Protein 8ITG (pdb70)

Secondary structure (DSSP, 8-state):
--EEEEE---EEE--SS--S-S-HHHHHHHHHHHTSSEEEEEE-SEEESS-S-----TTTTS--EEETTHHHHHHHHT--EEE--STTTTTTHHHHHHHHHHHHHHTT--EESEESSHHHHHSPEEEEETTEEEEEEEEES---TT-B-B---SSS--B-EE-B--EEEEEEE-HHHHHHHHHHHHHTTTTGGGHHHHHHHSS-TTBSSSSEEEETTEEEEE-SS-EEEEEE-HHHHHHHHHHHHHHHHH-SEEEEEEE---B-SSTTSBPHHHHHHHHHHHHTT-SEEEEE-SSSB--EEEETTEEEES-B-EEEE-GGG-S---HHHHTTS--SSPPPHHHHHHHHTTTTTSTTTT-GGGGEEEEEEEEEETTEEEEEEEEEEE--TTS-TTTTT--EEPPHHHHHHHHHHHHHHHGGGT--EEE-TTS-EEE----/-------

Structure (mmCIF, N/CA/C/O backbone):
data_8ITG
#
_entry.id   8ITG
#
_cell.length_a   127.232
_cell.length_b   127.232
_cell.length_c   170.611
_cell.angle_alpha   90.000
_cell.angle_beta   90.000
_cell.angle_gamma   90.000
#
_symmetry.space_group_name_H-M   'I 4 2 2'
#
loop_
_entity.id
_entity.type
_entity.pdbx_description
1 polymer 'Poly-gamma-glutamate synthesis protein (Capsule biosynthesis protein)'
2 polymer 'Tricyclic peptide MS-271'
3 non-polymer 2-AMINO-2-HYDROXYMETHYL-PROPANE-1,3-DIOL
4 non-polymer 'CALCIUM ION'
5 water water
#
loop_
_atom_site.group_PDB
_atom_site.id
_atom_site.type_symbol
_atom_site.label_atom_id
_atom_site.label_alt_id
_atom_site.label_comp_id
_atom_site.label_asym_id
_atom_site.label_entity_id
_atom_site.label_seq_id
_atom_site.pdbx_PDB_ins_code
_atom_site.Cartn_x
_atom_site.Cartn_y
_atom_site.Cartn_z
_atom_site.occupancy
_atom_site.B_iso_or_equiv
_atom_site.auth_seq_id
_atom_site.auth_comp_id
_atom_site.auth_asym_id
_atom_site.auth_atom_id
_atom_site.pdbx_PDB_model_num
ATOM 1 N N . MET A 1 1 ? 34.27888 -1.24243 44.28894 1.000 108.16247 1 MET A N 1
ATOM 2 C CA . MET A 1 1 ? 33.18084 -2.19011 44.44537 1.000 108.13357 1 MET A CA 1
ATOM 3 C C . MET A 1 1 ? 32.02846 -1.58788 45.25374 1.000 103.72035 1 MET A C 1
ATOM 4 O O . MET A 1 1 ? 30.86911 -1.65656 44.84283 1.000 110.10462 1 MET A O 1
ATOM 9 N N . THR A 1 2 ? 32.35293 -0.99338 46.39901 1.000 91.57419 2 THR A N 1
ATOM 10 C CA . THR A 1 2 ? 31.36506 -0.39094 47.28505 1.000 79.70406 2 THR A CA 1
ATOM 11 C C . THR A 1 2 ? 31.28506 1.10360 47.00165 1.000 67.23034 2 THR A C 1
ATOM 12 O O . THR A 1 2 ? 32.28110 1.82045 47.14467 1.000 63.74707 2 THR A O 1
ATOM 16 N N . ARG A 1 3 ? 30.10118 1.56886 46.60916 1.000 60.30785 3 ARG A N 1
ATOM 17 C CA . ARG A 1 3 ? 29.88232 2.96385 46.24772 1.000 53.87166 3 ARG A CA 1
ATOM 18 C C . ARG A 1 3 ? 28.69827 3.49923 47.03884 1.000 47.12511 3 ARG A C 1
ATOM 19 O O . ARG A 1 3 ? 27.57261 3.01654 46.87748 1.000 45.83030 3 ARG A O 1
ATOM 27 N N . LEU A 1 4 ? 28.94904 4.50176 47.87945 1.000 42.62320 4 LEU A N 1
ATOM 28 C CA . LEU A 1 4 ? 27.94506 5.03973 48.78599 1.000 38.77464 4 LEU A CA 1
ATOM 29 C C . LEU A 1 4 ? 27.91585 6.55901 48.69411 1.000 37.76200 4 LEU A C 1
ATOM 30 O O . LEU A 1 4 ? 28.95170 7.20307 48.50872 1.000 37.63395 4 LEU A O 1
ATOM 35 N N . THR A 1 5 ? 26.71875 7.12759 48.83628 1.000 36.46874 5 THR A N 1
ATOM 36 C CA . THR A 1 5 ? 26.52306 8.57125 48.83714 1.000 37.26667 5 THR A CA 1
ATOM 37 C C . THR A 1 5 ? 25.93743 9.01485 50.17106 1.000 37.25475 5 THR A C 1
ATOM 38 O O . THR A 1 5 ? 25.05331 8.35125 50.72404 1.000 36.13979 5 THR A O 1
ATOM 42 N N . VAL A 1 6 ? 26.42811 10.14325 50.68148 1.000 38.73297 6 VAL A N 1
ATOM 43 C CA . VAL A 1 6 ? 26.00412 10.68134 51.97083 1.000 36.85163 6 VAL A CA 1
ATOM 44 C C . VAL A 1 6 ? 25.65608 12.15200 51.79407 1.000 35.84646 6 VAL A C 1
ATOM 45 O O . VAL A 1 6 ? 26.49739 12.94259 51.34956 1.000 37.38357 6 VAL A O 1
ATOM 49 N N . ALA A 1 7 ? 24.42656 12.51925 52.14551 1.000 34.83336 7 ALA A N 1
ATOM 50 C CA . ALA A 1 7 ? 24.03270 13.91843 52.21666 1.000 34.54528 7 ALA A CA 1
ATOM 51 C C . ALA A 1 7 ? 24.26324 14.44545 53.62593 1.000 36.29360 7 ALA A C 1
ATOM 52 O O . ALA A 1 7 ? 23.94072 13.77623 54.61184 1.000 36.02989 7 ALA A O 1
ATOM 54 N N . LEU A 1 8 ? 24.82944 15.64619 53.71514 1.000 37.41999 8 LEU A N 1
ATOM 55 C CA . LEU A 1 8 ? 25.09233 16.29909 54.98859 1.000 36.24745 8 LEU A CA 1
ATOM 56 C C . LEU A 1 8 ? 24.28568 17.58651 55.07936 1.000 35.99306 8 LEU A C 1
ATOM 57 O O . LEU A 1 8 ? 23.98473 18.21786 54.06343 1.000 39.96998 8 LEU A O 1
ATOM 62 N N . SER A 1 9 ? 23.93222 17.96782 56.30528 1.000 34.45675 9 SER A N 1
ATOM 63 C CA . SER A 1 9 ? 23.19329 19.20228 56.53895 1.000 34.64068 9 SER A CA 1
ATOM 64 C C . SER A 1 9 ? 23.44847 19.66503 57.96666 1.000 34.39540 9 SER A C 1
ATOM 65 O O . SER A 1 9 ? 23.96080 18.91735 58.80212 1.000 35.13508 9 SER A O 1
ATOM 68 N N . GLY A 1 10 ? 23.06932 20.91257 58.23767 1.000 34.89871 10 GLY A N 1
ATOM 69 C CA . GLY A 1 10 ? 23.31376 21.52103 59.53318 1.000 33.20821 10 GLY A CA 1
ATOM 70 C C . GLY A 1 10 ? 22.15954 21.39634 60.50807 1.000 34.36400 10 GLY A C 1
ATOM 71 O O . GLY A 1 10 ? 21.57179 20.32075 60.65023 1.000 36.41293 10 GLY A O 1
ATOM 72 N N . ASP A 1 11 ? 21.82159 22.49908 61.17581 1.000 31.48842 11 ASP A N 1
ATOM 73 C CA . ASP A 1 11 ? 20.80701 22.47807 62.22297 1.000 33.04196 11 ASP A CA 1
ATOM 74 C C . ASP A 1 11 ? 19.41246 22.31679 61.62816 1.000 35.10872 11 ASP A C 1
ATOM 75 O O . ASP A 1 11 ? 19.00162 23.09550 60.76245 1.000 37.69684 11 ASP A O 1
ATOM 80 N N . CYS A 1 12 ? 18.67790 21.31469 62.10307 1.000 33.15176 12 CYS A N 1
ATOM 81 C CA . CYS A 1 12 ? 17.28943 21.10560 61.69801 1.000 34.53637 12 CYS A CA 1
ATOM 82 C C . CYS A 1 12 ? 16.39250 21.54472 62.85520 1.000 37.39416 12 CYS A C 1
ATOM 83 O O . CYS A 1 12 ? 16.01740 20.74907 63.71943 1.000 36.75746 12 CYS A O 1
ATOM 86 N N . MET A 1 13 ? 16.06123 22.83623 62.87443 1.000 35.39162 13 MET A N 1
ATOM 87 C CA . MET A 1 13 ? 15.20154 23.42059 63.90495 1.000 37.69891 13 MET A CA 1
ATOM 88 C C . MET A 1 13 ? 13.77541 23.48161 63.36364 1.000 35.57911 13 MET A C 1
ATOM 89 O O . MET A 1 13 ? 13.26362 24.53510 62.99167 1.000 36.28462 13 MET A O 1
ATOM 94 N N . VAL A 1 14 ? 13.11991 22.32444 63.33728 1.000 35.45245 14 VAL A N 1
ATOM 95 C CA . VAL A 1 14 ? 11.78621 22.19285 62.76097 1.000 34.56959 14 VAL A CA 1
ATOM 96 C C . VAL A 1 14 ? 10.75266 22.23456 63.87939 1.000 35.74510 14 VAL A C 1
ATOM 97 O O . VAL A 1 14 ? 10.86333 21.50139 64.86973 1.000 35.41744 14 VAL A O 1
ATOM 101 N N . THR A 1 15 ? 9.75023 23.10627 63.72963 1.000 34.92131 15 THR A N 1
ATOM 102 C CA . THR A 1 15 ? 8.65895 23.20105 64.68924 1.000 37.50844 15 THR A CA 1
ATOM 103 C C . THR A 1 15 ? 7.27906 23.12390 64.04919 1.000 40.03205 15 THR A C 1
ATOM 104 O O . THR A 1 15 ? 6.27972 23.15526 64.77536 1.000 41.53951 15 THR A O 1
ATOM 108 N N . ARG A 1 16 ? 7.18977 23.02744 62.72355 1.000 39.86917 16 ARG A N 1
ATOM 109 C CA . ARG A 1 16 ? 5.90801 23.01321 62.03316 1.000 39.35058 16 ARG A CA 1
ATOM 110 C C . ARG A 1 16 ? 5.90826 21.92312 60.97244 1.000 39.39077 16 ARG A C 1
ATOM 111 O O . ARG A 1 16 ? 6.95368 21.38202 60.60591 1.000 39.15018 16 ARG A O 1
ATOM 119 N N . GLY A 1 17 ? 4.71337 21.60489 60.48365 1.000 40.12567 17 GLY A N 1
ATOM 120 C CA . GLY A 1 17 ? 4.56007 20.66512 59.39630 1.000 37.96406 17 GLY A CA 1
ATOM 121 C C . GLY A 1 17 ? 4.79412 21.32585 58.04992 1.000 38.26077 17 GLY A C 1
ATOM 122 O O . GLY A 1 17 ? 5.16513 22.49689 57.94625 1.000 36.81017 17 GLY A O 1
ATOM 123 N N . GLY A 1 18 ? 4.54803 20.55207 56.99659 1.000 40.29807 18 GLY A N 1
ATOM 124 C CA . GLY A 1 18 ? 4.75355 21.06263 55.64899 1.000 39.17708 18 GLY A CA 1
ATOM 125 C C . GLY A 1 18 ? 6.17958 21.49666 55.39537 1.000 35.58415 18 GLY A C 1
ATOM 126 O O . GLY A 1 18 ? 6.40884 22.50034 54.70943 1.000 37.53516 18 GLY A O 1
ATOM 127 N N . LEU A 1 19 ? 7.14696 20.76077 55.94924 1.000 34.56356 19 LEU A N 1
ATOM 128 C CA . LEU A 1 19 ? 8.55534 21.12490 55.82159 1.000 37.01409 19 LEU A CA 1
ATOM 129 C C . LEU A 1 19 ? 8.96160 21.29294 54.36162 1.000 38.96142 19 LEU A C 1
ATOM 130 O O . LEU A 1 19 ? 9.66803 22.24228 54.00518 1.000 38.11854 19 LEU A O 1
ATOM 135 N N . ILE A 1 20 ? 8.52528 20.37594 53.50559 1.000 37.92345 20 ILE A N 1
ATOM 136 C CA . ILE A 1 20 ? 8.77424 20.44323 52.07099 1.000 36.25656 20 ILE A CA 1
ATOM 137 C C . ILE A 1 20 ? 7.53122 21.03130 51.41868 1.000 35.60163 20 ILE A C 1
ATOM 138 O O . ILE A 1 20 ? 6.47714 20.38880 51.37378 1.000 38.30032 20 ILE A O 1
ATOM 143 N N . THR A 1 21 ? 7.64835 22.25345 50.91167 1.000 37.07541 21 THR A N 1
ATOM 144 C CA . THR A 1 21 ? 6.51666 22.92302 50.29505 1.000 38.84307 21 THR A CA 1
ATOM 145 C C . THR A 1 21 ? 6.29400 22.39223 48.88011 1.000 42.34756 21 THR A C 1
ATOM 146 O O . THR A 1 21 ? 7.06320 21.57830 48.35858 1.000 41.50338 21 THR A O 1
ATOM 150 N N . SER A 1 22 ? 5.22159 22.86433 48.24780 1.000 45.69438 22 SER A N 1
ATOM 151 C CA . SER A 1 22 ? 4.92289 22.50599 46.86782 1.000 48.14596 22 SER A CA 1
ATOM 152 C C . SER A 1 22 ? 5.81910 23.22011 45.86484 1.000 46.85619 22 SER A C 1
ATOM 153 O O . SER A 1 22 ? 5.65371 23.01283 44.65874 1.000 43.66190 22 SER A O 1
ATOM 156 N N . ASP A 1 23 ? 6.74382 24.05448 46.33111 1.000 46.79644 23 ASP A N 1
ATOM 157 C CA . ASP A 1 23 ? 7.72175 24.67283 45.44796 1.000 48.38386 23 ASP A CA 1
ATOM 158 C C . ASP A 1 23 ? 8.55503 23.58509 44.77426 1.000 46.36948 23 ASP A C 1
ATOM 159 O O . ASP A 1 23 ? 9.06403 22.68779 45.46226 1.000 46.17687 23 ASP A O 1
ATOM 164 N N . PRO A 1 24 ? 8.70326 23.61370 43.44406 1.000 42.70697 24 PRO A N 1
ATOM 165 C CA . PRO A 1 24 ? 9.54344 22.59775 42.78613 1.000 40.27993 24 PRO A CA 1
ATOM 166 C C . PRO A 1 24 ? 10.96671 22.56246 43.31378 1.000 38.90321 24 PRO A C 1
ATOM 167 O O . PRO A 1 24 ? 11.57086 21.48537 43.37818 1.000 39.71418 24 PRO A O 1
ATOM 171 N N . ALA A 1 25 ? 11.52335 23.71576 43.69292 1.000 40.15364 25 ALA A N 1
ATOM 172 C CA . ALA A 1 25 ? 12.87294 23.73612 44.24768 1.000 39.28189 25 ALA A CA 1
ATOM 173 C C . ALA A 1 25 ? 12.93444 23.04394 45.60484 1.000 37.81724 25 ALA A C 1
ATOM 174 O O . ALA A 1 25 ? 13.98171 22.50164 45.97599 1.000 39.15882 25 ALA A O 1
ATOM 176 N N . ALA A 1 26 ? 11.83352 23.05304 46.35836 1.000 35.49527 26 ALA A N 1
ATOM 177 C CA . ALA A 1 26 ? 11.79754 22.32280 47.62318 1.000 37.55759 26 ALA A CA 1
ATOM 178 C C . ALA A 1 26 ? 11.59210 20.83100 47.39376 1.000 37.56640 26 ALA A C 1
ATOM 179 O O . ALA A 1 26 ? 12.20739 20.00360 48.07503 1.000 38.22950 26 ALA A O 1
ATOM 181 N N . GLU A 1 27 ? 10.73694 20.46882 46.43497 1.000 38.47157 27 GLU A N 1
ATOM 182 C CA . GLU A 1 27 ? 10.56057 19.05841 46.10806 1.000 40.81772 27 GLU A CA 1
ATOM 183 C C . GLU A 1 27 ? 11.83871 18.45799 45.54109 1.000 41.24373 27 GLU A C 1
ATOM 184 O O . GLU A 1 27 ? 12.12282 17.27517 45.76618 1.000 40.10217 27 GLU A O 1
ATOM 190 N N A ARG A 1 28 ? 12.63518 19.25003 44.82183 0.540 41.31364 28 ARG A N 1
ATOM 191 N N B ARG A 1 28 ? 12.61506 19.25613 44.80307 0.460 41.38918 28 ARG A N 1
ATOM 192 C CA A ARG A 1 28 ? 13.88759 18.71995 44.29373 0.540 42.15874 28 ARG A CA 1
ATOM 193 C CA B ARG A 1 28 ? 13.89492 18.78453 44.28580 0.460 42.11764 28 ARG A CA 1
ATOM 194 C C A ARG A 1 28 ? 14.92234 18.51861 45.39661 0.540 38.30037 28 ARG A C 1
ATOM 195 C C B ARG A 1 28 ? 14.86659 18.48074 45.41971 0.460 38.35553 28 ARG A C 1
ATOM 196 O O A ARG A 1 28 ? 15.81015 17.66825 45.26375 0.540 37.84932 28 ARG A O 1
ATOM 197 O O B ARG A 1 28 ? 15.65312 17.52990 45.33484 0.460 37.52768 28 ARG A O 1
ATOM 212 N N . LEU A 1 29 ? 14.82314 19.27386 46.49175 1.000 36.65271 29 LEU A N 1
ATOM 213 C CA . LEU A 1 29 ? 15.68688 19.01078 47.63816 1.000 36.57935 29 LEU A CA 1
ATOM 214 C C . LEU A 1 29 ? 15.33915 17.67555 48.28337 1.000 35.08445 29 LEU A C 1
ATOM 215 O O . LEU A 1 29 ? 16.23186 16.89776 48.64310 1.000 36.99010 29 LEU A O 1
ATOM 220 N N . ARG A 1 30 ? 14.04408 17.38857 48.42822 1.000 32.25267 30 ARG A N 1
ATOM 221 C CA . ARG A 1 30 ? 13.63160 16.09137 48.95106 1.000 35.96442 30 ARG A CA 1
ATOM 222 C C . ARG A 1 30 ? 14.07150 14.96201 48.02913 1.000 39.15072 30 ARG A C 1
ATOM 223 O O . ARG A 1 30 ? 14.55533 13.92450 48.49741 1.000 37.57726 30 ARG A O 1
ATOM 231 N N . ASP A 1 31 ? 13.90832 15.14397 46.71351 1.000 41.35730 31 ASP A N 1
ATOM 232 C CA . ASP A 1 31 ? 14.39419 14.14811 45.76161 1.000 40.80209 31 ASP A CA 1
ATOM 233 C C . ASP A 1 31 ? 15.89034 13.92555 45.92120 1.000 39.14261 31 ASP A C 1
ATOM 234 O O . ASP A 1 31 ? 16.36749 12.78566 45.86218 1.000 37.99141 31 ASP A O 1
ATOM 239 N N . LEU A 1 32 ? 16.64654 15.00655 46.11940 1.000 38.77051 32 LEU A N 1
ATOM 240 C CA . LEU A 1 32 ? 18.08415 14.88028 46.32998 1.000 39.33972 32 LEU A CA 1
ATOM 241 C C . LEU A 1 32 ? 18.38238 14.06349 47.58072 1.000 39.20657 32 LEU A C 1
ATOM 242 O O . LEU A 1 32 ? 19.17172 13.11231 47.54318 1.000 43.88995 32 LEU A O 1
ATOM 247 N N . LEU A 1 33 ? 17.74847 14.41791 48.70159 1.000 38.52957 33 LEU A N 1
ATOM 248 C CA . LEU A 1 33 ? 18.00362 13.70952 49.95195 1.000 38.40286 33 LEU A CA 1
ATOM 249 C C . LEU A 1 33 ? 17.56717 12.25185 49.86437 1.000 41.94196 33 LEU A C 1
ATOM 250 O O . LEU A 1 33 ? 18.28504 11.35400 50.31883 1.000 41.88433 33 LEU A O 1
ATOM 255 N N A ARG A 1 34 ? 16.38686 12.00090 49.29153 0.460 42.58366 34 ARG A N 1
ATOM 256 N N B ARG A 1 34 ? 16.40030 11.99238 49.27347 0.540 42.45909 34 ARG A N 1
ATOM 257 C CA A ARG A 1 34 ? 15.89393 10.63350 49.16405 0.460 45.16523 34 ARG A CA 1
ATOM 258 C CA B ARG A 1 34 ? 15.89720 10.62721 49.18934 0.540 45.15726 34 ARG A CA 1
ATOM 259 C C A ARG A 1 34 ? 16.81090 9.78580 48.29463 0.460 46.79614 34 ARG A C 1
ATOM 260 C C B ARG A 1 34 ? 16.61481 9.78882 48.13892 0.540 46.93800 34 ARG A C 1
ATOM 261 O O A ARG A 1 34 ? 16.94069 8.57688 48.52087 0.460 47.14098 34 ARG A O 1
ATOM 262 O O B ARG A 1 34 ? 16.39989 8.57307 48.09228 0.540 48.04102 34 ARG A O 1
ATOM 277 N N . GLY A 1 35 ? 17.45774 10.39679 47.30703 1.000 45.62621 35 GLY A N 1
ATOM 278 C CA . GLY A 1 35 ? 18.27830 9.67229 46.36095 1.000 39.43732 35 GLY A CA 1
ATOM 279 C C . GLY A 1 35 ? 19.62538 9.22976 46.87799 1.000 41.86547 35 GLY A C 1
ATOM 280 O O . GLY A 1 35 ? 20.34624 8.52065 46.17148 1.000 46.33064 35 GLY A O 1
ATOM 281 N N . THR A 1 36 ? 19.99273 9.62244 48.09298 1.000 38.97447 36 THR A N 1
ATOM 282 C CA . THR A 1 36 ? 21.27228 9.24363 48.66970 1.000 37.85726 36 THR A CA 1
ATOM 283 C C . THR A 1 36 ? 21.11938 7.99827 49.53733 1.000 38.35552 36 THR A C 1
ATOM 284 O O . THR A 1 36 ? 20.01612 7.61618 49.93299 1.000 41.00543 36 THR A O 1
ATOM 288 N N . ASP A 1 37 ? 22.25459 7.36068 49.82798 1.000 35.91351 37 ASP A N 1
ATOM 289 C CA . ASP A 1 37 ? 22.23540 6.19237 50.70118 1.000 38.93518 37 ASP A CA 1
ATOM 290 C C . ASP A 1 37 ? 22.01532 6.59124 52.15523 1.000 40.65153 37 ASP A C 1
ATOM 291 O O . ASP A 1 37 ? 21.34008 5.87800 52.90290 1.000 40.91246 37 ASP A O 1
ATOM 296 N N . PHE A 1 38 ? 22.57697 7.72171 52.57490 1.000 38.48821 38 PHE A N 1
ATOM 297 C CA . PHE A 1 38 ? 22.38251 8.23536 53.92186 1.000 36.81707 38 PHE A CA 1
ATOM 298 C C . PHE A 1 38 ? 22.27986 9.75085 53.85401 1.000 40.29019 38 PHE A C 1
ATOM 299 O O . PHE A 1 38 ? 22.98794 10.39238 53.07278 1.000 39.36415 38 PHE A O 1
ATOM 307 N N . ALA A 1 39 ? 21.39078 10.31872 54.66516 1.000 34.33821 39 ALA A N 1
ATOM 308 C CA . ALA A 1 39 ? 21.20103 11.76490 54.73416 1.000 34.89829 39 ALA A CA 1
ATOM 309 C C . ALA A 1 39 ? 21.18406 12.16635 56.20373 1.000 38.01369 39 ALA A C 1
ATOM 310 O O . ALA A 1 39 ? 20.25715 11.80861 56.93884 1.000 36.63713 39 ALA A O 1
ATOM 312 N N . VAL A 1 40 ? 22.20808 12.90305 56.62742 1.000 37.28795 40 VAL A N 1
ATOM 313 C CA . VAL A 1 40 ? 22.43622 13.22436 58.03260 1.000 33.17755 40 VAL A CA 1
ATOM 314 C C . VAL A 1 40 ? 21.99399 14.65450 58.30460 1.000 35.24382 40 VAL A C 1
ATOM 315 O O . VAL A 1 40 ? 22.15989 15.54318 57.45792 1.000 36.64369 40 VAL A O 1
ATOM 319 N N . THR A 1 41 ? 21.41132 14.87480 59.48288 1.000 32.84158 41 THR A N 1
ATOM 320 C CA . THR A 1 41 ? 21.12249 16.21921 59.95926 1.000 32.16416 41 THR A CA 1
ATOM 321 C C . THR A 1 41 ? 21.25670 16.24690 61.47358 1.000 35.85005 41 THR A C 1
ATOM 322 O O . THR A 1 41 ? 21.29641 15.20506 62.13490 1.000 34.23154 41 THR A O 1
ATOM 326 N N . ASN A 1 42 ? 21.33156 17.45987 62.01545 1.000 35.83631 42 ASN A N 1
ATOM 327 C CA . ASN A 1 42 ? 21.42675 17.67934 63.45422 1.000 33.58808 42 ASN A CA 1
ATOM 328 C C . ASN A 1 42 ? 20.04766 18.06801 63.97240 1.000 33.47258 42 ASN A C 1
ATOM 329 O O . ASN A 1 42 ? 19.55547 19.16351 63.68124 1.000 35.45503 42 ASN A O 1
ATOM 334 N N . LEU A 1 43 ? 19.42496 17.16927 64.73675 1.000 28.80540 43 LEU A N 1
ATOM 335 C CA . LEU A 1 43 ? 18.10424 17.42998 65.29650 1.000 32.93475 43 LEU A CA 1
ATOM 336 C C . LEU A 1 43 ? 18.19528 18.49406 66.38202 1.000 35.91335 43 LEU A C 1
ATOM 337 O O . LEU A 1 43 ? 18.43299 18.18215 67.55203 1.000 39.50461 43 LEU A O 1
ATOM 342 N N . GLU A 1 44 ? 18.01296 19.75039 65.99377 1.000 35.80460 44 GLU A N 1
ATOM 343 C CA . GLU A 1 44 ? 18.15196 20.89586 66.89357 1.000 39.49971 44 GLU A CA 1
ATOM 344 C C . GLU A 1 44 ? 16.78665 21.31174 67.44524 1.000 42.03584 44 GLU A C 1
ATOM 345 O O . GLU A 1 44 ? 16.34929 22.45408 67.32763 1.000 49.04582 44 GLU A O 1
ATOM 351 N N . VAL A 1 45 ? 16.10662 20.34358 68.05644 1.000 39.27388 45 VAL A N 1
ATOM 352 C CA . VAL A 1 45 ? 14.78556 20.55386 68.63743 1.000 36.62975 45 VAL A CA 1
ATOM 353 C C . VAL A 1 45 ? 14.43157 19.31723 69.45162 1.000 33.23651 45 VAL A C 1
ATOM 354 O O . VAL A 1 45 ? 14.83873 18.20149 69.11005 1.000 34.79194 45 VAL A O 1
ATOM 358 N N . VAL A 1 46 ? 13.69256 19.50111 70.54126 1.000 29.10883 46 VAL A N 1
ATOM 359 C CA . VAL A 1 46 ? 13.20652 18.38606 71.35196 1.000 33.30393 46 VAL A CA 1
ATOM 360 C C . VAL A 1 46 ? 11.82983 18.00255 70.83301 1.000 34.63821 46 VAL A C 1
ATOM 361 O O . VAL A 1 46 ? 10.86629 18.76300 71.03455 1.000 35.92514 46 VAL A O 1
ATOM 365 N N . PRO A 1 47 ? 11.67894 16.86101 70.16136 1.000 35.73909 47 PRO A N 1
ATOM 366 C CA . PRO A 1 47 ? 10.33953 16.36778 69.84118 1.000 38.39701 47 PRO A CA 1
ATOM 367 C C . PRO A 1 47 ? 9.72130 15.76884 71.09235 1.000 39.47528 47 PRO A C 1
ATOM 368 O O . PRO A 1 47 ? 10.37451 15.03586 71.83955 1.000 39.69755 47 PRO A O 1
ATOM 372 N N . SER A 1 48 ? 8.45711 16.09716 71.33848 1.000 39.26201 48 SER A N 1
ATOM 373 C CA . SER A 1 48 ? 7.89502 15.78117 72.64217 1.000 38.63547 48 SER A CA 1
ATOM 374 C C . SER A 1 48 ? 6.42102 15.43088 72.54115 1.000 41.16485 48 SER A C 1
ATOM 375 O O . SER A 1 48 ? 5.66793 16.06259 71.79533 1.000 43.91670 48 SER A O 1
ATOM 378 N N . ASP A 1 49 ? 6.02364 14.42005 73.31044 1.000 43.72327 49 ASP A N 1
ATOM 379 C CA . ASP A 1 49 ? 4.62581 14.14466 73.60024 1.000 44.82814 49 ASP A CA 1
ATOM 380 C C . ASP A 1 49 ? 4.23881 14.57099 75.01117 1.000 49.97527 49 ASP A C 1
ATOM 381 O O . ASP A 1 49 ? 3.12646 14.27083 75.45550 1.000 53.15232 49 ASP A O 1
ATOM 386 N N . GLY A 1 50 ? 5.13483 15.24998 75.72829 1.000 47.22448 50 GLY A N 1
ATOM 387 C CA . GLY A 1 50 ? 4.79275 15.82920 77.01448 1.000 45.88122 50 GLY A CA 1
ATOM 388 C C . GLY A 1 50 ? 5.68571 15.43519 78.17491 1.000 49.19212 50 GLY A C 1
ATOM 389 O O . GLY A 1 50 ? 5.45024 15.86273 79.30932 1.000 52.61400 50 GLY A O 1
ATOM 390 N N . ARG A 1 51 ? 6.71965 14.63853 77.91788 1.000 43.22607 51 ARG A N 1
ATOM 391 C CA . ARG A 1 51 ? 7.56492 14.11478 78.98377 1.000 41.06291 51 ARG A CA 1
ATOM 392 C C . ARG A 1 51 ? 8.70818 15.08005 79.28920 1.000 42.26830 51 ARG A C 1
ATOM 393 O O . ARG A 1 51 ? 9.41387 15.52677 78.37898 1.000 40.47776 51 ARG A O 1
ATOM 401 N N . GLY A 1 52 ? 8.88840 15.39534 80.56715 1.000 41.94188 52 GLY A N 1
ATOM 402 C CA . GLY A 1 52 ? 9.99276 16.22049 81.01944 1.000 37.27933 52 GLY A CA 1
ATOM 403 C C . GLY A 1 52 ? 9.53701 17.60573 81.45078 1.000 38.24597 52 GLY A C 1
ATOM 404 O O . GLY A 1 52 ? 8.34702 17.92095 81.50287 1.000 38.88720 52 GLY A O 1
ATOM 405 N N . HIS A 1 53 ? 10.53062 18.44010 81.76770 1.000 38.85236 53 HIS A N 1
ATOM 406 C CA . HIS A 1 53 ? 10.29554 19.79733 82.24923 1.000 38.22312 53 HIS A CA 1
ATOM 407 C C . HIS A 1 53 ? 11.29977 20.75387 81.61865 1.000 35.31123 53 HIS A C 1
ATOM 408 O O . HIS A 1 53 ? 12.47591 20.39592 81.45377 1.000 37.11142 53 HIS A O 1
ATOM 415 N N . PRO A 1 54 ? 10.87865 21.97407 81.28256 1.000 34.31554 54 PRO A N 1
ATOM 416 C CA . PRO A 1 54 ? 11.79417 22.91347 80.62048 1.000 37.00458 54 PRO A CA 1
ATOM 417 C C . PRO A 1 54 ? 12.93497 23.33567 81.53302 1.000 38.61446 54 PRO A C 1
ATOM 418 O O . PRO A 1 54 ? 12.73613 23.62615 82.71524 1.000 35.77106 54 PRO A O 1
ATOM 422 N N . VAL A 1 55 ? 14.13873 23.37169 80.96657 1.000 37.78211 55 VAL A N 1
ATOM 423 C CA . VAL A 1 55 ? 15.30976 23.87243 81.66304 1.000 44.92864 55 VAL A CA 1
ATOM 424 C C . VAL A 1 55 ? 15.50893 25.33269 81.27996 1.000 51.87869 55 VAL A C 1
ATOM 425 O O . VAL A 1 55 ? 15.03919 25.80265 80.24055 1.000 50.51129 55 VAL A O 1
ATOM 429 N N . HIS A 1 56 ? 16.21488 26.06898 82.13472 1.000 55.08113 56 HIS A N 1
ATOM 430 C CA . HIS A 1 56 ? 16.53260 27.46773 81.85271 1.000 61.82181 56 HIS A CA 1
ATOM 431 C C . HIS A 1 56 ? 17.67603 27.50052 80.84736 1.000 62.28972 56 HIS A C 1
ATOM 432 O O . HIS A 1 56 ? 18.83288 27.25229 81.19447 1.000 59.02103 56 HIS A O 1
ATOM 439 N N . ASN A 1 57 ? 17.35125 27.81290 79.59285 1.000 65.47777 57 ASN A N 1
ATOM 440 C CA . ASN A 1 57 ? 18.34291 27.85137 78.52432 1.000 68.28279 57 ASN A CA 1
ATOM 441 C C . ASN A 1 57 ? 18.33486 29.21499 77.84099 1.000 72.79371 57 ASN A C 1
ATOM 442 O O . ASN A 1 57 ? 18.19510 29.31342 76.61698 1.000 71.27681 57 ASN A O 1
ATOM 447 N N . ALA A 1 58 ? 18.48341 30.27785 78.63341 1.000 79.80193 58 ALA A N 1
ATOM 448 C CA . ALA A 1 58 ? 18.52313 31.61977 78.06301 1.000 84.13910 58 ALA A CA 1
ATOM 449 C C . ALA A 1 58 ? 19.74828 31.80402 77.17815 1.000 82.53765 58 ALA A C 1
ATOM 450 O O . ALA A 1 58 ? 19.67706 32.47042 76.13779 1.000 81.39501 58 ALA A O 1
ATOM 452 N N . VAL A 1 59 ? 20.88105 31.22231 77.57967 1.000 82.98277 59 VAL A N 1
ATOM 453 C CA . VAL A 1 59 ? 22.10215 31.32269 76.78477 1.000 85.17410 59 VAL A CA 1
ATOM 454 C C . VAL A 1 59 ? 21.89233 30.71390 75.40301 1.000 84.97667 59 VAL A C 1
ATOM 455 O O . VAL A 1 59 ? 22.39124 31.23319 74.39653 1.000 88.02341 59 VAL A O 1
ATOM 459 N N . GLY A 1 60 ? 21.14207 29.61459 75.32936 1.000 81.38506 60 GLY A N 1
ATOM 460 C CA . GLY A 1 60 ? 20.82898 28.97069 74.07006 1.000 76.71645 60 GLY A CA 1
ATOM 461 C C . GLY A 1 60 ? 19.74030 29.62549 73.25244 1.000 73.70577 60 GLY A C 1
ATOM 462 O O . GLY A 1 60 ? 19.39319 29.12304 72.17946 1.000 72.29029 60 GLY A O 1
ATOM 463 N N . GLY A 1 61 ? 19.18766 30.73829 73.72508 1.000 70.46521 61 GLY A N 1
ATOM 464 C CA . GLY A 1 61 ? 18.13486 31.42320 73.00634 1.000 68.70147 61 GLY A CA 1
ATOM 465 C C . GLY A 1 61 ? 16.73154 30.96437 73.32249 1.000 66.98609 61 GLY A C 1
ATOM 466 O O . GLY A 1 61 ? 15.81419 31.25028 72.54427 1.000 66.58343 61 GLY A O 1
ATOM 467 N N . GLY A 1 62 ? 16.53099 30.26858 74.43630 1.000 58.65587 62 GLY A N 1
ATOM 468 C CA . GLY A 1 62 ? 15.22548 29.78254 74.82757 1.000 54.02324 62 GLY A CA 1
ATOM 469 C C . GLY A 1 62 ? 15.06279 28.29756 74.55561 1.000 49.24708 62 GLY A C 1
ATOM 470 O O . GLY A 1 62 ? 15.92402 27.63250 73.97577 1.000 49.59791 62 GLY A O 1
ATOM 471 N N . CYS A 1 63 ? 13.92497 27.77261 74.99793 1.000 42.57629 63 CYS A N 1
ATOM 472 C CA . CYS A 1 63 ? 13.61228 26.37028 74.77498 1.000 45.12351 63 CYS A CA 1
ATOM 473 C C . CYS A 1 63 ? 13.20352 26.13980 73.32548 1.000 49.48536 63 CYS A C 1
ATOM 474 O O . CYS A 1 63 ? 12.58640 26.99659 72.68616 1.000 55.86751 63 CYS A O 1
ATOM 477 N N . LEU A 1 64 ? 13.55859 24.96407 72.80888 1.000 44.41339 64 LEU A N 1
ATOM 478 C CA . LEU A 1 64 ? 13.27180 24.57373 71.42846 1.000 44.01172 64 LEU A CA 1
ATOM 479 C C . LEU A 1 64 ? 12.57458 23.21625 71.49004 1.000 38.38147 64 LEU A C 1
ATOM 480 O O . LEU A 1 64 ? 13.22221 22.16671 71.45185 1.000 37.33956 64 LEU A O 1
ATOM 485 N N . ILE A 1 65 ? 11.24825 23.24787 71.59992 1.000 38.93071 65 ILE A N 1
ATOM 486 C CA . ILE A 1 65 ? 10.42532 22.06518 71.82149 1.000 39.16107 65 ILE A CA 1
ATOM 487 C C . ILE A 1 65 ? 9.31256 22.06113 70.78502 1.000 37.65767 65 ILE A C 1
ATOM 488 O O . ILE A 1 65 ? 8.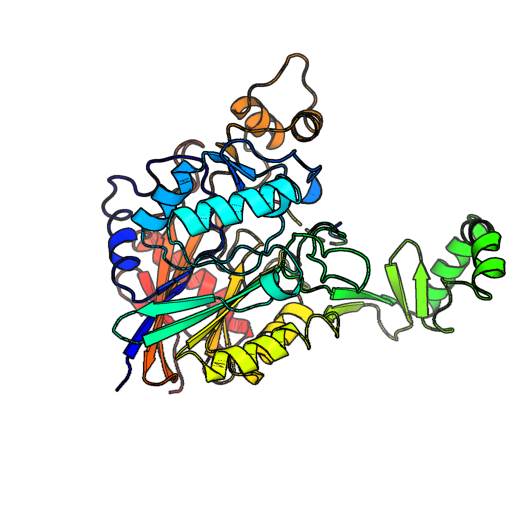73021 23.10923 70.49038 1.000 39.36544 65 ILE A O 1
ATOM 493 N N . ALA A 1 66 ? 9.00456 20.88515 70.24251 1.000 35.34490 66 ALA A N 1
ATOM 494 C CA . ALA A 1 66 ? 8.01136 20.78055 69.18543 1.000 36.94847 66 ALA A CA 1
ATOM 495 C C . ALA A 1 66 ? 7.22896 19.48363 69.32501 1.000 36.03406 66 ALA A C 1
ATOM 496 O O . ALA A 1 66 ? 7.67822 18.52251 69.95599 1.000 35.71666 66 ALA A O 1
ATOM 498 N N . ASP A 1 67 ? 6.03440 19.48360 68.73283 1.000 38.54943 67 ASP A N 1
ATOM 499 C CA . ASP A 1 67 ? 5.24530 18.26667 68.59414 1.000 43.68664 67 ASP A CA 1
ATOM 500 C C . ASP A 1 67 ? 6.08911 17.16984 67.95764 1.000 40.28417 67 ASP A C 1
ATOM 501 O O . ASP A 1 67 ? 6.86445 17.42293 67.03352 1.000 44.01886 67 ASP A O 1
ATOM 506 N N . SER A 1 68 ? 5.94216 15.94269 68.46452 1.000 38.78846 68 SER A N 1
ATOM 507 C CA . SER A 1 68 ? 6.72416 14.82382 67.94713 1.000 37.70034 68 SER A CA 1
ATOM 508 C C . SER A 1 68 ? 6.40770 14.50986 66.49126 1.000 37.47641 68 SER A C 1
ATOM 509 O O . SER A 1 68 ? 7.15936 13.75838 65.85962 1.000 37.52865 68 SER A O 1
ATOM 512 N N . ALA A 1 69 ? 5.31716 15.05835 65.94913 1.000 33.17167 69 ALA A N 1
ATOM 513 C CA . ALA A 1 69 ? 4.99198 14.85032 64.54411 1.000 37.73659 69 ALA A CA 1
ATOM 514 C C . ALA A 1 69 ? 6.04804 15.43082 63.61589 1.000 37.48701 69 ALA A C 1
ATOM 515 O O . ALA A 1 69 ? 6.12325 15.01860 62.45417 1.000 39.32087 69 ALA A O 1
ATOM 517 N N . VAL A 1 70 ? 6.87061 16.36877 64.09783 1.000 35.13211 70 VAL A N 1
ATOM 518 C CA . VAL A 1 70 ? 7.91456 16.93611 63.25251 1.000 39.24566 70 VAL A CA 1
ATOM 519 C C . VAL A 1 70 ? 8.94209 15.88941 62.85750 1.000 40.89327 70 VAL A C 1
ATOM 520 O O . VAL A 1 70 ? 9.66327 16.07698 61.87165 1.000 43.26239 70 VAL A O 1
ATOM 524 N N . LEU A 1 71 ? 9.03190 14.78401 63.60424 1.000 39.97740 71 LEU A N 1
ATOM 525 C CA . LEU A 1 71 ? 9.93394 13.70819 63.20685 1.000 37.43708 71 LEU A CA 1
ATOM 526 C C . LEU A 1 71 ? 9.50461 13.08909 61.88305 1.000 35.77081 71 LEU A C 1
ATOM 527 O O . LEU A 1 71 ? 10.35437 12.67194 61.08868 1.000 35.99379 71 LEU A O 1
ATOM 532 N N . ASP A 1 72 ? 8.19548 13.03305 61.62262 1.000 36.20619 72 ASP A N 1
ATOM 533 C CA . ASP A 1 72 ? 7.71824 12.54809 60.33271 1.000 39.78028 72 ASP A CA 1
ATOM 534 C C . ASP A 1 72 ? 8.01884 13.54113 59.21864 1.000 40.64745 72 ASP A C 1
ATOM 535 O O . ASP A 1 72 ? 8.17265 13.14117 58.06029 1.000 37.57732 72 ASP A O 1
ATOM 540 N N . GLU A 1 73 ? 8.09856 14.83318 59.54405 1.000 39.56477 73 GLU A N 1
ATOM 541 C CA . GLU A 1 73 ? 8.54439 15.81328 58.55930 1.000 36.50392 73 GLU A CA 1
ATOM 542 C C . GLU A 1 73 ? 10.01207 15.60596 58.21413 1.000 36.27327 73 GLU A C 1
ATOM 543 O O . GLU A 1 73 ? 10.40950 15.74387 57.05169 1.000 36.97382 73 GLU A O 1
ATOM 549 N N . VAL A 1 74 ? 10.82823 15.26816 59.21522 1.000 33.93336 74 VAL A N 1
ATOM 550 C CA . VAL A 1 74 ? 12.25965 15.08404 58.99669 1.000 33.02314 74 VAL A CA 1
ATOM 551 C C . VAL A 1 74 ? 12.51583 13.87499 58.10370 1.000 36.58289 74 VAL A C 1
ATOM 552 O O . VAL A 1 74 ? 13.30014 13.94168 57.15072 1.000 38.11699 74 VAL A O 1
ATOM 556 N N . THR A 1 75 ? 11.85526 12.75151 58.39548 1.000 37.83534 75 THR A N 1
ATOM 557 C CA . THR A 1 75 ? 12.10557 11.52915 57.63607 1.000 36.36642 75 THR A CA 1
ATOM 558 C C . THR A 1 75 ? 11.48796 11.59708 56.24407 1.000 38.33348 75 THR A C 1
ATOM 559 O O . THR A 1 75 ? 12.08463 11.11960 55.27186 1.000 38.97370 75 THR A O 1
ATOM 563 N N . ALA A 1 76 ? 10.28665 12.16894 56.12740 1.000 36.72507 76 ALA A N 1
ATOM 564 C CA . ALA A 1 76 ? 9.66109 12.28562 54.81374 1.000 36.81958 76 ALA A CA 1
ATOM 565 C C . ALA A 1 76 ? 10.44601 13.21896 53.90442 1.000 39.06969 76 ALA A C 1
ATOM 566 O O . ALA A 1 76 ? 10.38683 13.08267 52.67688 1.000 38.21587 76 ALA A O 1
ATOM 568 N N . ALA A 1 77 ? 11.18054 14.17003 54.48375 1.000 36.78512 77 ALA A N 1
ATOM 569 C CA . ALA A 1 77 ? 12.03231 15.04117 53.68740 1.000 33.96495 77 ALA A CA 1
ATOM 570 C C . ALA A 1 77 ? 13.24845 14.30809 53.13866 1.000 35.44881 77 ALA A C 1
ATOM 571 O O . ALA A 1 77 ? 13.85226 14.77683 52.16828 1.000 38.66672 77 ALA A O 1
ATOM 573 N N . GLY A 1 78 ? 13.62312 13.17886 53.73354 1.000 36.38098 78 GLY A N 1
ATOM 574 C CA . GLY A 1 78 ? 14.73470 12.37772 53.25235 1.000 35.60884 78 GLY A CA 1
ATOM 575 C C . GLY A 1 78 ? 15.84121 12.14122 54.25726 1.000 37.07331 78 GLY A C 1
ATOM 576 O O . GLY A 1 78 ? 16.71614 11.29998 54.00155 1.000 39.95564 78 GLY A O 1
ATOM 577 N N . PHE A 1 79 ? 15.85801 12.84079 55.38719 1.000 33.97153 79 PHE A N 1
ATOM 578 C CA . PHE A 1 79 ? 16.88004 12.58926 56.39220 1.000 33.86070 79 PHE A CA 1
ATOM 579 C C . PHE A 1 79 ? 16.65274 11.22804 57.03645 1.000 35.28734 79 PHE A C 1
ATOM 580 O O . PHE A 1 79 ? 15.52117 10.85502 57.35531 1.000 34.50897 79 PHE A O 1
ATOM 588 N N . SER A 1 80 ? 17.73986 10.47695 57.21800 1.000 38.96171 80 SER A N 1
ATOM 589 C CA . SER A 1 80 ? 17.64368 9.09214 57.65455 1.000 35.22149 80 SER A CA 1
ATOM 590 C C . SER A 1 80 ? 18.57161 8.72098 58.80367 1.000 33.81173 80 SER A C 1
ATOM 591 O O . SER A 1 80 ? 18.42444 7.62116 59.34668 1.000 38.30117 80 SER A O 1
ATOM 594 N N . VAL A 1 81 ? 19.53161 9.57168 59.17038 1.000 31.74725 81 VAL A N 1
ATOM 595 C CA . VAL A 1 81 ? 20.38997 9.36062 60.33596 1.000 34.85154 81 VAL A CA 1
ATOM 596 C C . VAL A 1 81 ? 20.51066 10.69746 61.05319 1.000 37.57400 81 VAL A C 1
ATOM 597 O O . VAL A 1 81 ? 20.91467 11.69513 60.44623 1.000 36.18050 81 VAL A O 1
ATOM 601 N N A LEU A 1 82 ? 20.18151 10.72317 62.34148 0.460 36.25753 82 LEU A N 1
ATOM 602 N N B LEU A 1 82 ? 20.15807 10.71970 62.33556 0.540 36.23944 82 LEU A N 1
ATOM 603 C CA A LEU A 1 82 ? 20.04767 11.96972 63.08654 0.460 35.96828 82 LEU A CA 1
ATOM 604 C CA B LEU A 1 82 ? 20.05960 11.95264 63.10341 0.540 35.98191 82 LEU A CA 1
ATOM 605 C C A LEU A 1 82 ? 21.15243 12.10079 64.12709 0.460 36.65232 82 LEU A C 1
ATOM 606 C C B LEU A 1 82 ? 21.21966 12.06270 64.08120 0.540 36.66806 82 LEU A C 1
ATOM 607 O O A LEU A 1 82 ? 21.35620 11.19608 64.94239 0.460 38.69919 82 LEU A O 1
ATOM 608 O O B LEU A 1 82 ? 21.53215 11.10613 64.79776 0.540 39.12451 82 LEU A O 1
ATOM 617 N N . GLY A 1 83 ? 21.85707 13.23089 64.10117 1.000 35.50626 83 GLY A N 1
ATOM 618 C CA . GLY A 1 83 ? 22.76261 13.58411 65.17473 1.000 34.38002 83 GLY A CA 1
ATOM 619 C C . GLY A 1 83 ? 21.96533 14.38252 66.18648 1.000 37.71294 83 GLY A C 1
ATOM 620 O O . GLY A 1 83 ? 21.18741 15.26568 65.81563 1.000 38.68926 83 GLY A O 1
ATOM 621 N N . CYS A 1 84 ? 22.14116 14.05400 67.46606 1.000 34.22716 84 CYS A N 1
ATOM 622 C CA . CYS A 1 84 ? 21.30894 14.63740 68.51061 1.000 34.50034 84 CYS A CA 1
ATOM 623 C C . CYS A 1 84 ? 22.07206 15.40838 69.57674 1.000 35.51250 84 CYS A C 1
ATOM 624 O O . CYS A 1 84 ? 21.43189 16.05118 70.41485 1.000 38.29354 84 CYS A O 1
ATOM 627 N N . ALA A 1 85 ? 23.40295 15.37821 69.57560 1.000 35.63773 85 ALA A N 1
ATOM 628 C CA . ALA A 1 85 ? 24.16707 16.10480 70.58303 1.000 33.81648 85 ALA A CA 1
ATOM 629 C C . ALA A 1 85 ? 24.27103 17.57241 70.18943 1.000 37.60984 85 ALA A C 1
ATOM 630 O O . ALA A 1 85 ? 24.88926 17.90568 69.17197 1.000 42.47205 85 ALA A O 1
ATOM 632 N N . ASN A 1 86 ? 23.66935 18.44338 70.99391 1.000 37.44166 86 ASN A N 1
ATOM 633 C CA . ASN A 1 86 ? 23.67122 19.88478 70.75823 1.000 36.38388 86 ASN A CA 1
ATOM 634 C C . ASN A 1 86 ? 23.17154 20.55667 72.03199 1.000 34.87088 86 ASN A C 1
ATOM 635 O O . ASN A 1 86 ? 22.77953 19.88786 72.99232 1.000 34.02507 86 ASN A O 1
ATOM 640 N N . ASN A 1 87 ? 23.17323 21.88934 72.03182 1.000 35.94099 87 ASN A N 1
ATOM 641 C CA . ASN A 1 87 ? 22.78990 22.64849 73.21809 1.000 37.30389 87 ASN A CA 1
ATOM 642 C C . ASN A 1 87 ? 21.28127 22.72255 73.42421 1.000 35.07020 87 ASN A C 1
ATOM 643 O O . ASN A 1 87 ? 20.83029 23.50506 74.26555 1.000 35.44939 87 ASN A O 1
ATOM 648 N N . HIS A 1 88 ? 20.48867 21.93834 72.69289 1.000 33.67443 88 HIS A N 1
ATOM 649 C CA . HIS A 1 88 ? 19.04463 21.94968 72.87721 1.000 31.45185 88 HIS A CA 1
ATOM 650 C C . HIS A 1 88 ? 18.43835 20.58538 73.15586 1.000 31.25067 88 HIS A C 1
ATOM 651 O O . HIS A 1 88 ? 17.27753 20.53149 73.57159 1.000 33.29400 88 HIS A O 1
ATOM 658 N N . ALA A 1 89 ? 19.17953 19.49115 72.96064 1.000 30.40399 89 ALA A N 1
ATOM 659 C CA . ALA A 1 89 ? 18.63376 18.16287 73.21799 1.000 31.24864 89 ALA A CA 1
ATOM 660 C C . ALA A 1 89 ? 18.13870 18.01754 74.65329 1.000 32.97506 89 ALA A C 1
ATOM 661 O O . ALA A 1 89 ? 17.22034 17.23256 74.91500 1.000 32.30080 89 ALA A O 1
ATOM 663 N N . MET A 1 90 ? 18.72065 18.76815 75.58922 1.000 33.25653 90 MET A N 1
ATOM 664 C CA . MET A 1 90 ? 18.37154 18.68119 77.00109 1.000 36.73644 90 MET A CA 1
ATOM 665 C C . MET A 1 90 ? 17.38831 19.76448 77.43659 1.000 34.78482 90 MET A C 1
ATOM 666 O O . MET A 1 90 ? 17.28973 20.05216 78.63282 1.000 36.06613 90 MET A O 1
ATOM 671 N N . ASP A 1 91 ? 16.65260 20.36396 76.49556 1.000 32.52106 91 ASP A N 1
ATOM 672 C CA . ASP A 1 91 ? 15.74631 21.45362 76.84495 1.000 33.12488 91 ASP A CA 1
ATOM 673 C C . ASP A 1 91 ? 14.59253 20.99758 77.72691 1.000 33.28231 91 ASP A C 1
ATOM 674 O O . ASP A 1 91 ? 13.97530 21.83291 78.39534 1.000 32.56722 91 ASP A O 1
ATOM 679 N N . LEU A 1 92 ? 14.28102 19.70201 77.74434 1.000 34.63097 92 LEU A N 1
ATOM 680 C CA . LEU A 1 92 ? 13.27709 19.16263 78.65156 1.000 35.49605 92 LEU A CA 1
ATOM 681 C C . LEU A 1 92 ? 13.89559 18.27727 79.72901 1.000 33.75895 92 LEU A C 1
ATOM 682 O O . LEU A 1 92 ? 13.19804 17.45102 80.32412 1.000 33.98356 92 LEU A O 1
ATOM 687 N N . GLY A 1 93 ? 15.19440 18.43199 79.98656 1.000 35.68583 93 GLY A N 1
ATOM 688 C CA . GLY A 1 93 ? 15.85376 17.69419 81.04377 1.000 32.55544 93 GLY A CA 1
ATOM 689 C C . GLY A 1 93 ? 16.13098 16.24564 80.68191 1.000 37.30837 93 GLY A C 1
ATOM 690 O O . GLY A 1 93 ? 16.01636 15.80824 79.53123 1.000 37.38267 93 GLY A O 1
ATOM 691 N N . THR A 1 94 ? 16.51057 15.48863 81.71561 1.000 35.88903 94 THR A N 1
ATOM 692 C CA . THR A 1 94 ? 16.83262 14.07692 81.53612 1.000 35.70566 94 THR A CA 1
ATOM 693 C C . THR A 1 94 ? 15.60628 13.28194 81.10608 1.000 38.19154 94 THR A C 1
ATOM 694 O O . THR A 1 94 ? 15.71099 12.35997 80.28858 1.000 39.91234 94 THR A O 1
ATOM 698 N N . GLU A 1 95 ? 14.43521 13.61905 81.64648 1.000 37.93943 95 GLU A N 1
ATOM 699 C CA . GLU A 1 95 ? 13.21409 12.94853 81.21405 1.000 38.29721 95 GLU A CA 1
ATOM 700 C C . GLU A 1 95 ? 12.89000 13.28031 79.76367 1.000 38.32562 95 GLU A C 1
ATOM 701 O O . GLU A 1 95 ? 12.38729 12.42690 79.02160 1.000 35.67428 95 GLU A O 1
ATOM 707 N N . GLY A 1 96 ? 13.17081 14.51401 79.34094 1.000 37.08964 96 GLY A N 1
ATOM 708 C CA . GLY A 1 96 ? 12.94066 14.87452 77.95264 1.000 37.00933 96 GLY A CA 1
ATOM 709 C C . GLY A 1 96 ? 13.81958 14.09487 76.99404 1.000 36.74005 96 GLY A C 1
ATOM 710 O O . GLY A 1 96 ? 13.35683 13.63902 75.94424 1.000 35.10375 96 GLY A O 1
ATOM 711 N N . VAL A 1 97 ? 15.09620 13.91871 77.34294 1.000 35.38454 97 VAL A N 1
ATOM 712 C CA . VAL A 1 97 ? 15.99988 13.22491 76.43254 1.000 35.33335 97 VAL A CA 1
ATOM 713 C C . VAL A 1 97 ? 15.66746 11.73701 76.37935 1.000 34.49620 97 VAL A C 1
ATOM 714 O O . VAL A 1 97 ? 15.81303 11.09981 75.32954 1.000 34.45060 97 VAL A O 1
ATOM 718 N N . LEU A 1 98 ? 15.19436 11.16233 77.48931 1.000 32.72645 98 LEU A N 1
ATOM 719 C CA . LEU A 1 98 ? 14.68177 9.79686 77.44524 1.000 36.49277 98 LEU A CA 1
ATOM 720 C C . LEU A 1 98 ? 13.41971 9.71749 76.59437 1.000 37.69517 98 LEU A C 1
ATOM 721 O O . LEU A 1 98 ? 13.18862 8.71799 75.90442 1.000 37.38147 98 LEU A O 1
ATOM 726 N N . GLY A 1 99 ? 12.58937 10.76013 76.63303 1.000 32.66332 99 GLY A N 1
ATOM 727 C CA . GLY A 1 99 ? 11.41857 10.78694 75.77414 1.000 34.35463 99 GLY A CA 1
ATOM 728 C C . GLY A 1 99 ? 11.77899 10.88358 74.30287 1.000 37.48263 99 GLY A C 1
ATOM 729 O O . GLY A 1 99 ? 11.10415 10.30173 73.44996 1.000 39.91936 99 GLY A O 1
ATOM 730 N N . THR A 1 100 ? 12.84288 11.62227 73.98406 1.000 38.17531 100 THR A N 1
ATOM 731 C CA . THR A 1 100 ? 13.29426 11.71122 72.59862 1.000 39.50142 100 THR A CA 1
ATOM 732 C C . THR A 1 100 ? 13.77690 10.35771 72.09314 1.000 39.61835 100 THR A C 1
ATOM 733 O O . THR A 1 100 ? 13.43371 9.93976 70.98077 1.000 39.16234 100 THR A O 1
ATOM 737 N N . MET A 1 101 ? 14.57779 9.65913 72.90274 1.000 37.79891 101 MET A N 1
ATOM 738 C CA . MET A 1 101 ? 15.05940 8.33910 72.51386 1.000 38.88361 101 MET A CA 1
ATOM 739 C C . MET A 1 101 ? 13.90076 7.37743 72.29190 1.000 38.74584 101 MET A C 1
ATOM 740 O O . MET A 1 101 ? 13.91989 6.58305 71.34483 1.000 38.65114 101 MET A O 1
ATOM 745 N N . ASP A 1 102 ? 12.88028 7.43568 73.15483 1.000 37.68470 102 ASP A N 1
ATOM 746 C CA . ASP A 1 102 ? 11.68821 6.61855 72.94875 1.000 38.71963 102 ASP A CA 1
ATOM 747 C C . ASP A 1 102 ? 11.01956 6.95438 71.62105 1.000 36.17340 102 ASP A C 1
ATOM 748 O O . ASP A 1 102 ? 10.63874 6.05890 70.85935 1.000 35.77749 102 ASP A O 1
ATOM 753 N N . LEU A 1 103 ? 10.87036 8.24800 71.32749 1.000 35.08862 103 LEU A N 1
ATOM 754 C CA . LEU A 1 103 ? 10.19206 8.65786 70.10182 1.000 34.09832 103 LEU A CA 1
ATOM 755 C C . LEU A 1 103 ? 10.97516 8.23855 68.86298 1.000 35.37749 103 LEU A C 1
ATOM 756 O O . LEU A 1 103 ? 10.38761 7.77453 67.87879 1.000 37.59192 103 LEU A O 1
ATOM 761 N N . LEU A 1 104 ? 12.30094 8.38661 68.89404 1.000 35.72378 104 LEU A N 1
ATOM 762 C CA . LEU A 1 104 ? 13.10881 8.02962 67.73217 1.000 34.89026 104 LEU A CA 1
ATOM 763 C C . LEU A 1 104 ? 13.11985 6.52354 67.50111 1.000 38.47122 104 LEU A C 1
ATOM 764 O O . LEU A 1 104 ? 13.00076 6.06753 66.35829 1.000 35.28196 104 LEU A O 1
ATOM 769 N N . ARG A 1 105 ? 13.25027 5.73444 68.57147 1.000 43.91843 105 ARG A N 1
ATOM 770 C CA . ARG A 1 105 ? 13.30342 4.28281 68.41428 1.000 44.00459 105 ARG A CA 1
ATOM 771 C C . ARG A 1 105 ? 11.96936 3.72289 67.93229 1.000 41.26894 105 ARG A C 1
ATOM 772 O O . ARG A 1 105 ? 11.94057 2.78174 67.13001 1.000 41.56169 105 ARG A O 1
ATOM 780 N N . ALA A 1 106 ? 10.85393 4.28801 68.40538 1.000 35.95602 106 ALA A N 1
ATOM 781 C CA . 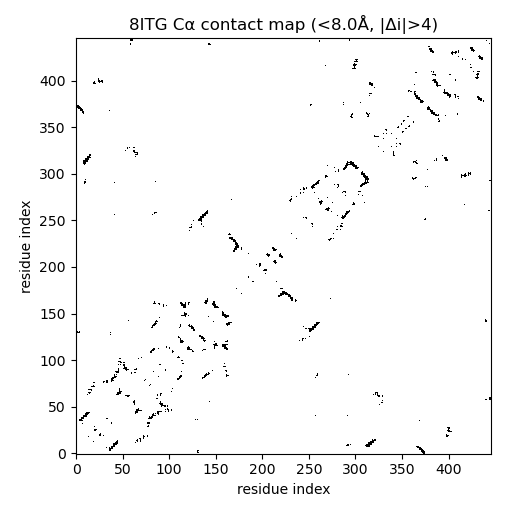ALA A 1 106 ? 9.54373 3.80646 67.97537 1.000 35.36207 106 ALA A CA 1
ATOM 782 C C . ALA A 1 106 ? 9.28791 4.10402 66.50275 1.000 40.26919 106 ALA A C 1
ATOM 783 O O . ALA A 1 106 ? 8.52837 3.37975 65.84907 1.000 43.87559 106 ALA A O 1
ATOM 785 N N . ARG A 1 107 ? 9.90000 5.15773 65.96799 1.000 40.29118 107 ARG A N 1
ATOM 786 C CA . ARG A 1 107 ? 9.80385 5.48711 64.55243 1.000 40.66937 107 ARG A CA 1
ATOM 787 C C . ARG A 1 107 ? 10.91992 4.86352 63.72432 1.000 42.52662 107 ARG A C 1
ATOM 788 O O . ARG A 1 107 ? 10.99295 5.11893 62.51779 1.000 45.33708 107 ARG A O 1
ATOM 796 N N . GLY A 1 108 ? 11.78678 4.06338 64.33989 1.000 41.47408 108 GLY A N 1
ATOM 797 C CA . GLY A 1 108 ? 12.85151 3.40039 63.61140 1.000 38.49203 108 GLY A CA 1
ATOM 798 C C . GLY A 1 108 ? 13.89746 4.32809 63.03579 1.000 38.62187 108 GLY A C 1
ATOM 799 O O . GLY A 1 108 ? 14.47011 4.02552 61.98538 1.000 39.65004 108 GLY A O 1
ATOM 800 N N . ILE A 1 109 ? 14.17066 5.44550 63.69681 1.000 35.08658 109 ILE A N 1
ATOM 801 C CA . ILE A 1 109 ? 15.09921 6.45565 63.19708 1.000 38.04122 109 ILE A CA 1
ATOM 802 C C . ILE A 1 109 ? 16.44839 6.23833 63.87300 1.000 38.59418 109 ILE A C 1
ATOM 803 O O . ILE A 1 109 ? 16.53398 6.35086 65.10620 1.000 38.56816 109 ILE A O 1
ATOM 808 N N . PRO A 1 110 ? 17.50971 5.92900 63.12816 1.000 37.52147 110 PRO A N 1
ATOM 809 C CA . PRO A 1 110 ? 18.83547 5.82013 63.74884 1.000 33.40412 110 PRO A CA 1
ATOM 810 C C . PRO A 1 110 ? 19.31028 7.17694 64.24695 1.000 33.05086 110 PRO A C 1
ATOM 811 O O . PRO A 1 110 ? 19.15855 8.19440 63.56814 1.000 34.04547 110 PRO A O 1
ATOM 815 N N . TYR A 1 111 ? 19.88992 7.18799 65.44554 1.000 31.00801 111 TYR A N 1
ATOM 816 C CA . TYR A 1 111 ? 20.33987 8.43819 66.03818 1.000 29.43728 111 TYR A CA 1
ATOM 817 C C . TYR A 1 111 ? 21.57688 8.18431 66.88628 1.000 30.73369 111 TYR A C 1
ATOM 818 O O . TYR A 1 111 ? 21.81739 7.06933 67.35139 1.000 28.88250 111 TYR A O 1
ATOM 827 N N . ALA A 1 112 ? 22.35231 9.24479 67.09945 1.000 29.29495 112 ALA A N 1
ATOM 828 C CA . ALA A 1 112 ? 23.50662 9.18260 67.98111 1.000 30.38902 112 ALA A CA 1
ATOM 829 C C . ALA A 1 112 ? 23.65898 10.51974 68.68779 1.000 32.14705 112 ALA A C 1
ATOM 830 O O . ALA A 1 112 ? 23.07265 11.52702 68.28356 1.000 32.68802 112 ALA A O 1
ATOM 832 N N . GLY A 1 113 ? 24.45734 10.51994 69.75604 1.000 32.13290 113 GLY A N 1
ATOM 833 C CA . GLY A 1 113 ? 24.81112 11.73061 70.46893 1.000 31.66716 113 GLY A CA 1
ATOM 834 C C . GLY A 1 113 ? 24.11061 11.91738 71.79734 1.000 33.99412 113 GLY A C 1
ATOM 835 O O . GLY A 1 113 ? 24.54428 12.75923 72.59595 1.000 29.36368 113 GLY A O 1
ATOM 836 N N . ILE A 1 114 ? 23.03367 11.17398 72.05148 1.000 33.73473 114 ILE A N 1
ATOM 837 C CA . ILE A 1 114 ? 22.35382 11.18494 73.33754 1.000 32.22788 114 ILE A CA 1
ATOM 838 C C . ILE A 1 114 ? 22.17412 9.74302 73.78336 1.000 32.29896 114 ILE A C 1
ATOM 839 O O . ILE A 1 114 ? 22.20144 8.81169 72.97734 1.000 34.50420 114 ILE A O 1
ATOM 844 N N . GLY A 1 115 ? 21.98889 9.56546 75.08619 1.000 32.36165 115 GLY A N 1
ATOM 845 C CA . GLY A 1 115 ? 21.81921 8.22675 75.62002 1.000 30.40731 115 GLY A CA 1
ATOM 846 C C . GLY A 1 115 ? 21.35688 8.27572 77.05747 1.000 35.17590 115 GLY A C 1
ATOM 847 O O . GLY A 1 115 ? 21.29373 9.33972 77.68093 1.000 34.36115 115 GLY A O 1
ATOM 848 N N . ALA A 1 116 ? 21.02350 7.09064 77.57512 1.000 35.87599 116 ALA A N 1
ATOM 849 C CA . ALA A 1 116 ? 20.66656 6.96384 78.98170 1.000 34.49922 116 ALA A CA 1
ATOM 850 C C . ALA A 1 116 ? 21.87846 7.10157 79.89157 1.000 35.94073 116 ALA A C 1
ATOM 851 O O . ALA A 1 116 ? 21.71350 7.30020 81.09927 1.000 39.00002 116 ALA A O 1
ATOM 853 N N . ASP A 1 117 ? 23.08555 6.99464 79.34243 1.000 37.51690 117 ASP A N 1
ATOM 854 C CA . ASP A 1 117 ? 24.30805 7.22871 80.09458 1.000 36.00854 117 ASP A CA 1
ATOM 855 C C . ASP A 1 117 ? 25.36969 7.73350 79.12483 1.000 38.13714 117 ASP A C 1
ATOM 856 O O . ASP A 1 117 ? 25.10352 7.94227 77.93736 1.000 41.06837 117 ASP A O 1
ATOM 861 N N . LEU A 1 118 ? 26.58493 7.93199 79.64142 1.000 33.72869 118 LEU A N 1
ATOM 862 C CA . LEU A 1 118 ? 27.63769 8.54242 78.83364 1.000 32.22348 118 LEU A CA 1
ATOM 863 C C . LEU A 1 118 ? 28.08127 7.62188 77.70382 1.000 35.58272 118 LEU A C 1
ATOM 864 O O . LEU A 1 118 ? 28.30509 8.07913 76.57744 1.000 37.00840 118 LEU A O 1
ATOM 869 N N . THR A 1 119 ? 28.22607 6.32659 77.98455 1.000 40.87895 119 THR A N 1
ATOM 870 C CA . THR A 1 119 ? 28.62551 5.39228 76.93930 1.000 40.65715 119 THR A CA 1
ATOM 871 C C . THR A 1 119 ? 27.60421 5.37365 75.80806 1.000 39.69056 119 THR A C 1
ATOM 872 O O . THR A 1 119 ? 27.96876 5.46123 74.63124 1.000 37.64177 119 THR A O 1
ATOM 876 N N . GLY A 1 120 ? 26.31306 5.30073 76.15055 1.000 32.74470 120 GLY A N 1
ATOM 877 C CA . GLY A 1 120 ? 25.27754 5.30885 75.13017 1.000 30.88960 120 GLY A CA 1
ATOM 878 C C . GLY A 1 120 ? 25.25741 6.57543 74.29464 1.000 36.83307 120 GLY A C 1
ATOM 879 O O . GLY A 1 120 ? 24.86761 6.54401 73.12510 1.000 34.68522 120 GLY A O 1
ATOM 880 N N . ALA A 1 121 ? 25.66850 7.70471 74.87518 1.000 36.54970 121 ALA A N 1
ATOM 881 C CA . ALA A 1 121 ? 25.74480 8.94101 74.10607 1.000 35.46788 121 ALA A CA 1
ATOM 882 C C . ALA A 1 121 ? 26.99166 8.98636 73.23502 1.000 36.00950 121 ALA A C 1
ATOM 883 O O . ALA A 1 121 ? 26.97845 9.61488 72.17111 1.000 35.84288 121 ALA A O 1
ATOM 885 N N . ARG A 1 122 ? 28.06683 8.32488 73.66357 1.000 36.49881 122 ARG A N 1
ATOM 886 C CA . ARG A 1 122 ? 29.30402 8.31511 72.89256 1.000 38.68280 122 ARG A CA 1
ATOM 887 C C . ARG A 1 122 ? 29.25963 7.31646 71.74221 1.000 35.79955 122 ARG A C 1
ATOM 888 O O . ARG A 1 122 ? 29.88086 7.56088 70.69988 1.000 37.69807 122 ARG A O 1
ATOM 896 N N . ARG A 1 123 ? 28.54026 6.19452 71.91150 1.000 35.72278 123 ARG A N 1
ATOM 897 C CA . ARG A 1 123 ? 28.47240 5.12395 70.91925 1.000 37.28435 123 ARG A CA 1
ATOM 898 C C . ARG A 1 123 ? 28.16955 5.66654 69.53302 1.000 33.73630 123 ARG A C 1
ATOM 899 O O . ARG A 1 123 ? 27.44356 6.66001 69.39812 1.000 34.05504 123 ARG A O 1
ATOM 907 N N . PRO A 1 124 ? 28.68686 5.03807 68.48535 1.000 32.75101 124 PRO A N 1
ATOM 908 C CA . PRO A 1 124 ? 28.14983 5.28570 67.14870 1.000 35.68073 124 PRO A CA 1
ATOM 909 C C . PRO A 1 124 ? 26.83751 4.54485 66.96886 1.000 38.55155 124 PRO A C 1
ATOM 910 O O . PRO A 1 124 ? 26.56891 3.53411 67.62331 1.000 39.23663 124 PRO A O 1
ATOM 914 N N . VAL A 1 125 ? 26.00635 5.07297 66.08376 1.000 35.39113 125 VAL A N 1
ATOM 915 C CA . VAL A 1 125 ? 24.85876 4.33625 65.57573 1.000 37.99874 125 VAL A CA 1
ATOM 916 C C . VAL A 1 125 ? 25.23214 3.80893 64.20123 1.000 38.42311 125 VAL A C 1
ATOM 917 O O . VAL A 1 125 ? 25.93260 4.48089 63.43170 1.000 35.19742 125 VAL A O 1
ATOM 921 N N . TYR A 1 126 ? 24.80184 2.59109 63.90260 1.000 40.21306 126 TYR A N 1
ATOM 922 C CA . TYR A 1 126 ? 25.09228 1.95774 62.62548 1.000 38.77447 126 TYR A CA 1
ATOM 923 C C . TYR A 1 126 ? 23.82325 1.93907 61.79070 1.000 38.03202 126 TYR A C 1
ATOM 924 O O . TYR A 1 126 ? 22.83201 1.31149 62.17563 1.000 42.85365 126 TYR A O 1
ATOM 933 N N . ALA A 1 127 ? 23.85197 2.64165 60.66478 1.000 36.41002 127 ALA A N 1
ATOM 934 C CA . ALA A 1 127 ? 22.76394 2.62247 59.70002 1.000 34.65310 127 ALA A CA 1
ATOM 935 C C . ALA A 1 127 ? 23.16243 1.70127 58.55384 1.000 37.14673 127 ALA A C 1
ATOM 936 O O . ALA A 1 127 ? 24.13645 1.97178 57.84184 1.000 35.26461 127 ALA A O 1
ATOM 938 N N . ASP A 1 128 ? 22.42321 0.60964 58.39315 1.000 37.11187 128 ASP A N 1
ATOM 939 C CA . ASP A 1 128 ? 22.70960 -0.39714 57.38436 1.000 41.03451 128 ASP A CA 1
ATOM 940 C C . ASP A 1 128 ? 21.72750 -0.26794 56.23065 1.000 41.46740 128 ASP A C 1
ATOM 941 O O . ASP A 1 128 ? 20.52037 -0.14114 56.44537 1.000 42.89040 128 ASP A O 1
ATOM 946 N N . ARG A 1 129 ? 22.24884 -0.30762 55.01750 1.000 42.68009 129 ARG A N 1
ATOM 947 C CA . ARG A 1 129 ? 21.47505 -0.29259 53.78432 1.000 46.48219 129 ARG A CA 1
ATOM 948 C C . ARG A 1 129 ? 22.05283 -1.33741 52.84683 1.000 40.65015 129 ARG A C 1
ATOM 949 O O . ARG A 1 129 ? 23.15429 -1.84697 53.07186 1.000 35.93628 129 ARG A O 1
ATOM 957 N N . PRO A 1 130 ? 21.32845 -1.69489 51.78190 1.000 43.60182 130 PRO A N 1
ATOM 958 C CA . PRO A 1 130 ? 21.82459 -2.74894 50.87730 1.000 41.86264 130 PRO A CA 1
ATOM 959 C C . PRO A 1 130 ? 23.22666 -2.50777 50.33275 1.000 43.04055 130 PRO A C 1
ATOM 960 O O . PRO A 1 130 ? 24.00619 -3.46068 50.18689 1.000 41.55408 130 PRO A O 1
ATOM 964 N N . GLY A 1 131 ? 23.57558 -1.25476 50.03695 1.000 44.37277 131 GLY A N 1
ATOM 965 C CA . GLY A 1 131 ? 24.88453 -0.94729 49.48998 1.000 41.24936 131 GLY A CA 1
ATOM 966 C C . GLY A 1 131 ? 26.00387 -0.83222 50.49991 1.000 43.27498 131 GLY A C 1
ATOM 967 O O . GLY A 1 131 ? 27.17255 -0.86021 50.10550 1.000 41.39850 131 GLY A O 1
ATOM 968 N N . GLY A 1 132 ? 25.68837 -0.70224 51.78046 1.000 42.13880 132 GLY A N 1
ATOM 969 C CA . GLY A 1 132 ? 26.71844 -0.57963 52.78950 1.000 37.58773 132 GLY A CA 1
ATOM 970 C C . GLY A 1 132 ? 26.18009 0.10613 54.02971 1.000 39.16885 132 GLY A C 1
ATOM 971 O O . GLY A 1 132 ? 24.98295 0.36103 54.15439 1.000 38.06094 132 GLY A O 1
ATOM 972 N N . SER A 1 133 ? 27.10414 0.40996 54.93912 1.000 38.82549 133 SER A N 1
ATOM 973 C CA . SER A 1 133 ? 26.76144 0.91091 56.26057 1.000 38.19634 133 SER A CA 1
ATOM 974 C C . SER A 1 133 ? 27.52018 2.19384 56.56001 1.000 38.43937 133 SER A C 1
ATOM 975 O O . SER A 1 133 ? 28.65958 2.38215 56.12152 1.000 39.21155 133 SER A O 1
ATOM 978 N N . LEU A 1 134 ? 26.87232 3.06971 57.32444 1.000 36.21025 134 LEU A N 1
ATOM 979 C CA . LEU A 1 134 ? 27.47467 4.29681 57.82031 1.000 39.02189 134 LEU A CA 1
ATOM 980 C C . LEU A 1 134 ? 27.38133 4.32806 59.33915 1.000 38.07464 134 LEU A C 1
ATOM 981 O O . LEU A 1 134 ? 26.34479 3.98320 59.91499 1.000 37.39843 134 LEU A O 1
ATOM 986 N N . ALA A 1 135 ? 28.46908 4.73870 59.98156 1.000 36.49502 135 ALA A N 1
ATOM 987 C CA . ALA A 1 135 ? 28.50212 4.94642 61.42205 1.000 34.83376 135 ALA A CA 1
ATOM 988 C C . ALA A 1 135 ? 28.47667 6.44492 61.69446 1.000 35.87121 135 ALA A C 1
ATOM 989 O O . ALA A 1 135 ? 29.32959 7.18608 61.19200 1.000 35.71578 135 ALA A O 1
ATOM 991 N N . LEU A 1 136 ? 27.49631 6.89134 62.47145 1.000 33.59994 136 LEU A N 1
ATOM 992 C CA . LEU A 1 136 ? 27.40192 8.28533 62.87565 1.000 33.63758 136 LEU A CA 1
ATOM 993 C C . LEU A 1 136 ? 27.74932 8.41223 64.35059 1.000 35.48791 136 LEU A C 1
ATOM 994 O O . LEU A 1 136 ? 27.15371 7.73450 65.19426 1.000 32.21654 136 LEU A O 1
ATOM 999 N N . LEU A 1 137 ? 28.71767 9.26769 64.65278 1.000 38.24562 137 LEU A N 1
ATOM 1000 C CA . LEU A 1 137 ? 28.96310 9.71609 66.01259 1.000 37.38323 137 LEU A CA 1
ATOM 1001 C C . LEU A 1 137 ? 28.62402 11.19596 66.10255 1.000 38.47490 137 LEU A C 1
ATOM 1002 O O . LEU A 1 137 ? 28.85088 11.95825 65.15815 1.000 38.19871 137 LEU A O 1
ATOM 1007 N N . SER A 1 138 ? 28.06806 11.59195 67.24397 1.000 35.74152 138 SER A N 1
ATOM 1008 C CA . SER A 1 138 ? 27.54996 12.93895 67.42767 1.000 34.58685 138 SER A CA 1
ATOM 1009 C C . SER A 1 138 ? 27.97191 13.45967 68.79204 1.000 35.00531 138 SER A C 1
ATOM 1010 O O . SER A 1 138 ? 27.73570 12.80133 69.80780 1.000 36.67164 138 SER A O 1
ATOM 1013 N N . CYS A 1 139 ? 28.59777 14.63390 68.81153 1.000 32.70718 139 CYS A N 1
ATOM 1014 C CA . CYS A 1 139 ? 29.02736 15.26906 70.04799 1.000 35.09522 139 CYS A CA 1
ATOM 1015 C C . CYS A 1 139 ? 28.76208 16.76217 69.93602 1.000 37.93417 139 CYS A C 1
ATOM 1016 O O . CYS A 1 139 ? 28.49116 17.28273 68.85156 1.000 38.04341 139 CYS A O 1
ATOM 1019 N N . THR A 1 140 ? 28.83432 17.45822 71.06960 1.000 34.52805 140 THR A N 1
ATOM 1020 C CA . THR A 1 140 ? 28.61816 18.89804 71.08053 1.000 33.92606 140 THR A CA 1
ATOM 1021 C C . THR A 1 140 ? 29.59677 19.57011 72.03168 1.000 39.28729 140 THR A C 1
ATOM 1022 O O . THR A 1 140 ? 29.82150 19.09591 73.15054 1.000 37.59300 140 THR A O 1
ATOM 1026 N N . ALA A 1 141 ? 30.18246 20.67246 71.56831 1.000 35.60296 141 ALA A N 1
ATOM 1027 C CA . ALA A 1 141 ? 31.03606 21.51741 72.38796 1.000 32.10919 141 ALA A CA 1
ATOM 1028 C C . ALA A 1 141 ? 30.26939 22.65315 73.04986 1.000 36.14369 141 ALA A C 1
ATOM 1029 O O . ALA A 1 141 ? 30.86094 23.41808 73.81995 1.000 39.97145 141 ALA A O 1
ATOM 1031 N N . THR A 1 142 ? 28.97693 22.78610 72.76521 1.000 36.65963 142 THR A N 1
ATOM 1032 C CA . THR A 1 142 ? 28.15114 23.85641 73.30948 1.000 38.34896 142 THR A CA 1
ATOM 1033 C C . THR A 1 142 ? 27.00277 23.21520 74.07446 1.000 37.74255 142 THR A C 1
ATOM 1034 O O . THR A 1 142 ? 26.16370 22.52737 73.48054 1.000 39.10537 142 THR A O 1
ATOM 1038 N N . PHE A 1 143 ? 26.97384 23.43263 75.38668 1.000 36.74586 143 PHE A N 1
ATOM 1039 C CA . PHE A 1 143 ? 25.90618 22.93211 76.24340 1.000 37.39269 143 PHE A CA 1
ATOM 1040 C C . PHE A 1 143 ? 26.08336 23.53527 77.62844 1.000 40.35732 143 PHE A C 1
ATOM 1041 O O . PHE A 1 143 ? 27.15791 24.03487 77.97351 1.000 40.17424 143 PHE A O 1
ATOM 1049 N N . LEU A 1 144 ? 25.01237 23.49085 78.40799 1.000 45.44489 144 LEU A N 1
ATOM 1050 C CA . LEU A 1 144 ? 25.07176 23.95505 79.78717 1.000 47.10062 144 LEU A CA 1
ATOM 1051 C C . LEU A 1 144 ? 25.79947 22.91888 80.63642 1.000 45.67149 144 LEU A C 1
ATOM 1052 O O . LEU A 1 144 ? 25.48093 21.72710 80.55083 1.000 47.70425 144 LEU A O 1
ATOM 1057 N N . PRO A 1 145 ? 26.78150 23.32129 81.44479 1.000 46.49754 145 PRO A N 1
ATOM 1058 C CA . PRO A 1 145 ? 27.48268 22.35586 82.30275 1.000 46.76071 145 PRO A CA 1
ATOM 1059 C C . PRO A 1 145 ? 26.50740 21.50357 83.10159 1.000 39.88050 145 PRO A C 1
ATOM 1060 O O . PRO A 1 145 ? 25.48569 21.98844 83.58998 1.000 38.82680 145 PRO A O 1
ATOM 1064 N N . GLY A 1 146 ? 26.82472 20.21463 83.21775 1.000 35.02192 146 GLY A N 1
ATOM 1065 C CA . GLY A 1 146 ? 25.94160 19.25728 83.84300 1.000 35.01565 146 GLY A CA 1
ATOM 1066 C C . GLY A 1 146 ? 25.02347 18.52152 82.88767 1.000 36.70638 146 GLY A C 1
ATOM 1067 O O . GLY A 1 146 ? 24.47265 17.47757 83.25944 1.000 34.15767 146 GLY A O 1
ATOM 1068 N N . GLN A 1 147 ? 24.84313 19.03221 81.66539 1.000 33.58467 147 GLN A N 1
ATOM 1069 C CA . GLN A 1 147 ? 23.97004 18.37461 80.70100 1.000 37.75587 147 GLN A CA 1
ATOM 1070 C C . GLN A 1 147 ? 24.62836 17.18157 80.02810 1.000 39.52511 147 GLN A C 1
ATOM 1071 O O . GLN A 1 147 ? 23.92904 16.38617 79.39138 1.000 41.37954 147 GLN A O 1
ATOM 1077 N N . GLU A 1 148 ? 25.94783 17.04756 80.13334 1.000 38.40913 148 GLU A N 1
ATOM 1078 C CA . GLU A 1 148 ? 26.60367 15.86822 79.59388 1.000 35.35303 148 GLU A CA 1
ATOM 1079 C C . GLU A 1 148 ? 26.08310 14.62640 80.30258 1.000 39.92296 148 GLU A C 1
ATOM 1080 O O . GLU A 1 148 ? 25.75931 14.65762 81.49303 1.000 38.33098 148 GLU A O 1
ATOM 1086 N N . ALA A 1 149 ? 25.96843 13.53756 79.55269 1.000 37.88798 149 ALA A N 1
ATOM 1087 C CA . ALA A 1 149 ? 25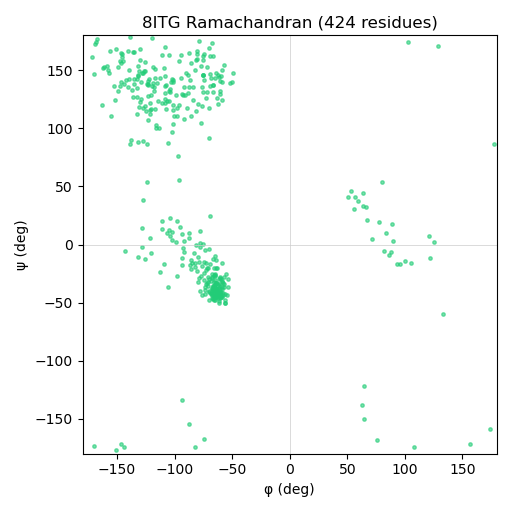.56840 12.27753 80.14688 1.000 33.61660 149 ALA A CA 1
ATOM 1088 C C . ALA A 1 149 ? 26.65416 11.78215 81.09773 1.000 35.42014 149 ALA A C 1
ATOM 1089 O O . ALA A 1 149 ? 27.80573 12.22388 81.05406 1.000 35.20632 149 ALA A O 1
ATOM 1091 N N . ALA A 1 150 ? 26.27294 10.85472 81.97061 1.000 32.98016 150 ALA A N 1
ATOM 1092 C CA . ALA A 1 150 ? 27.18863 10.28801 82.94818 1.000 39.05348 150 ALA A CA 1
ATOM 1093 C C . ALA A 1 150 ? 27.05434 8.77501 82.94406 1.000 37.09175 150 ALA A C 1
ATOM 1094 O O . ALA A 1 150 ? 25.95429 8.24193 82.77453 1.000 36.82572 150 ALA A O 1
ATOM 1096 N N . ASP A 1 151 ? 28.18014 8.09075 83.11265 1.000 36.83333 151 ASP A N 1
ATOM 1097 C CA . ASP A 1 151 ? 28.18938 6.64209 83.21626 1.000 37.69538 151 ASP A CA 1
ATOM 1098 C C . ASP A 1 151 ? 27.83308 6.20962 84.63663 1.000 39.86146 151 ASP A C 1
ATOM 1099 O O . ASP A 1 151 ? 27.94532 6.99698 85.58042 1.000 38.32283 151 ASP A O 1
ATOM 1104 N N . PRO A 1 152 ? 27.37879 4.97040 84.81954 1.000 39.41128 152 PRO A N 1
ATOM 1105 C CA . PRO A 1 152 ? 27.03164 4.51736 86.16965 1.000 40.31909 152 PRO A CA 1
ATOM 1106 C C . PRO A 1 152 ? 28.27177 4.22396 86.99552 1.000 41.54828 152 PRO A C 1
ATOM 1107 O O . PRO A 1 152 ? 29.36844 3.99977 86.47976 1.000 41.66767 152 PRO A O 1
ATOM 1111 N N . SER A 1 153 ? 28.07492 4.23608 88.30132 1.000 42.30387 153 SER A N 1
ATOM 1112 C CA . SER A 1 153 ? 29.04268 3.80069 89.28825 1.000 41.80112 153 SER A CA 1
ATOM 1113 C C . SER A 1 153 ? 28.56627 2.48729 89.89663 1.000 44.10165 153 SER A C 1
ATOM 1114 O O . SER A 1 153 ? 27.43998 2.04704 89.64250 1.000 43.91098 153 SER A O 1
ATOM 1117 N N . PRO A 1 154 ? 29.40575 1.81289 90.68682 1.000 46.93700 154 PRO A N 1
ATOM 1118 C CA . PRO A 1 154 ? 28.93785 0.57864 91.33870 1.000 50.88416 154 PRO A CA 1
ATOM 1119 C C . PRO A 1 154 ? 27.67147 0.75896 92.16390 1.000 54.11231 154 PRO A C 1
ATOM 1120 O O . PRO A 1 154 ? 26.91626 -0.20630 92.33304 1.000 56.13859 154 PRO A O 1
ATOM 1124 N N . GLU A 1 155 ? 27.39728 1.97107 92.65726 1.000 54.74961 155 GLU A N 1
ATOM 1125 C CA . GLU A 1 155 ? 26.26452 2.20896 93.54270 1.000 58.35872 155 GLU A CA 1
ATOM 1126 C C . GLU A 1 155 ? 25.16449 3.07748 92.95085 1.000 55.96537 155 GLU A C 1
ATOM 1127 O O . GLU A 1 155 ? 24.02249 2.99387 93.41479 1.000 54.16842 155 GLU A O 1
ATOM 1133 N N . LEU A 1 156 ? 25.46897 3.91505 91.96850 1.000 53.78328 156 LEU A N 1
ATOM 1134 C CA . LEU A 1 156 ? 24.46222 4.81470 91.43437 1.000 49.03461 156 LEU A CA 1
ATOM 1135 C C . LEU A 1 156 ? 24.35264 4.64683 89.92841 1.000 47.79360 156 LEU A C 1
ATOM 1136 O O . LEU A 1 156 ? 25.33778 4.31680 89.25973 1.000 43.10945 156 LEU A O 1
ATOM 1141 N N . PRO A 1 157 ? 23.16601 4.86150 89.36979 1.000 48.44948 157 PRO A N 1
ATOM 1142 C CA . PRO A 1 157 ? 23.01672 4.80739 87.91347 1.000 46.13439 157 PRO A CA 1
ATOM 1143 C C . PRO A 1 157 ? 23.75120 5.95817 87.24470 1.000 44.47494 157 PRO A C 1
ATOM 1144 O O . PRO A 1 157 ? 24.28119 6.86866 87.88627 1.000 43.47625 157 PRO A O 1
ATOM 1148 N N . GLY A 1 158 ? 23.77405 5.90639 85.91885 1.000 42.28268 158 GLY A N 1
ATOM 1149 C CA . GLY A 1 158 ? 24.27224 7.01108 85.13585 1.000 37.84356 158 GLY A CA 1
ATOM 1150 C C . GLY A 1 158 ? 23.27612 8.15328 85.11804 1.000 38.46696 158 GLY A C 1
ATOM 1151 O O . GLY A 1 158 ? 22.31111 8.19943 85.88263 1.000 42.16086 158 GLY A O 1
ATOM 1152 N N . ARG A 1 159 ? 23.52325 9.09618 84.21481 1.000 35.43670 159 ARG A N 1
ATOM 1153 C CA . ARG A 1 159 ? 22.61845 10.21222 84.00409 1.000 34.21254 159 ARG A CA 1
ATOM 1154 C C . ARG A 1 159 ? 22.38731 10.36689 82.50605 1.000 35.50423 159 ARG A C 1
ATOM 1155 O O . ARG A 1 159 ? 23.35929 10.44915 81.73295 1.000 35.77784 159 ARG A O 1
ATOM 1163 N N . PRO A 1 160 ? 21.13750 10.39111 82.05281 1.000 36.06813 160 PRO A N 1
ATOM 1164 C CA . PRO A 1 160 ? 20.88370 10.64415 80.63054 1.000 33.43539 160 PRO A CA 1
ATOM 1165 C C . PRO A 1 160 ? 21.39122 12.02007 80.23565 1.000 35.36308 160 PRO A C 1
ATOM 1166 O O . PRO A 1 160 ? 21.36276 12.96294 81.02997 1.000 35.51651 160 PRO A O 1
ATOM 1170 N N . GLY A 1 161 ? 21.87688 12.12738 79.00327 1.000 33.38749 161 GLY A N 1
ATOM 1171 C CA . GLY A 1 161 ? 22.39011 13.40099 78.53834 1.000 32.76222 161 GLY A CA 1
ATOM 1172 C C . GLY A 1 161 ? 23.03459 13.28014 77.17177 1.000 36.07140 161 GLY A C 1
ATOM 1173 O O . GLY A 1 161 ? 22.76899 12.34005 76.41840 1.000 35.75153 161 GLY A O 1
ATOM 1174 N N . LEU A 1 162 ? 23.88960 14.25274 76.87584 1.000 34.32006 162 LEU A N 1
ATOM 1175 C CA . LEU A 1 162 ? 24.51627 14.40627 75.57452 1.000 34.89390 162 LEU A CA 1
ATOM 1176 C C . LEU A 1 162 ? 25.97083 13.95578 75.61465 1.000 38.86997 162 LEU A C 1
ATOM 1177 O O . LEU A 1 162 ? 26.57708 13.82451 76.68133 1.000 37.21848 162 LEU A O 1
ATOM 1182 N N . ASN A 1 163 ? 26.52646 13.72989 74.41843 1.000 39.06026 163 ASN A N 1
ATOM 1183 C CA . ASN A 1 163 ? 27.92802 13.37050 74.23596 1.000 39.15830 163 ASN A CA 1
ATOM 1184 C C . ASN A 1 163 ? 28.76087 14.64181 74.18340 1.000 39.82406 163 ASN A C 1
ATOM 1185 O O . ASN A 1 163 ? 28.67440 15.40035 73.21154 1.000 38.10285 163 ASN A O 1
ATOM 1190 N N . PRO A 1 164 ? 29.57563 14.90437 75.20015 1.000 39.84181 164 PRO A N 1
ATOM 1191 C CA . PRO A 1 164 ? 30.26580 16.19236 75.30247 1.000 37.19916 164 PRO A CA 1
ATOM 1192 C C . PRO A 1 164 ? 31.62978 16.21447 74.62922 1.000 37.84281 164 PRO A C 1
ATOM 1193 O O . PRO A 1 164 ? 32.35418 15.21936 74.57236 1.000 39.27975 164 PRO A O 1
ATOM 1197 N N . LEU A 1 165 ? 31.97065 17.39344 74.11102 1.000 36.24360 165 LEU A N 1
ATOM 1198 C CA . LEU A 1 165 ? 33.33269 17.74882 73.72594 1.000 38.17671 165 LEU A CA 1
ATOM 1199 C C . LEU A 1 165 ? 33.64773 19.01902 74.50573 1.000 40.31049 165 LEU A C 1
ATOM 1200 O O . LEU A 1 165 ? 33.44263 20.13223 74.01453 1.000 41.00560 165 LEU A O 1
ATOM 1205 N N . ARG A 1 166 ? 34.12244 18.85174 75.73711 1.000 39.76409 166 ARG A N 1
ATOM 1206 C CA . ARG A 1 166 ? 34.46552 20.00496 76.55262 1.000 40.52817 166 ARG A CA 1
ATOM 1207 C C . ARG A 1 166 ? 35.78189 20.62248 76.08346 1.000 40.42869 166 ARG A C 1
ATOM 1208 O O . ARG A 1 166 ? 36.56993 20.00927 75.35698 1.000 38.69168 166 ARG A O 1
ATOM 1216 N N . HIS A 1 167 ? 36.00497 21.86504 76.50119 1.000 44.26578 167 HIS A N 1
ATOM 1217 C CA . HIS A 1 167 ? 37.20520 22.59861 76.12244 1.000 47.44354 167 HIS A CA 1
ATOM 1218 C C . HIS A 1 167 ? 37.43726 23.71568 77.12754 1.000 47.40513 167 HIS A C 1
ATOM 1219 O O . HIS A 1 167 ? 36.49950 24.21491 77.75253 1.000 46.81856 167 HIS A O 1
ATOM 1226 N N . THR A 1 168 ? 38.69899 24.11294 77.26083 1.000 51.49605 168 THR A N 1
ATOM 1227 C CA . THR A 1 168 ? 39.09445 25.18106 78.16518 1.000 57.23194 168 THR A CA 1
ATOM 1228 C C . THR A 1 168 ? 39.69007 26.33271 77.36973 1.000 59.58989 168 THR A C 1
ATOM 1229 O O . THR A 1 168 ? 40.37910 26.11993 76.36705 1.000 59.66283 168 THR A O 1
ATOM 1233 N N . ALA A 1 169 ? 39.41284 27.55124 77.81786 1.000 62.47473 169 ALA A N 1
ATOM 1234 C CA . ALA A 1 169 ? 40.00169 28.75466 77.25268 1.000 60.23585 169 ALA A CA 1
ATOM 1235 C C . ALA A 1 169 ? 41.02400 29.31601 78.22848 1.000 59.60385 169 ALA A C 1
ATOM 1236 O O . ALA A 1 169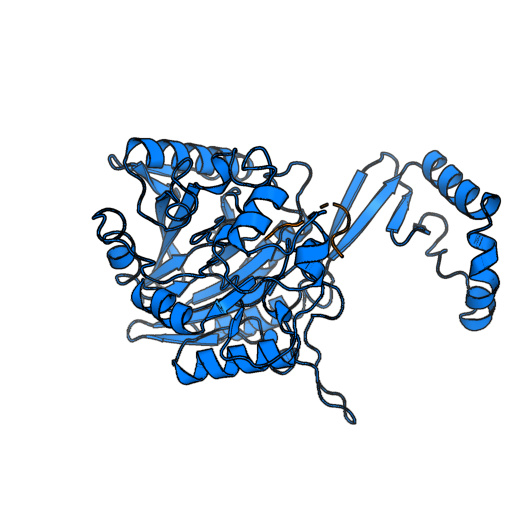 ? 40.78396 29.35156 79.44003 1.000 60.36075 169 ALA A O 1
ATOM 1238 N N . THR A 1 170 ? 42.16685 29.74254 77.69957 1.000 57.86870 170 THR A N 1
ATOM 1239 C CA . THR A 1 170 ? 43.21933 30.35299 78.49796 1.000 57.73155 170 THR A CA 1
ATOM 1240 C C . THR A 1 170 ? 43.52841 31.73553 77.94708 1.000 58.77198 170 THR A C 1
ATOM 1241 O O . THR A 1 170 ? 43.77143 31.89221 76.74573 1.000 59.83323 170 THR A O 1
ATOM 1245 N N . MET A 1 171 ? 43.51081 32.73034 78.82577 1.000 58.72756 171 MET A N 1
ATOM 1246 C CA . MET A 1 171 ? 43.89523 34.08873 78.47415 1.000 61.08439 171 MET A CA 1
ATOM 1247 C C . MET A 1 171 ? 45.39452 34.24561 78.69310 1.000 59.14454 171 MET A C 1
ATOM 1248 O O . MET A 1 171 ? 45.87908 34.10067 79.82078 1.000 56.68828 171 MET A O 1
ATOM 1253 N N . GLN A 1 172 ? 46.12954 34.51832 77.61973 1.000 60.10049 172 GLN A N 1
ATOM 1254 C CA . GLN A 1 172 ? 47.54105 34.86064 77.73031 1.000 59.71791 172 GLN A CA 1
ATOM 1255 C C . GLN A 1 172 ? 47.65241 36.35140 78.02147 1.000 55.58554 172 GLN A C 1
ATOM 1256 O O . GLN A 1 172 ? 47.10290 37.17527 77.28254 1.000 55.35315 172 GLN A O 1
ATOM 1262 N N . VAL A 1 173 ? 48.34076 36.69335 79.10746 1.000 53.82098 173 VAL A N 1
ATOM 1263 C CA . VAL A 1 173 ? 48.51715 38.07786 79.52089 1.000 53.02566 173 VAL A CA 1
ATOM 1264 C C . VAL A 1 173 ? 49.98678 38.31025 79.83130 1.000 55.41707 173 VAL A C 1
ATOM 1265 O O . VAL A 1 173 ? 50.72023 37.38444 80.19271 1.000 57.12923 173 VAL A O 1
ATOM 1269 N N . THR A 1 174 ? 50.41656 39.55947 79.68348 1.000 56.05879 174 THR A N 1
ATOM 1270 C CA . THR A 1 174 ? 51.78155 39.91551 80.03120 1.000 59.69770 174 THR A CA 1
ATOM 1271 C C . THR A 1 174 ? 51.97474 39.85170 81.54411 1.000 60.39837 174 THR A C 1
ATOM 1272 O O . THR A 1 174 ? 51.01582 39.85574 82.32249 1.000 61.64086 174 THR A O 1
ATOM 1276 N N . ALA A 1 175 ? 53.24314 39.78704 81.95746 1.000 61.91670 175 ALA A N 1
ATOM 1277 C CA . ALA A 1 175 ? 53.55260 39.68237 83.38053 1.000 65.01084 175 ALA A CA 1
ATOM 1278 C C . ALA A 1 175 ? 53.02439 40.87732 84.16258 1.000 68.03088 175 ALA A C 1
ATOM 1279 O O . ALA A 1 175 ? 52.58603 40.72322 85.30856 1.000 68.54600 175 ALA A O 1
ATOM 1281 N N . ASP A 1 176 ? 53.04958 42.07163 83.56584 1.000 70.16355 176 ASP A N 1
ATOM 1282 C CA . ASP A 1 176 ? 52.49935 43.23430 84.25286 1.000 75.48545 176 ASP A CA 1
ATOM 1283 C C . ASP A 1 176 ? 50.97841 43.19241 84.29716 1.000 71.08569 176 ASP A C 1
ATOM 1284 O O . ASP A 1 176 ? 50.37847 43.65084 85.27557 1.000 69.33346 176 ASP A O 1
ATOM 1289 N N . GLN A 1 177 ? 50.33815 42.65203 83.25749 1.000 66.61014 177 GLN A N 1
ATOM 1290 C CA . GLN A 1 177 ? 48.89319 42.45637 83.31222 1.000 63.04528 177 GLN A CA 1
ATOM 1291 C C . GLN A 1 177 ? 48.52052 41.41851 84.36394 1.000 62.12144 177 GLN A C 1
ATOM 1292 O O . GLN A 1 177 ? 47.52275 41.57892 85.07635 1.000 59.26930 177 GLN A O 1
ATOM 1298 N N . MET A 1 178 ? 49.31651 40.35197 84.48072 1.000 63.69449 178 MET A N 1
ATOM 1299 C CA . MET A 1 178 ? 49.05723 39.33720 85.49720 1.000 59.83815 178 MET A CA 1
ATOM 1300 C C . MET A 1 178 ? 49.18365 39.91613 86.90123 1.000 62.20504 178 MET A C 1
ATOM 1301 O O . MET A 1 178 ? 48.40937 39.56196 87.79868 1.000 60.46817 178 MET A O 1
ATOM 1306 N N . ASP A 1 179 ? 50.15505 40.81008 87.11020 1.000 65.63095 179 ASP A N 1
ATOM 1307 C CA . ASP A 1 179 ? 50.33442 41.41620 88.42639 1.000 68.16913 179 ASP A CA 1
ATOM 1308 C C . ASP A 1 179 ? 49.13021 42.26331 88.81550 1.000 64.17899 179 ASP A C 1
ATOM 1309 O O . ASP A 1 179 ? 48.73244 42.28859 89.98605 1.000 62.44212 179 ASP A O 1
ATOM 1314 N N . VAL A 1 180 ? 48.53733 42.96642 87.84874 1.000 62.07751 180 VAL A N 1
ATOM 1315 C CA . VAL A 1 180 ? 47.36254 43.78006 88.14395 1.000 61.81567 180 VAL A CA 1
ATOM 1316 C C . VAL A 1 180 ? 46.18012 42.89429 88.51867 1.000 62.85366 180 VAL A C 1
ATOM 1317 O O . VAL A 1 180 ? 45.40469 43.22320 89.42427 1.000 65.18687 180 VAL A O 1
ATOM 1321 N N . LEU A 1 181 ? 46.03180 41.75187 87.84222 1.000 59.67348 181 LEU A N 1
ATOM 1322 C CA . LEU A 1 181 ? 44.94289 40.83175 88.16004 1.000 58.25563 181 LEU A CA 1
ATOM 1323 C C . LEU A 1 181 ? 45.07671 40.28779 89.57819 1.000 61.11274 181 LEU A C 1
ATOM 1324 O O . LEU A 1 181 ? 44.09446 40.22680 90.32735 1.000 59.63302 181 LEU A O 1
ATOM 1329 N N . ARG A 1 182 ? 46.28977 39.88305 89.96500 1.000 63.85427 182 ARG A N 1
ATOM 1330 C CA . ARG A 1 182 ? 46.51230 39.44427 91.33906 1.000 66.91696 182 ARG A CA 1
ATOM 1331 C C . ARG A 1 182 ? 46.26788 40.58039 92.32255 1.000 67.85607 182 ARG A C 1
ATOM 1332 O O . ARG A 1 182 ? 45.72719 40.36342 93.41355 1.000 68.40791 182 ARG A O 1
ATOM 1340 N N . THR A 1 183 ? 46.66648 41.79975 91.95381 1.000 66.11107 183 THR A N 1
ATOM 1341 C CA . THR A 1 183 ? 46.44464 42.95295 92.82010 1.000 62.54876 183 THR A CA 1
ATOM 1342 C C . THR A 1 183 ? 44.95571 43.21178 93.01264 1.000 59.18711 183 THR A C 1
ATOM 1343 O O . THR A 1 183 ? 44.49636 43.46204 94.13298 1.000 58.21572 183 THR A O 1
ATOM 1347 N N . ILE A 1 184 ? 44.18471 43.15676 91.92318 1.000 57.46566 184 ILE A N 1
ATOM 1348 C CA . ILE A 1 184 ? 42.73454 43.29512 92.02699 1.000 57.07023 184 ILE A CA 1
ATOM 1349 C C . ILE A 1 184 ? 42.16240 42.19950 92.91497 1.000 58.17853 184 ILE A C 1
ATOM 1350 O O . ILE A 1 184 ? 41.26880 42.44459 93.73400 1.000 58.84029 184 ILE A O 1
ATOM 1355 N N . ASP A 1 185 ? 42.67866 40.97710 92.77608 1.000 60.25079 185 ASP A N 1
ATOM 1356 C CA . ASP A 1 185 ? 42.20493 39.86712 93.59622 1.000 61.41842 185 ASP A CA 1
ATOM 1357 C C . ASP A 1 185 ? 42.42492 40.14539 95.07950 1.000 59.73064 185 ASP A C 1
ATOM 1358 O O . ASP A 1 185 ? 41.53602 39.91274 95.90642 1.000 58.00587 185 ASP A O 1
ATOM 1363 N N . ALA A 1 186 ? 43.60140 40.66630 95.43281 1.000 60.62121 186 ALA A N 1
ATOM 1364 C CA . ALA A 1 186 ? 43.90612 40.91541 96.83758 1.000 60.57594 186 ALA A CA 1
ATOM 1365 C C . ALA A 1 186 ? 43.19579 42.16207 97.35260 1.000 62.42444 186 ALA A C 1
ATOM 1366 O O . ALA A 1 186 ? 42.63437 42.15153 98.45456 1.000 59.83836 186 ALA A O 1
ATOM 1368 N N . GLU A 1 187 ? 43.19092 43.24001 96.56582 1.000 63.41825 187 GLU A N 1
ATOM 1369 C CA . GLU A 1 187 ? 42.71167 44.52003 97.07727 1.000 60.04849 187 GLU A CA 1
ATOM 1370 C C . GLU A 1 187 ? 41.19069 44.59858 97.14676 1.000 54.13448 187 GLU A C 1
ATOM 1371 O O . GLU A 1 187 ? 40.65767 45.34724 97.97233 1.000 56.59856 187 GLU A O 1
ATOM 1377 N N . THR A 1 188 ? 40.47273 43.85487 96.30223 1.000 67.63179 188 THR A N 1
ATOM 1378 C CA . THR A 1 188 ? 39.01738 43.86098 96.39729 1.000 64.37843 188 THR A CA 1
ATOM 1379 C C . THR A 1 188 ? 38.51294 43.05739 97.58825 1.000 65.68522 188 THR A C 1
ATOM 1380 O O . THR A 1 188 ? 37.34691 43.20112 97.96941 1.000 65.55647 188 THR A O 1
ATOM 1384 N N . GLY A 1 189 ? 39.36072 42.22839 98.18930 1.000 65.62936 189 GLY A N 1
ATOM 1385 C CA . GLY A 1 189 ? 38.91714 41.27653 99.18294 1.000 54.62627 189 GLY A CA 1
ATOM 1386 C C . GLY A 1 189 ? 38.50669 39.93489 98.62016 1.000 61.83584 189 GLY A C 1
ATOM 1387 O O . GLY A 1 189 ? 38.05870 39.06998 99.38468 1.000 63.27477 189 GLY A O 1
ATOM 1388 N N . LEU A 1 190 ? 38.64350 39.73571 97.30613 1.000 63.03891 190 LEU A N 1
ATOM 1389 C CA . LEU A 1 190 ? 38.27998 38.45840 96.70227 1.000 61.35686 190 LEU A CA 1
ATOM 1390 C C . LEU A 1 190 ? 39.14358 37.32719 97.24364 1.000 61.48802 190 LEU A C 1
ATOM 1391 O O . LEU A 1 190 ? 38.64227 36.23171 97.51966 1.000 57.60729 190 LEU A O 1
ATOM 1396 N N . ARG A 1 191 ? 40.44602 37.57480 97.40377 1.000 65.51358 191 ARG A N 1
ATOM 1397 C CA . ARG A 1 191 ? 41.33288 36.55431 97.95179 1.000 69.88735 191 ARG A CA 1
ATOM 1398 C C . ARG A 1 191 ? 40.97439 36.22208 99.39444 1.000 69.26611 191 ARG A C 1
ATOM 1399 O O . ARG A 1 191 ? 41.11557 35.06933 99.82224 1.000 69.35381 191 ARG A O 1
ATOM 1407 N N . ALA A 1 192 ? 40.50204 37.21323 100.15517 1.000 66.58595 192 ALA A N 1
ATOM 1408 C CA . ALA A 1 192 ? 40.13247 36.96819 101.54474 1.000 67.84172 192 ALA A CA 1
ATOM 1409 C C . ALA A 1 192 ? 38.94956 36.01625 101.65274 1.000 67.47322 192 ALA A C 1
ATOM 1410 O O . ALA A 1 192 ? 38.84200 35.27066 102.63232 1.000 68.60085 192 ALA A O 1
ATOM 1412 N N . ARG A 1 193 ? 38.05733 36.02235 100.66407 1.000 65.71449 193 ARG A N 1
ATOM 1413 C CA . ARG A 1 193 ? 36.89211 35.14775 100.67906 1.000 66.17725 193 ARG A CA 1
ATOM 1414 C C . ARG A 1 193 ? 37.21704 33.71166 100.29040 1.000 66.35907 193 ARG A C 1
ATOM 1415 O O . ARG A 1 193 ? 36.31829 32.86367 100.31481 1.000 66.80726 193 ARG A O 1
ATOM 1423 N N . ARG A 1 194 ? 38.46701 33.41605 99.93943 1.000 65.70296 194 ARG A N 1
ATOM 1424 C CA . ARG A 1 194 ? 38.91287 32.04813 99.72017 1.000 63.56064 194 ARG A CA 1
ATOM 1425 C C . ARG A 1 194 ? 39.71728 31.50884 100.89496 1.000 62.99728 194 ARG A C 1
ATOM 1426 O O . ARG A 1 194 ? 40.33315 30.44514 100.77478 1.000 59.31773 194 ARG A O 1
ATOM 1434 N N . ALA A 1 195 ? 39.72371 32.22002 102.02618 1.000 63.70295 195 ALA A N 1
ATOM 1435 C CA . ALA A 1 195 ? 40.50569 31.78304 103.17930 1.000 67.82308 195 ALA A CA 1
ATOM 1436 C C . ALA A 1 195 ? 40.03330 30.42811 103.69052 1.000 71.14887 195 ALA A C 1
ATOM 1437 O O . ALA A 1 195 ? 40.84566 29.59826 104.11603 1.000 72.20642 195 ALA A O 1
ATOM 1439 N N . GLU A 1 196 ? 38.72204 30.18683 103.65794 1.000 73.05986 196 GLU A N 1
ATOM 1440 C CA . GLU A 1 196 ? 38.19304 28.89645 104.08624 1.000 77.07427 196 GLU A CA 1
ATOM 1441 C C . GLU A 1 196 ? 38.65922 27.78000 103.16032 1.000 77.77854 196 GLU A C 1
ATOM 1442 O O . GLU A 1 196 ? 39.13815 26.73578 103.61869 1.000 81.32423 196 GLU A O 1
ATOM 1448 N N . ALA A 1 197 ? 38.53233 27.98858 101.84616 1.000 73.76339 197 ALA A N 1
ATOM 1449 C CA . ALA A 1 197 ? 38.96116 26.97609 100.88554 1.000 73.39237 197 ALA A CA 1
ATOM 1450 C C . ALA A 1 197 ? 40.44884 26.67664 101.00720 1.000 75.08244 197 ALA A C 1
ATOM 1451 O O . ALA A 1 197 ? 40.88606 25.56517 100.68882 1.000 76.87315 197 ALA A O 1
ATOM 1453 N N . ARG A 1 198 ? 41.23851 27.64999 101.46465 1.000 74.59862 198 ARG A N 1
ATOM 1454 C CA . ARG A 1 198 ? 42.66637 27.42108 101.65141 1.000 77.68406 198 ARG A CA 1
ATOM 1455 C C . ARG A 1 198 ? 42.92101 26.40270 102.75529 1.000 81.43858 198 ARG A C 1
ATOM 1456 O O . ARG A 1 198 ? 43.75122 25.50110 102.59680 1.000 84.12650 198 ARG A O 1
ATOM 1464 N N . ALA A 1 199 ? 42.21282 26.52811 103.87981 1.000 81.05838 199 ALA A N 1
ATOM 1465 C CA . ALA A 1 199 ? 42.41606 25.60394 104.99052 1.000 83.17992 199 ALA A CA 1
ATOM 1466 C C . ALA A 1 199 ? 41.88623 24.21415 104.65975 1.000 86.42051 199 ALA A C 1
ATOM 1467 O O . ALA A 1 199 ? 42.52701 23.20579 104.98084 1.000 88.80127 199 ALA A O 1
ATOM 1469 N N . LEU A 1 200 ? 40.72144 24.13988 104.01322 1.000 87.79636 200 LEU A N 1
ATOM 1470 C CA . LEU A 1 200 ? 40.11808 22.84418 103.71628 1.000 90.84406 200 LEU A CA 1
ATOM 1471 C C . LEU A 1 200 ? 40.90316 22.09404 102.64567 1.000 97.53192 200 LEU A C 1
ATOM 1472 O O . LEU A 1 200 ? 41.19622 20.90265 102.80026 1.000 98.09675 200 LEU A O 1
ATOM 1477 N N . LEU A 1 201 ? 41.24488 22.77026 101.54527 1.000 100.78494 201 LEU A N 1
ATOM 1478 C CA . LEU A 1 201 ? 41.97858 22.11603 100.46774 1.000 100.83169 201 LEU A CA 1
ATOM 1479 C C . LEU A 1 201 ? 43.47882 22.05647 100.72167 1.000 103.98919 201 LEU A C 1
ATOM 1480 O O . LEU A 1 201 ? 44.16462 21.23667 100.10131 1.000 108.35553 201 LEU A O 1
ATOM 1485 N N . GLY A 1 202 ? 44.00286 22.89557 101.61245 1.000 104.83146 202 GLY A N 1
ATOM 1486 C CA . GLY A 1 202 ? 45.41267 22.92267 101.92327 1.000 107.75388 202 GLY A CA 1
ATOM 1487 C C . GLY A 1 202 ? 46.20896 23.96126 101.16039 1.000 108.62586 202 GLY A C 1
ATOM 1488 O O . GLY A 1 202 ? 47.33140 24.28172 101.56815 1.000 110.67980 202 GLY A O 1
ATOM 1489 N N . VAL A 1 203 ? 45.66006 24.49709 100.07094 1.000 107.04637 203 VAL A N 1
ATOM 1490 C CA . VAL A 1 203 ? 46.34236 25.47628 99.23294 1.000 111.26386 203 VAL A CA 1
ATOM 1491 C C . VAL A 1 203 ? 45.28536 26.36579 98.58752 1.000 107.25998 203 VAL A C 1
ATOM 1492 O O . VAL A 1 203 ? 44.08697 26.07976 98.63745 1.000 111.26940 203 VAL A O 1
ATOM 1496 N N . ASP A 1 204 ? 45.73332 27.46211 97.98485 1.000 100.22367 204 ASP A N 1
ATOM 1497 C CA . ASP A 1 204 ? 44.82734 28.35927 97.27989 1.000 91.35478 204 ASP A CA 1
ATOM 1498 C C . ASP A 1 204 ? 44.43884 27.74444 95.94083 1.000 90.12220 204 ASP A C 1
ATOM 1499 O O . ASP A 1 204 ? 45.31788 27.50132 95.10556 1.000 91.60888 204 ASP A O 1
ATOM 1504 N N . PRO A 1 205 ? 43.15167 27.47778 95.69357 1.000 86.62368 205 PRO A N 1
ATOM 1505 C CA . PRO A 1 205 ? 42.74685 26.95385 94.37886 1.000 85.45488 205 PRO A CA 1
ATOM 1506 C C . PRO A 1 205 ? 42.97189 27.93223 93.24194 1.000 83.38687 205 PRO A C 1
ATOM 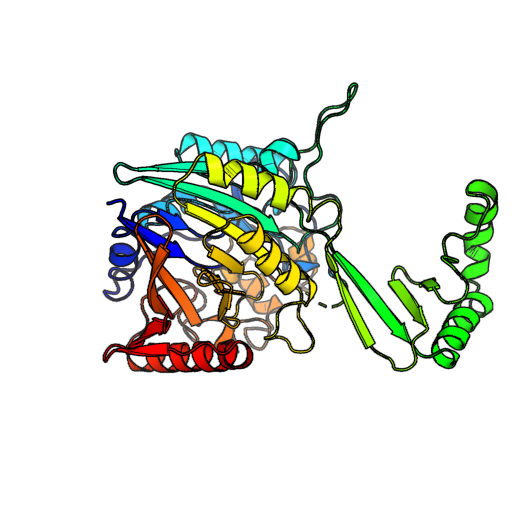1507 O O . PRO A 1 205 ? 42.82986 27.54177 92.07554 1.000 83.79211 205 PRO A O 1
ATOM 1511 N N . ALA A 1 206 ? 43.30929 29.18483 93.54129 1.000 81.77654 206 ALA A N 1
ATOM 1512 C CA . ALA A 1 206 ? 43.62223 30.17095 92.52004 1.000 78.92841 206 ALA A CA 1
ATOM 1513 C C . ALA A 1 206 ? 45.08143 30.13749 92.08470 1.000 83.94679 206 ALA A C 1
ATOM 1514 O O . ALA A 1 206 ? 45.41692 30.74604 91.06393 1.000 85.49984 206 ALA A O 1
ATOM 1516 N N . LEU A 1 207 ? 45.95226 29.44578 92.82024 1.000 88.97035 207 LEU A N 1
ATOM 1517 C CA . LEU A 1 207 ? 47.37749 29.37893 92.49928 1.000 94.69252 207 LEU A CA 1
ATOM 1518 C C . LEU A 1 207 ? 47.65296 28.04448 91.81798 1.000 100.10296 207 LEU A C 1
ATOM 1519 O O . LEU A 1 207 ? 47.70570 26.99820 92.46738 1.000 101.18308 207 LEU A O 1
ATOM 1524 N N . LEU A 1 208 ? 47.82594 28.09202 90.50059 1.000 107.03454 208 LEU A N 1
ATOM 1525 C CA . LEU A 1 208 ? 48.16577 26.93487 89.68726 1.000 115.88921 208 LEU A CA 1
ATOM 1526 C C . LEU A 1 208 ? 49.63518 26.94257 89.28017 1.000 127.73427 208 LEU A C 1
ATOM 1527 O O . LEU A 1 208 ? 50.00882 26.29732 88.29457 1.000 131.45668 208 LEU A O 1
ATOM 1532 N N . GLY A 1 209 ? 50.47040 27.65030 90.03122 1.000 134.52775 209 GLY A N 1
ATOM 1533 C CA . GLY A 1 209 ? 51.79830 28.00148 89.60063 1.000 140.10632 209 GLY A CA 1
ATOM 1534 C C . GLY A 1 209 ? 51.98851 29.49215 89.78537 1.000 138.18412 209 GLY A C 1
ATOM 1535 O O . GLY A 1 209 ? 51.03498 30.22218 90.08384 1.000 135.27625 209 GLY A O 1
ATOM 1536 N N . PRO A 1 210 ? 53.20976 29.97647 89.62309 1.000 141.19123 210 PRO A N 1
ATOM 1537 C CA . PRO A 1 210 ? 53.45062 31.41046 89.81646 1.000 140.72447 210 PRO A CA 1
ATOM 1538 C C . PRO A 1 210 ? 53.18907 32.20994 88.55248 1.000 141.46414 210 PRO A C 1
ATOM 1539 O O . PRO A 1 210 ? 53.03084 33.43374 88.60493 1.000 147.45896 210 PRO A O 1
ATOM 1543 N N . ASP A 1 211 ? 53.15249 31.53066 87.40867 1.000 139.17172 211 ASP A N 1
ATOM 1544 C CA . ASP A 1 211 ? 52.80186 32.16212 86.14332 1.000 137.21446 211 ASP A CA 1
ATOM 1545 C C . ASP A 1 211 ? 51.45889 31.68362 85.60582 1.000 140.05401 211 ASP A C 1
ATOM 1546 O O . ASP A 1 211 ? 51.14257 31.92600 84.43624 1.000 139.35092 211 ASP A O 1
ATOM 1551 N N . ARG A 1 212 ? 50.66902 31.00450 86.43171 1.000 104.16229 212 ARG A N 1
ATOM 1552 C CA . ARG A 1 212 ? 49.33159 30.57131 86.07096 1.000 101.60820 212 ARG A CA 1
ATOM 1553 C C . ARG A 1 212 ? 48.35339 31.05157 87.13148 1.000 95.64452 212 ARG A C 1
ATOM 1554 O O . ARG A 1 212 ? 48.70188 31.17035 88.30869 1.000 95.77909 212 ARG A O 1
ATOM 1562 N N . LEU A 1 213 ? 47.11733 31.31354 86.71027 1.000 88.62607 213 LEU A N 1
ATOM 1563 C CA . LEU A 1 213 ? 46.14341 31.92622 87.60540 1.000 81.32414 213 LEU A CA 1
ATOM 1564 C C . LEU A 1 213 ? 44.73125 31.52972 87.19831 1.000 75.34144 213 LEU A C 1
ATOM 1565 O O . LEU A 1 213 ? 44.39707 31.54653 86.01134 1.000 73.61395 213 LEU A O 1
ATOM 1570 N N . ALA A 1 214 ? 43.90759 31.19643 88.19292 1.000 71.62059 214 ALA A N 1
ATOM 1571 C CA . ALA A 1 214 ? 42.47349 30.97688 88.01928 1.000 67.80621 214 ALA A CA 1
ATOM 1572 C C . ALA A 1 214 ? 41.74413 32.03668 88.82800 1.000 68.50134 214 ALA A C 1
ATOM 1573 O O . ALA A 1 214 ? 41.66612 31.93764 90.05611 1.000 67.76289 214 ALA A O 1
ATOM 1575 N N . LEU A 1 215 ? 41.23230 33.05448 88.14439 1.000 69.03769 215 LEU A N 1
ATOM 1576 C CA . LEU A 1 215 ? 40.48363 34.13006 88.77356 1.000 71.74424 215 LEU A CA 1
ATOM 1577 C C . LEU A 1 215 ? 39.20291 34.36696 87.99325 1.000 72.85037 215 LEU A C 1
ATOM 1578 O O . LEU A 1 215 ? 39.17306 34.21523 86.76892 1.000 73.60895 215 LEU A O 1
ATOM 1583 N N . PHE A 1 216 ? 38.14494 34.74118 88.71685 1.000 73.88991 216 PHE A N 1
ATOM 1584 C CA . PHE A 1 216 ? 36.85427 35.08183 88.11369 1.000 71.76585 216 PHE A CA 1
ATOM 1585 C C . PHE A 1 216 ? 36.32143 33.94278 87.24937 1.000 72.62078 216 PHE A C 1
ATOM 1586 O O . PHE A 1 216 ? 35.62125 34.16745 86.25856 1.000 73.21318 216 PHE A O 1
ATOM 1594 N N . GLY A 1 217 ? 36.65306 32.70899 87.62085 1.000 74.47711 217 GLY A N 1
ATOM 1595 C CA . GLY A 1 217 ? 36.27719 31.56117 86.81150 1.000 74.74042 217 GLY A CA 1
ATOM 1596 C C . GLY A 1 217 ? 36.90568 31.54664 85.43677 1.000 74.36313 217 GLY A C 1
ATOM 1597 O O . GLY A 1 217 ? 36.28245 31.06984 84.48263 1.000 74.26806 217 GLY A O 1
ATOM 1598 N N . THR A 1 218 ? 38.12803 32.06176 85.30588 1.000 74.25782 218 THR A N 1
ATOM 1599 C CA . THR A 1 218 ? 38.81497 32.11771 84.02367 1.000 73.22017 218 THR A CA 1
ATOM 1600 C C . THR A 1 218 ? 40.28393 31.78026 84.23118 1.000 71.47005 218 THR A C 1
ATOM 1601 O O . THR A 1 218 ? 40.85126 32.04673 85.29295 1.000 72.95661 218 THR A O 1
ATOM 1605 N N . ARG A 1 219 ? 40.89423 31.19020 83.20687 1.000 70.51224 219 ARG A N 1
ATOM 1606 C CA . ARG A 1 219 ? 42.29543 30.79823 83.26004 1.000 70.70396 219 ARG A CA 1
ATOM 1607 C C . ARG A 1 219 ? 43.17194 31.90028 82.67883 1.000 65.55091 219 ARG A C 1
ATOM 1608 O O . ARG A 1 219 ? 42.91860 32.38905 81.57291 1.000 64.56108 219 ARG A O 1
ATOM 1616 N N . PHE A 1 220 ? 44.19987 32.28708 83.42867 1.000 61.61199 220 PHE A N 1
ATOM 1617 C CA . PHE A 1 220 ? 45.16649 33.28358 82.99416 1.000 62.47719 220 PHE A CA 1
ATOM 1618 C C . PHE A 1 220 ? 46.56524 32.68625 83.03837 1.000 63.91985 220 PHE A C 1
ATOM 1619 O O . PHE A 1 220 ? 46.91547 31.97252 83.98371 1.000 65.71170 220 PHE A O 1
ATOM 1627 N N . ARG A 1 221 ? 47.36163 32.97753 82.01186 1.000 61.69191 221 ARG A N 1
ATOM 1628 C CA . ARG A 1 221 ? 48.73829 32.51199 81.93953 1.000 68.12960 221 ARG A CA 1
ATOM 1629 C C . ARG A 1 221 ? 49.63827 33.65570 81.50051 1.000 68.00612 221 ARG A C 1
ATOM 1630 O O . ARG A 1 221 ? 49.28805 34.42229 80.59811 1.000 68.76112 221 ARG A O 1
ATOM 1638 N N . THR A 1 222 ? 50.79824 33.76477 82.14225 1.000 67.07387 222 THR A N 1
ATOM 1639 C CA . THR A 1 222 ? 51.76121 34.79254 81.77342 1.000 68.00980 222 THR A CA 1
ATOM 1640 C C . THR A 1 222 ? 52.40079 34.45302 80.43184 1.000 68.94116 222 THR A C 1
ATOM 1641 O O . THR A 1 222 ? 52.85470 33.32532 80.21566 1.000 68.40629 222 THR A O 1
ATOM 1645 N N . ALA A 1 223 ? 52.42904 35.42914 79.52666 1.000 69.53541 223 ALA A N 1
ATOM 1646 C CA . ALA A 1 223 ? 53.01698 35.23212 78.21060 1.000 71.97391 223 ALA A CA 1
ATOM 1647 C C . ALA A 1 223 ? 53.66248 36.53043 77.75355 1.000 76.70454 223 ALA A C 1
ATOM 1648 O O . ALA A 1 223 ? 53.35691 37.61179 78.26236 1.000 76.62602 223 ALA A O 1
ATOM 1650 N N . ASP A 1 224 ? 54.56247 36.40868 76.77425 1.000 79.57197 224 ASP A N 1
ATOM 1651 C CA . ASP A 1 224 ? 55.27343 37.58163 76.27761 1.000 83.11213 224 ASP A CA 1
ATOM 1652 C C . ASP A 1 224 ? 54.33369 38.55686 75.58182 1.000 78.76829 224 ASP A C 1
ATOM 1653 O O . ASP A 1 224 ? 54.55873 39.77180 75.62674 1.000 77.41752 224 ASP A O 1
ATOM 1658 N N . ALA A 1 225 ? 53.28412 38.05095 74.93930 1.000 75.01908 225 ALA A N 1
ATOM 1659 C CA . ALA A 1 225 ? 52.29716 38.88541 74.27997 1.000 69.76432 225 ALA A CA 1
ATOM 1660 C C . ALA A 1 225 ? 50.89989 38.38039 74.60980 1.000 69.94085 225 ALA A C 1
ATOM 1661 O O . ALA A 1 225 ? 50.68647 37.16616 74.71547 1.000 71.89954 225 ALA A O 1
ATOM 1663 N N . PRO A 1 226 ? 49.93581 39.28235 74.79237 1.000 66.91763 226 PRO A N 1
ATOM 1664 C CA . PRO A 1 226 ? 48.56540 38.84524 75.07647 1.000 66.96061 226 PRO A CA 1
ATOM 1665 C C . PRO A 1 226 ? 48.01543 37.96811 73.96294 1.000 67.32736 226 PRO A C 1
ATOM 1666 O O . PRO A 1 226 ? 48.38628 38.09716 72.79410 1.000 64.25214 226 PRO A O 1
ATOM 1670 N N . GLY A 1 227 ? 47.13113 37.05543 74.34305 1.000 64.54680 227 GLY A N 1
ATOM 1671 C CA . GLY A 1 227 ? 46.58410 36.12627 73.37584 1.000 61.43128 227 GLY A CA 1
ATOM 1672 C C . GLY A 1 227 ? 45.42820 35.34535 73.95632 1.000 59.92952 227 GLY A C 1
ATOM 1673 O O . GLY A 1 227 ? 44.97905 35.59861 75.07493 1.000 59.24275 227 GLY A O 1
ATOM 1674 N N . PHE A 1 228 ? 44.95774 34.37878 73.17469 1.000 60.75109 228 PHE A N 1
ATOM 1675 C CA . PHE A 1 228 ? 43.78857 33.58692 73.54155 1.000 61.43242 228 PHE A CA 1
ATOM 1676 C C . PHE A 1 228 ? 43.92110 32.21962 72.89407 1.000 61.52142 228 PHE A C 1
ATOM 1677 O O . PHE A 1 228 ? 44.08018 32.12809 71.67403 1.000 62.46490 228 PHE A O 1
ATOM 1685 N N . THR A 1 229 ? 43.86483 31.16545 73.70426 1.000 61.92256 229 THR A N 1
ATOM 1686 C CA . THR A 1 229 ? 43.98980 29.80229 73.21335 1.000 59.37856 229 THR A CA 1
ATOM 1687 C C . THR A 1 229 ? 42.86747 28.94423 73.77582 1.000 56.77369 229 THR A C 1
ATOM 1688 O O . THR A 1 229 ? 42.37870 29.17548 74.88533 1.000 54.84144 229 THR A O 1
ATOM 1692 N N . THR A 1 230 ? 42.46494 27.94811 72.99165 1.000 54.19946 230 THR A N 1
ATOM 1693 C CA . THR A 1 230 ? 41.47033 26.97136 73.40367 1.000 51.59562 230 THR A CA 1
ATOM 1694 C C . THR A 1 230 ? 42.01753 25.57364 73.16168 1.000 51.28369 230 THR A C 1
ATOM 1695 O O . THR A 1 230 ? 42.78605 25.34390 72.22365 1.000 51.45088 230 THR A O 1
ATOM 1699 N N . GLU A 1 231 ? 41.61810 24.64067 74.02085 1.000 49.10243 231 GLU A N 1
ATOM 1700 C CA . GLU A 1 231 ? 42.12078 23.27824 73.95839 1.000 51.68739 231 GLU A CA 1
ATOM 1701 C C . GLU A 1 231 ? 41.00982 22.31220 74.32919 1.000 46.79681 231 GLU A C 1
ATOM 1702 O O . GLU A 1 231 ? 40.24709 22.56385 75.26524 1.000 46.10903 231 GLU A O 1
ATOM 1708 N N . CYS A 1 232 ? 40.92398 21.20989 73.59053 1.000 45.85770 232 CYS A N 1
ATOM 1709 C CA . CYS A 1 232 ? 39.94079 20.18222 73.89565 1.000 46.73702 232 CYS A CA 1
ATOM 1710 C C . CYS A 1 232 ? 40.21443 19.56329 75.25884 1.000 47.90049 232 CYS A C 1
ATOM 1711 O O . CYS A 1 232 ? 41.36197 19.46239 75.70416 1.000 46.52020 232 CYS A O 1
ATOM 1714 N N . ASP A 1 233 ? 39.14382 19.15915 75.92340 1.000 50.65255 233 ASP A N 1
ATOM 1715 C CA . ASP A 1 233 ? 39.27289 18.34547 77.11837 1.000 49.75744 233 ASP A CA 1
ATOM 1716 C C . ASP A 1 233 ? 39.93740 17.03158 76.72783 1.000 52.24224 233 ASP A C 1
ATOM 1717 O O . ASP A 1 233 ? 39.40754 16.31413 75.86514 1.000 48.37870 233 ASP A O 1
ATOM 1722 N N . PRO A 1 234 ? 41.09122 16.68873 77.30747 1.000 49.51117 234 PRO A N 1
ATOM 1723 C CA . PRO A 1 234 ? 41.80209 15.47759 76.86345 1.000 53.95154 234 PRO A CA 1
ATOM 1724 C C . PRO A 1 234 ? 40.98192 14.20964 76.99664 1.000 50.59284 234 PRO A C 1
ATOM 1725 O O . PRO A 1 234 ? 41.13679 13.29495 76.17827 1.000 52.76756 234 PRO A O 1
ATOM 1729 N N . ARG A 1 235 ? 40.10556 14.12876 77.99855 1.000 47.93590 235 ARG A N 1
ATOM 1730 C CA . ARG A 1 235 ? 39.32523 12.91224 78.19123 1.000 53.97862 235 ARG A CA 1
ATOM 1731 C C . ARG A 1 235 ? 38.23803 12.78190 77.13241 1.000 49.70943 235 ARG A C 1
ATOM 1732 O O . ARG A 1 235 ? 38.01921 11.69151 76.59433 1.000 48.97921 235 ARG A O 1
ATOM 1735 N N . ASP A 1 236 ? 37.54741 13.87984 76.81631 1.000 47.16511 236 ASP A N 1
ATOM 1736 C CA . ASP A 1 236 ? 36.54610 13.83052 75.75554 1.000 44.37668 236 ASP A CA 1
ATOM 1737 C C . ASP A 1 236 ? 37.18931 13.52223 74.41071 1.000 43.83159 236 ASP A C 1
ATOM 1738 O O . ASP A 1 236 ? 36.66868 12.70997 73.63708 1.000 43.95135 236 ASP A O 1
ATOM 1743 N N . LEU A 1 237 ? 38.33314 14.15011 74.12292 1.000 42.94157 237 LEU A N 1
ATOM 1744 C CA . LEU A 1 237 ? 38.98900 13.94597 72.83499 1.000 44.57007 237 LEU A CA 1
ATOM 1745 C C . LEU A 1 237 ? 39.46633 12.50793 72.67729 1.000 46.27097 237 LEU A C 1
ATOM 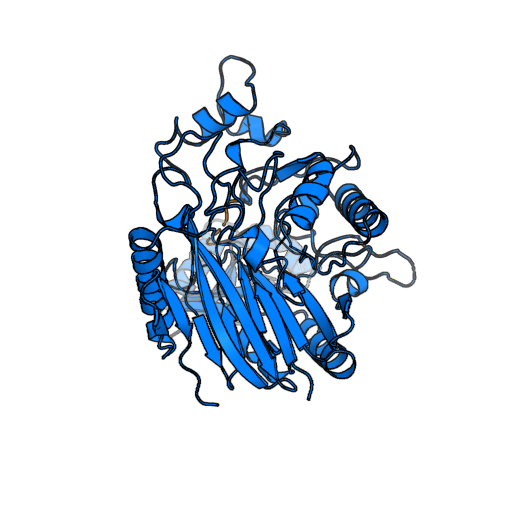1746 O O . LEU A 1 237 ? 39.27925 11.90043 71.61655 1.000 43.76250 237 LEU A O 1
ATOM 1751 N N A ASP A 1 238 ? 40.08642 11.94834 73.72058 0.540 45.18299 238 ASP A N 1
ATOM 1752 N N B ASP A 1 238 ? 40.08228 11.94280 73.71848 0.460 45.21904 238 ASP A N 1
ATOM 1753 C CA A ASP A 1 238 ? 40.56488 10.57117 73.64644 0.540 44.77025 238 ASP A CA 1
ATOM 1754 C CA B ASP A 1 238 ? 40.56286 10.56904 73.61642 0.460 44.78529 238 ASP A CA 1
ATOM 1755 C C A ASP A 1 238 ? 39.40801 9.58531 73.54415 0.540 44.22483 238 ASP A C 1
ATOM 1756 C C B ASP A 1 238 ? 39.41154 9.57425 73.55258 0.460 44.20864 238 ASP A C 1
ATOM 1757 O O A ASP A 1 238 ? 39.50367 8.58038 72.82942 0.540 45.15186 238 ASP A O 1
ATOM 1758 O O B ASP A 1 238 ? 39.51854 8.55046 72.86769 0.460 45.12438 238 ASP A O 1
ATOM 1767 N N . GLU A 1 239 ? 38.30667 9.85699 74.24789 1.000 41.50601 239 GLU A N 1
ATOM 1768 C CA . GLU A 1 239 ? 37.17895 8.92977 74.26759 1.000 43.52174 239 GLU A CA 1
ATOM 1769 C C . GLU A 1 239 ? 36.39224 8.95305 72.96062 1.000 44.28445 239 GLU A C 1
ATOM 1770 O O . GLU A 1 239 ? 35.98739 7.89695 72.46265 1.000 48.16974 239 GLU A O 1
ATOM 1776 N N . ILE A 1 240 ? 36.15107 10.13752 72.39599 1.000 38.45069 240 ILE A N 1
ATOM 1777 C CA . ILE A 1 240 ? 35.47056 10.21241 71.10444 1.000 37.51664 240 ILE A CA 1
ATOM 1778 C C . ILE A 1 240 ? 36.32818 9.56922 70.02346 1.000 38.51965 240 ILE A C 1
ATOM 1779 O O . ILE A 1 240 ? 35.83790 8.78986 69.19723 1.000 45.14532 240 ILE A O 1
ATOM 1784 N N . ALA A 1 241 ? 37.62631 9.88979 70.01584 1.000 38.84657 241 ALA A N 1
ATOM 1785 C CA . ALA A 1 241 ? 38.55029 9.24785 69.08615 1.000 41.29389 241 ALA A CA 1
ATOM 1786 C C . ALA A 1 241 ? 38.55712 7.73774 69.27528 1.000 44.21784 241 ALA A C 1
ATOM 1787 O O . ALA A 1 241 ? 38.64231 6.98105 68.30087 1.000 44.10508 241 ALA A O 1
ATOM 1789 N N . ARG A 1 242 ? 38.47494 7.28460 70.52730 1.000 44.68429 242 ARG A N 1
ATOM 1790 C CA . ARG A 1 242 ? 38.39711 5.85568 70.80880 1.000 46.03700 242 ARG A CA 1
ATOM 1791 C C . ARG A 1 242 ? 37.19650 5.22618 70.11192 1.000 44.91772 242 ARG A C 1
ATOM 1792 O O . ARG A 1 242 ? 37.30442 4.15171 69.50908 1.000 41.56397 242 ARG A O 1
ATOM 1800 N N . TRP A 1 243 ? 36.04310 5.89374 70.16472 1.000 42.82974 243 TRP A N 1
ATOM 1801 C CA . TRP A 1 243 ? 34.85232 5.32743 69.54463 1.000 40.49858 243 TRP A CA 1
ATOM 1802 C C . TRP A 1 243 ? 34.89614 5.42894 68.02447 1.000 39.18074 243 TRP A C 1
ATOM 1803 O O . TRP A 1 243 ? 34.24793 4.63136 67.33655 1.000 37.28842 243 TRP A O 1
ATOM 1814 N N . VAL A 1 244 ? 35.64774 6.39040 67.48251 1.000 41.97047 244 VAL A N 1
ATOM 1815 C CA . VAL A 1 244 ? 35.81397 6.47234 66.03429 1.000 39.87464 244 VAL A CA 1
ATOM 1816 C C . VAL A 1 244 ? 36.62202 5.28397 65.52590 1.000 42.12631 244 VAL A C 1
ATOM 1817 O O . VAL A 1 244 ? 36.27851 4.67101 64.50751 1.000 42.35898 244 VAL A O 1
ATOM 1821 N N . GLY A 1 245 ? 37.70475 4.93490 66.22498 1.000 41.98202 245 GLY A N 1
ATOM 1822 C CA . GLY A 1 245 ? 38.45532 3.74522 65.85940 1.000 44.25821 245 GLY A CA 1
ATOM 1823 C C . GLY A 1 245 ? 37.62812 2.47876 65.95147 1.000 48.76540 245 GLY A C 1
ATOM 1824 O O . GLY A 1 245 ? 37.81551 1.54922 65.16117 1.000 48.83829 245 GLY A O 1
ATOM 1825 N N . GLU A 1 246 ? 36.70282 2.42432 66.91190 1.000 46.13660 246 GLU A N 1
ATOM 1826 C CA . GLU A 1 246 ? 35.77071 1.30377 66.99391 1.000 42.74509 246 GLU A CA 1
ATOM 1827 C C . GLU A 1 246 ? 34.82691 1.28139 65.79498 1.000 41.01951 246 GLU A C 1
ATOM 1828 O O . GLU A 1 246 ? 34.62136 0.23430 65.17084 1.000 39.75602 246 GLU A O 1
ATOM 1834 N N . ALA A 1 247 ? 34.23667 2.43263 65.46396 1.000 39.52634 247 ALA A N 1
ATOM 1835 C CA . ALA A 1 247 ? 33.26992 2.49271 64.37167 1.000 37.11200 247 ALA A CA 1
ATOM 1836 C C . ALA A 1 247 ? 33.90663 2.15983 63.02795 1.000 41.27578 247 ALA A C 1
ATOM 1837 O O . ALA A 1 247 ? 33.24634 1.58598 62.15380 1.000 40.74539 247 ALA A O 1
ATOM 1839 N N . ARG A 1 248 ? 35.18090 2.51582 62.84025 1.000 42.72409 248 ARG A N 1
ATOM 1840 C CA . ARG A 1 248 ? 35.84210 2.26579 61.56308 1.000 43.78611 248 ARG A CA 1
ATOM 1841 C C . ARG A 1 248 ? 35.96881 0.77536 61.28138 1.000 44.09360 248 ARG A C 1
ATOM 1842 O O . ARG A 1 248 ? 36.04250 0.36571 60.11751 1.000 44.16002 248 ARG A O 1
ATOM 1850 N N . LEU A 1 249 ? 35.99644 -0.04905 62.32869 1.000 44.82260 249 LEU A N 1
ATOM 1851 C CA . LEU A 1 249 ? 36.06466 -1.49376 62.15490 1.000 47.10888 249 LEU A CA 1
ATOM 1852 C C . LEU A 1 249 ? 34.73348 -2.10828 61.74748 1.000 46.21058 249 LEU A C 1
ATOM 1853 O O . LEU A 1 249 ? 34.71721 -3.23519 61.24262 1.000 48.10600 249 LEU A O 1
ATOM 1858 N N . ARG A 1 250 ? 33.62263 -1.40127 61.94988 1.000 42.61337 250 ARG A N 1
ATOM 1859 C CA . ARG A 1 250 ? 32.29939 -1.99761 61.83282 1.000 38.24809 250 ARG A CA 1
ATOM 1860 C C . ARG A 1 250 ? 31.40291 -1.32378 60.80541 1.000 36.46919 250 ARG A C 1
ATOM 1861 O O . ARG A 1 250 ? 30.22845 -1.69503 60.69697 1.000 38.31301 250 ARG A O 1
ATOM 1869 N N . ALA A 1 251 ? 31.91360 -0.35900 60.04520 1.000 34.07642 251 ALA A N 1
ATOM 1870 C CA . ALA A 1 251 ? 31.10413 0.31252 59.04194 1.000 35.86963 251 ALA A CA 1
ATOM 1871 C C . ALA A 1 251 ? 31.98447 0.69460 57.86239 1.000 36.86705 251 ALA A C 1
ATOM 1872 O O . ALA A 1 251 ? 33.20450 0.83189 57.98954 1.000 41.87617 251 ALA A O 1
ATOM 1874 N N . ASP A 1 252 ? 31.34699 0.86088 56.70194 1.000 37.28953 252 ASP A N 1
ATOM 1875 C CA . ASP A 1 252 ? 32.06926 1.34082 55.52771 1.000 38.86560 252 ASP A CA 1
ATOM 1876 C C . ASP A 1 252 ? 32.50926 2.78529 55.71816 1.000 38.24315 252 ASP A C 1
ATOM 1877 O O . ASP A 1 252 ? 33.66040 3.13744 55.43699 1.000 41.04114 252 ASP A O 1
ATOM 1882 N N . LEU A 1 253 ? 31.60381 3.63548 56.19876 1.000 34.24580 253 LEU A N 1
ATOM 1883 C CA . LEU A 1 253 ? 31.86234 5.05719 56.37369 1.000 37.13257 253 LEU A CA 1
ATOM 1884 C C . LEU A 1 253 ? 31.62660 5.45942 57.82164 1.000 37.92916 253 LEU A C 1
ATOM 1885 O O . LEU A 1 253 ? 30.67947 4.99135 58.46207 1.000 37.03967 253 LEU A O 1
ATOM 1890 N N . VAL A 1 254 ? 32.48541 6.33923 58.32634 1.000 37.16082 254 VAL A N 1
ATOM 1891 C CA . VAL A 1 254 ? 32.35220 6.90685 59.66261 1.000 36.95605 254 VAL A CA 1
ATOM 1892 C C . VAL A 1 254 ? 32.25191 8.41774 59.51271 1.000 38.18131 254 VAL A C 1
ATOM 1893 O O . VAL A 1 254 ? 33.15727 9.05210 58.95555 1.000 42.07405 254 VAL A O 1
ATOM 1897 N N . VAL A 1 255 ? 31.15532 8.99107 60.00186 1.000 35.24001 255 VAL A N 1
ATOM 1898 C CA . VAL A 1 255 ? 30.93998 10.43303 59.98943 1.000 36.57653 255 VAL A CA 1
ATOM 1899 C C . VAL A 1 255 ? 30.82792 10.91953 61.42924 1.000 36.42340 255 VAL A C 1
ATOM 1900 O O . VAL A 1 255 ? 30.09689 10.33189 62.23541 1.000 35.69840 255 VAL A O 1
ATOM 1904 N N . VAL A 1 256 ? 31.55606 11.98421 61.75157 1.000 38.08503 256 VAL A N 1
ATOM 1905 C CA . VAL A 1 256 ? 31.49515 12.61554 63.06447 1.000 38.01995 256 VAL A CA 1
ATOM 1906 C C . VAL A 1 256 ? 30.76922 13.94541 62.91086 1.000 37.27464 256 VAL A C 1
ATOM 1907 O O . VAL A 1 256 ? 31.18693 14.80437 62.12370 1.000 36.79025 256 VAL A O 1
ATOM 1911 N N . SER A 1 257 ? 29.67776 14.10811 63.65224 1.000 34.09665 257 SER A N 1
ATOM 1912 C CA . SER A 1 257 ? 28.88860 15.33331 63.66040 1.000 32.75663 257 SER A CA 1
ATOM 1913 C C . SER A 1 257 ? 29.14312 16.05284 64.97852 1.000 36.29599 257 SER A C 1
ATOM 1914 O O . SER A 1 257 ? 28.94202 15.47495 66.05120 1.000 41.22542 257 SER A O 1
ATOM 1917 N N . VAL A 1 258 ? 29.59499 17.30158 64.90318 1.000 33.40690 258 VAL A N 1
ATOM 1918 C CA . VAL A 1 258 ? 29.99429 18.04826 66.08947 1.000 34.31280 258 VAL A CA 1
ATOM 1919 C C . VAL A 1 258 ? 29.29401 19.39995 66.08823 1.000 36.87623 258 VAL A C 1
ATOM 1920 O O . VAL A 1 258 ? 29.38808 20.15790 65.11649 1.000 36.82557 258 VAL A O 1
ATOM 1924 N N . HIS A 1 259 ? 28.58828 19.69168 67.17599 1.000 40.06445 259 HIS A N 1
ATOM 1925 C CA . HIS A 1 259 ? 27.91983 20.96949 67.36861 1.000 36.23542 259 HIS A CA 1
ATOM 1926 C C . HIS A 1 259 ? 28.86816 21.91841 68.09009 1.000 38.44002 259 HIS A C 1
ATOM 1927 O O . HIS A 1 259 ? 29.43373 21.56393 69.13005 1.000 40.41018 259 HIS A O 1
ATOM 1934 N N . SER A 1 260 ? 29.04650 23.11932 67.54033 1.000 37.84658 260 SER A N 1
ATOM 1935 C CA . SER A 1 260 ? 30.00594 24.05985 68.11754 1.000 38.44249 260 SER A CA 1
ATOM 1936 C C . SER A 1 260 ? 29.60722 25.48266 67.74675 1.000 43.44345 260 SER A C 1
ATOM 1937 O O . SER A 1 260 ? 29.71583 25.87086 66.57943 1.000 42.51981 260 SER A O 1
ATOM 1940 N N . HIS A 1 261 ? 29.16164 26.25582 68.74017 1.000 47.13714 261 HIS A N 1
ATOM 1941 C CA . HIS A 1 261 ? 28.91925 27.68082 68.55010 1.000 49.33909 261 HIS A CA 1
ATOM 1942 C C . HIS A 1 261 ? 30.17695 28.51776 68.72286 1.000 52.41802 261 HIS A C 1
ATOM 1943 O O . HIS A 1 261 ? 30.18443 29.68512 68.31932 1.000 59.78043 261 HIS A O 1
ATOM 1950 N N . GLU A 1 262 ? 31.22218 27.95439 69.31586 1.000 50.68801 262 GLU A N 1
ATOM 1951 C CA . GLU A 1 262 ? 32.35738 28.74832 69.76614 1.000 51.21931 262 GLU A CA 1
ATOM 1952 C C . GLU A 1 262 ? 33.05364 29.41287 68.58223 1.000 51.10502 262 GLU A C 1
ATOM 1953 O O . GLU A 1 262 ? 33.43439 28.72352 67.62557 1.000 50.10797 262 GLU A O 1
ATOM 1959 N N . PRO A 1 263 ? 33.23761 30.72959 68.60444 1.000 51.67493 263 PRO A N 1
ATOM 1960 C CA . PRO A 1 263 ? 33.94294 31.40646 67.51603 1.000 52.86817 263 PRO A CA 1
ATOM 1961 C C . PRO A 1 263 ? 35.45220 31.39854 67.71642 1.000 53.62224 263 PRO A C 1
ATOM 1962 O O . PRO A 1 263 ? 35.96533 31.28433 68.83077 1.000 56.67298 263 PRO A O 1
ATOM 1966 N N . GLY A 1 264 ? 36.16082 31.52285 66.59767 1.000 51.66080 264 GLY A N 1
ATOM 1967 C CA . GLY A 1 264 ? 37.58728 31.73271 66.62056 1.000 52.98690 264 GLY A CA 1
ATOM 1968 C C . GLY A 1 264 ? 37.89904 33.21103 66.71578 1.000 53.53511 264 GLY A C 1
ATOM 1969 O O . GLY A 1 264 ? 37.09177 34.00141 67.21317 1.000 53.95885 264 GLY A O 1
ATOM 1970 N N . PRO A 1 265 ? 39.07749 33.61667 66.23656 1.000 55.53419 265 PRO A N 1
ATOM 1971 C CA . PRO A 1 265 ? 39.41554 35.05202 66.23494 1.000 58.80666 265 PRO A CA 1
ATOM 1972 C C . PRO A 1 265 ? 38.37503 35.91916 65.54649 1.000 62.45051 265 PRO A C 1
ATOM 1973 O O . PRO A 1 265 ? 38.20686 37.09030 65.91254 1.000 64.07841 265 PRO A O 1
ATOM 1977 N N . THR A 1 266 ? 37.67426 35.37594 64.56178 1.000 57.84698 266 THR A N 1
ATOM 1978 C CA . THR A 1 266 ? 36.59247 36.03162 63.84722 1.000 56.43538 266 THR A CA 1
ATOM 1979 C C . THR A 1 266 ? 35.36478 35.13827 63.91258 1.000 55.84740 266 THR A C 1
ATOM 1980 O O . THR A 1 266 ? 35.48349 33.92685 64.12777 1.000 53.93388 266 THR A O 1
ATOM 1984 N N . PRO A 1 267 ? 34.16502 35.70472 63.74532 1.000 57.12116 267 PRO A N 1
ATOM 1985 C CA . PRO A 1 267 ? 32.95190 34.87342 63.84100 1.000 58.05620 267 PRO A CA 1
ATOM 1986 C C . PRO A 1 267 ? 32.90529 33.73066 62.83866 1.000 59.46381 267 PRO A C 1
ATOM 1987 O O . PRO A 1 267 ? 32.32724 32.67921 63.14285 1.000 61.50269 267 PRO A O 1
ATOM 1991 N N . GLU A 1 268 ? 33.49950 33.89442 61.65581 1.000 57.67311 268 GLU A N 1
ATOM 1992 C CA . GLU A 1 268 ? 33.43635 32.85232 60.63906 1.000 58.37943 268 GLU A CA 1
ATOM 1993 C C . GLU A 1 268 ? 34.49986 31.77673 60.81625 1.000 52.72534 268 GLU A C 1
ATOM 1994 O O . GLU A 1 268 ? 34.43409 30.74919 60.13434 1.000 54.09900 268 GLU A O 1
ATOM 2000 N N A THR A 1 269 ? 35.46127 31.97107 61.71918 0.410 51.10024 269 THR A N 1
ATOM 2001 N N B THR A 1 269 ? 35.48201 31.99594 61.68764 0.590 51.16074 269 THR A N 1
ATOM 2002 C CA A THR A 1 269 ? 36.53828 31.00914 61.94698 0.410 50.05290 269 THR A CA 1
ATOM 2003 C CA B THR A 1 269 ? 36.45020 30.92580 61.84847 0.590 49.91475 269 THR A CA 1
ATOM 2004 C C A THR A 1 269 ? 36.16029 30.05759 63.07772 0.410 49.52842 269 THR A C 1
ATOM 2005 C C B THR A 1 269 ? 36.08094 30.04343 63.03393 0.590 49.58406 269 THR A C 1
ATOM 2006 O O A THR A 1 269 ? 35.69891 30.51523 64.12964 0.410 49.34773 269 THR A O 1
ATOM 2007 O O B THR A 1 269 ? 35.56757 30.52963 64.04644 0.590 49.31694 269 THR A O 1
ATOM 2014 N N . PRO A 1 270 ? 36.33012 28.74505 62.91284 1.000 48.03178 270 PRO A N 1
ATOM 2015 C CA . PRO A 1 270 ? 36.05581 27.83173 64.02312 1.000 44.28389 270 PRO A CA 1
ATOM 2016 C C . PRO A 1 270 ? 37.07074 28.02450 65.13399 1.000 44.77280 270 PRO A C 1
ATOM 2017 O O . PRO A 1 270 ? 38.17406 28.53200 64.92718 1.000 45.38804 270 PRO A O 1
ATOM 2021 N N . GLY A 1 271 ? 36.67596 27.62208 66.33770 1.000 44.92041 271 GLY A N 1
ATOM 2022 C CA . GLY A 1 271 ? 37.62765 27.58560 67.43080 1.000 41.07494 271 GLY A CA 1
ATOM 2023 C C . GLY A 1 271 ? 38.78349 26.65787 67.11292 1.000 46.48387 271 GLY A C 1
ATOM 2024 O O . GLY A 1 271 ? 38.62356 25.64030 66.43461 1.000 50.34381 271 GLY A O 1
ATOM 2025 N N . GLU A 1 272 ? 39.97077 27.03437 67.58922 1.000 44.54471 272 GLU A N 1
ATOM 2026 C CA . GLU A 1 272 ? 41.15703 26.23681 67.30283 1.000 49.65028 272 GLU A CA 1
ATOM 2027 C C . GLU A 1 272 ? 40.99907 24.81213 67.82041 1.000 48.77629 272 GLU A C 1
ATOM 2028 O O . GLU A 1 272 ? 41.45300 23.85764 67.17717 1.000 47.62317 272 GLU A O 1
ATOM 2031 N N . PHE A 1 273 ? 40.33975 24.64694 68.97262 1.000 45.30873 273 PHE A N 1
ATOM 2032 C CA . PHE A 1 273 ? 40.11095 23.30873 69.50997 1.000 44.68772 273 PHE A CA 1
ATOM 2033 C C . PHE A 1 273 ? 39.25624 22.47445 68.56243 1.000 41.07243 273 PHE A C 1
ATOM 2034 O O . PHE A 1 273 ? 39.44804 21.25726 68.44759 1.000 35.85243 273 PHE A O 1
ATOM 2042 N N . LEU A 1 274 ? 38.30382 23.11274 67.87668 1.000 35.49268 274 LEU A N 1
ATOM 2043 C CA . LEU A 1 274 ? 37.46429 22.38776 66.92946 1.000 38.42131 274 LEU A CA 1
ATOM 2044 C C . LEU A 1 274 ? 38.28210 21.88127 65.74880 1.000 39.48118 274 LEU A C 1
ATOM 2045 O O . LEU A 1 274 ? 38.04225 20.77860 65.24336 1.000 40.46135 274 LEU A O 1
ATOM 2050 N N . ARG A 1 275 ? 39.25864 22.66992 65.29888 1.000 38.49170 275 ARG A N 1
ATOM 2051 C CA . ARG A 1 275 ? 40.09035 22.23743 64.18155 1.000 43.01705 275 ARG A CA 1
ATOM 2052 C C . ARG A 1 275 ? 41.00588 21.08938 64.59102 1.000 43.49787 275 ARG A C 1
ATOM 2053 O O . ARG A 1 275 ? 41.20295 20.14062 63.82202 1.000 41.52913 275 ARG A O 1
ATOM 2061 N N . VAL A 1 276 ? 41.56969 21.15412 65.79974 1.000 39.78899 276 VAL A N 1
ATOM 2062 C CA . VAL A 1 276 ? 42.34145 20.02859 66.31937 1.000 42.09534 276 VAL A CA 1
ATOM 2063 C C . VAL A 1 276 ? 41.45750 18.79318 66.44174 1.000 39.55840 276 VAL A C 1
ATOM 2064 O O . VAL A 1 276 ? 41.87401 17.67589 66.10954 1.000 42.89279 276 VAL A O 1
ATOM 2068 N N . PHE A 1 277 ? 40.22238 18.97648 66.91516 1.000 36.07371 277 PHE A N 1
ATOM 2069 C CA . PHE A 1 277 ? 39.28821 17.86061 67.04250 1.000 37.10053 277 PHE A CA 1
ATOM 2070 C C . PHE A 1 277 ? 38.99771 17.22399 65.68695 1.000 38.72819 277 PHE A C 1
ATOM 2071 O O . PHE A 1 277 ? 39.04656 15.99712 65.54012 1.000 39.49459 277 PHE A O 1
ATOM 2079 N N . ALA A 1 278 ? 38.68755 18.04838 64.68285 1.000 37.05344 278 ALA A N 1
ATOM 2080 C CA . ALA A 1 278 ? 38.34495 17.52104 63.36479 1.000 35.81732 278 ALA A CA 1
ATOM 2081 C C . ALA A 1 278 ? 39.51705 16.77380 62.74473 1.000 36.31725 278 ALA A C 1
ATOM 2082 O O . ALA A 1 278 ? 39.33297 15.71581 62.13024 1.000 36.40405 278 ALA A O 1
ATOM 2084 N N . HIS A 1 279 ? 40.73082 17.31177 62.88903 1.000 36.71817 279 HIS A N 1
ATOM 2085 C CA . HIS A 1 279 ? 41.91109 16.61103 62.39405 1.000 37.18564 279 HIS A CA 1
ATOM 2086 C C . HIS A 1 279 ? 42.08146 15.26712 63.08722 1.000 39.83239 279 HIS A C 1
ATOM 2087 O O . HIS A 1 279 ? 42.40482 14.26219 62.44150 1.000 39.31833 279 HIS A O 1
ATOM 2094 N N . ARG A 1 280 ? 41.86589 15.23047 64.40455 1.000 38.36838 280 ARG A N 1
ATOM 2095 C CA . ARG A 1 280 ? 41.99675 13.97958 65.14361 1.000 37.66408 280 ARG A CA 1
ATOM 2096 C C . ARG A 1 280 ? 40.99743 12.94230 64.64904 1.000 37.79735 280 ARG A C 1
ATOM 2097 O O . ARG A 1 280 ? 41.34089 11.76500 64.49366 1.000 41.50530 280 ARG A O 1
ATOM 2105 N N . MET A 1 281 ? 39.75695 13.36502 64.38665 1.000 36.22162 281 MET A N 1
ATOM 2106 C CA . MET A 1 281 ? 38.73239 12.43051 63.93022 1.000 38.17564 281 MET A CA 1
ATOM 2107 C C . MET A 1 281 ? 39.14794 11.74408 62.63705 1.000 41.78314 281 MET A C 1
ATOM 2108 O O . MET A 1 281 ? 39.00438 10.52336 62.49791 1.000 41.43487 281 MET A O 1
ATOM 2113 N N . ILE A 1 282 ? 39.67099 12.51194 61.68061 1.000 40.36690 282 ILE A N 1
ATOM 2114 C CA . ILE A 1 282 ? 40.12365 11.92176 60.42709 1.000 38.94134 282 ILE A CA 1
ATOM 2115 C C . ILE A 1 282 ? 41.39269 11.10797 60.65051 1.000 42.11517 282 ILE A C 1
ATOM 2116 O O . ILE A 1 282 ? 41.58622 10.05549 60.02938 1.000 40.83793 282 ILE A O 1
ATOM 2121 N N . ASP A 1 283 ? 42.26939 11.56984 61.55053 1.000 43.48587 283 ASP A N 1
ATOM 2122 C CA . ASP A 1 283 ? 43.44169 10.77637 61.91410 1.000 44.32395 283 ASP A CA 1
ATOM 2123 C C . ASP A 1 283 ? 43.03343 9.40592 62.43704 1.000 47.22557 283 ASP A C 1
ATOM 2124 O O . ASP A 1 283 ? 43.71098 8.40468 62.17554 1.000 50.84575 283 ASP A O 1
ATOM 2129 N N . GLU A 1 284 ? 41.92295 9.34087 63.17430 1.000 44.07390 284 GLU A N 1
ATOM 2130 C CA . GLU A 1 284 ? 41.44434 8.08313 63.73227 1.000 43.58707 284 GLU A CA 1
ATOM 2131 C C . GLU A 1 284 ? 40.62324 7.26516 62.74385 1.000 46.63733 284 GLU A C 1
ATOM 2132 O O . GLU A 1 284 ? 40.27145 6.12359 63.05842 1.000 49.93648 284 GLU A O 1
ATOM 2138 N N . GLY A 1 285 ? 40.29903 7.81341 61.57342 1.000 43.55218 285 GLY A N 1
ATOM 2139 C CA . GLY A 1 285 ? 39.68044 7.01684 60.53066 1.000 41.78580 285 GLY A CA 1
ATOM 2140 C C . GLY A 1 285 ? 38.31585 7.47632 60.05840 1.000 38.21303 285 GLY A C 1
ATOM 2141 O O . GLY A 1 285 ? 37.66344 6.77888 59.27444 1.000 40.88466 285 GLY A O 1
ATOM 2142 N N . ALA A 1 286 ? 37.86784 8.63993 60.51870 1.000 36.68533 286 ALA A N 1
ATOM 2143 C CA . ALA A 1 286 ? 36.59533 9.17207 60.05482 1.000 35.56773 286 ALA A CA 1
ATOM 2144 C C . ALA A 1 286 ? 36.69484 9.58859 58.59036 1.000 39.64874 286 ALA A C 1
ATOM 2145 O O . ALA A 1 286 ? 37.74381 10.03231 58.11695 1.000 41.20829 286 ALA A O 1
ATOM 2147 N N . HIS A 1 287 ? 35.58480 9.43474 57.86676 1.000 37.20980 287 HIS A N 1
ATOM 2148 C CA . HIS A 1 287 ? 35.54666 9.79397 56.45548 1.000 38.18280 287 HIS A CA 1
ATOM 2149 C C . HIS A 1 287 ? 35.04439 11.20966 56.21600 1.000 39.35445 287 HIS A C 1
ATOM 2150 O O . HIS A 1 287 ? 35.25372 11.75056 55.12341 1.000 39.40455 287 HIS A O 1
ATOM 2157 N N . ALA A 1 288 ? 34.38522 11.81365 57.20133 1.000 35.59069 288 ALA A N 1
ATOM 2158 C CA . ALA A 1 288 ? 33.90407 13.18084 57.08294 1.000 34.47348 288 ALA A CA 1
ATOM 2159 C C . ALA A 1 288 ? 33.60833 13.71579 58.47511 1.000 37.23698 288 ALA A C 1
ATOM 2160 O O . ALA A 1 288 ? 33.29008 12.95537 59.39161 1.000 35.52860 288 ALA A O 1
ATOM 2162 N N . VAL A 1 289 ? 33.72454 15.03255 58.61941 1.000 38.73878 289 VAL A N 1
ATOM 2163 C CA . VAL A 1 289 ? 33.35681 15.73934 59.84015 1.000 37.16146 289 VAL A CA 1
ATOM 2164 C C . VAL A 1 289 ? 32.37531 16.83252 59.44967 1.000 37.47999 289 VAL A C 1
ATOM 2165 O O . VAL A 1 289 ? 32.71731 17.72251 58.66082 1.000 35.88573 289 VAL A O 1
ATOM 2169 N N . VAL A 1 290 ? 31.16074 16.76826 59.98547 1.000 32.90240 290 VAL A N 1
ATOM 2170 C CA . VAL A 1 290 ? 30.12393 17.74384 59.67190 1.000 31.91360 290 VAL A CA 1
ATOM 2171 C C . VAL A 1 290 ? 29.86833 18.57815 60.91877 1.000 35.61944 290 VAL A C 1
ATOM 2172 O O . VAL A 1 290 ? 29.54119 18.04121 61.98570 1.000 33.93740 290 VAL A O 1
ATOM 2176 N N . GLY A 1 291 ? 30.04406 19.88962 60.78889 1.000 35.35168 291 GLY A N 1
ATOM 2177 C CA . GLY A 1 291 ? 29.85215 20.79092 61.90579 1.000 33.03873 291 GLY A CA 1
ATOM 2178 C C . GLY A 1 291 ? 28.63110 21.66880 61.73717 1.000 36.40317 291 GLY A C 1
ATOM 2179 O O . GLY A 1 291 ? 28.10076 21.80723 60.63020 1.000 37.44491 291 GLY A O 1
ATOM 2180 N N . HIS A 1 292 ? 28.18100 22.26558 62.83585 1.000 34.51705 292 HIS A N 1
ATOM 2181 C CA . HIS A 1 292 ? 26.98215 23.09334 62.86552 1.000 35.07497 292 HIS A CA 1
ATOM 2182 C C . HIS A 1 292 ? 26.96833 23.81108 64.20917 1.000 35.96831 292 HIS A C 1
ATOM 2183 O O . HIS A 1 292 ? 27.81438 23.56066 65.07109 1.000 34.11149 292 HIS A O 1
ATOM 2190 N N . GLY A 1 293 ? 26.00654 24.71530 64.37600 1.000 37.84314 293 GLY A N 1
ATOM 2191 C CA . GLY A 1 293 ? 25.94429 25.52521 65.56946 1.000 37.25460 293 GLY A CA 1
ATOM 2192 C C . GLY A 1 293 ? 25.73076 27.00773 65.31896 1.000 40.17261 293 GLY A C 1
ATOM 2193 O O . GLY A 1 293 ? 24.74569 27.59385 65.77863 1.000 42.23257 293 GLY A O 1
ATOM 2194 N N . PRO A 1 294 ? 26.65099 27.64912 64.58684 1.000 39.20158 294 PRO A N 1
ATOM 2195 C CA . PRO A 1 294 ? 26.61942 29.12038 64.48452 1.000 41.02132 294 PRO A CA 1
ATOM 2196 C C . PRO A 1 294 ? 25.42306 29.69291 63.73724 1.000 41.91918 294 PRO A C 1
ATOM 2197 O O . PRO A 1 294 ? 25.22516 30.91416 63.79842 1.000 48.06851 294 PRO A O 1
ATOM 2201 N N . HIS A 1 295 ? 24.64202 28.87623 63.02761 1.000 37.52828 295 HIS A N 1
ATOM 2202 C CA . HIS A 1 295 ? 23.50379 29.28058 62.19715 1.000 38.60428 295 HIS A CA 1
ATOM 2203 C C . HIS A 1 295 ? 23.92629 30.00962 60.92612 1.000 39.08943 295 HIS A C 1
ATOM 2204 O O . HIS A 1 295 ? 23.05900 30.49808 60.18951 1.000 37.39412 295 HIS A O 1
ATOM 2211 N N . PHE A 1 296 ? 25.22108 30.11585 60.64861 1.000 36.12060 296 PHE A N 1
ATOM 2212 C CA . PHE A 1 296 ? 25.70861 30.55549 59.35273 1.000 34.97938 296 PHE A CA 1
ATOM 2213 C C . PHE A 1 296 ? 26.75157 29.55901 58.86806 1.000 35.78999 296 PHE A C 1
ATOM 2214 O O . PHE A 1 296 ? 27.21786 28.69620 59.61877 1.000 36.07502 296 PHE A O 1
ATOM 2222 N N . LEU A 1 297 ? 27.11138 29.67854 57.59580 1.000 32.49529 297 LEU A N 1
ATOM 2223 C CA . LEU A 1 297 ? 28.10458 28.78574 57.02000 1.000 33.56936 297 LEU A CA 1
ATOM 2224 C C . LEU A 1 297 ? 29.50640 29.16736 57.48129 1.000 34.99012 297 LEU A C 1
ATOM 2225 O O . LEU A 1 297 ? 29.82244 30.34159 57.69459 1.000 37.83471 297 LEU A O 1
ATOM 2230 N N . ARG A 1 298 ? 30.34533 28.15432 57.64440 1.000 32.31828 298 ARG A N 1
ATOM 2231 C CA . ARG A 1 298 ? 31.77873 28.32422 57.81340 1.000 34.77285 298 ARG A CA 1
ATOM 2232 C C . ARG A 1 298 ? 32.49178 27.59961 56.67639 1.000 35.86703 298 ARG A C 1
ATOM 2233 O O . ARG A 1 298 ? 31.86505 26.95482 55.83214 1.000 36.61376 298 ARG A O 1
ATOM 2241 N N . GLY A 1 299 ? 33.81425 27.70757 56.66381 1.000 36.21365 299 GLY A N 1
ATOM 2242 C CA . GLY A 1 299 ? 34.59602 27.15824 55.57754 1.000 38.21564 299 GLY A CA 1
ATOM 2243 C C . GLY A 1 299 ? 34.61409 25.64132 55.55967 1.000 41.42985 299 GLY A C 1
ATOM 2244 O O . GLY A 1 299 ? 34.18805 24.95638 56.49173 1.000 38.27497 299 GLY A O 1
ATOM 2245 N N . VAL A 1 300 ? 35.12568 25.11303 54.45108 1.000 41.16017 300 VAL A N 1
ATOM 2246 C CA . VAL A 1 300 ? 35.28347 23.68025 54.24307 1.000 37.94757 300 VAL A CA 1
ATOM 2247 C C . VAL A 1 300 ? 36.76665 23.39001 54.07036 1.000 39.31029 300 VAL A C 1
ATOM 2248 O O . VAL A 1 300 ? 37.47203 24.11799 53.36362 1.000 36.68516 300 VAL A O 1
ATOM 2252 N N . GLU A 1 301 ? 37.24241 22.33671 54.72673 1.000 38.33363 301 GLU A N 1
ATOM 2253 C CA . GLU A 1 301 ? 38.64415 21.95108 54.66956 1.000 40.47646 301 GLU A CA 1
ATOM 2254 C C . GLU A 1 301 ? 38.76536 20.51022 54.20027 1.000 40.31374 301 GLU A C 1
ATOM 2255 O O . GLU A 1 301 ? 37.98974 19.64330 54.61510 1.000 38.15465 301 GLU A O 1
ATOM 2261 N N . LEU A 1 302 ? 39.73777 20.26182 53.33147 1.000 42.31237 302 LEU A N 1
ATOM 2262 C CA . LEU A 1 302 ? 40.12617 18.90945 52.95926 1.000 43.30322 302 LEU A CA 1
ATOM 2263 C C . LEU A 1 302 ? 41.39489 18.54970 53.72009 1.000 45.38862 302 LEU A C 1
ATOM 2264 O O . LEU A 1 302 ? 42.41804 19.23075 53.59107 1.000 45.66949 302 LEU A O 1
ATOM 2269 N N . TYR A 1 303 ? 41.31833 17.49292 54.52245 1.000 40.73136 303 TYR A N 1
ATOM 2270 C CA . TYR A 1 303 ? 42.42806 17.05224 55.35653 1.000 42.19046 303 TYR A CA 1
ATOM 2271 C C . TYR A 1 303 ? 42.61474 15.55934 55.14655 1.000 42.29582 303 TYR A C 1
ATOM 2272 O O . TYR A 1 303 ? 41.70435 14.77394 55.43201 1.000 42.87936 303 TYR A O 1
ATOM 2281 N N . ARG A 1 304 ? 43.78818 15.17496 54.64101 1.000 45.17166 304 ARG A N 1
ATOM 2282 C CA . ARG A 1 304 ? 44.07342 13.78638 54.28139 1.000 45.31910 304 ARG A CA 1
ATOM 2283 C C . ARG A 1 304 ? 42.96971 13.22158 53.39074 1.000 46.02028 304 ARG A C 1
ATOM 2284 O O . ARG A 1 304 ? 42.52231 12.08582 53.55871 1.000 45.90788 304 ARG A O 1
ATOM 2292 N N . ASN A 1 305 ? 42.50943 14.05116 52.45141 1.000 48.79536 305 ASN A N 1
ATOM 2293 C CA . ASN A 1 305 ? 41.52673 13.70444 51.42789 1.000 48.35698 305 ASN A CA 1
ATOM 2294 C C . ASN A 1 305 ? 40.13877 13.42801 51.99245 1.000 45.58889 305 ASN A C 1
ATOM 2295 O O . ASN A 1 305 ? 39.32612 12.77011 51.33506 1.000 41.54773 305 ASN A O 1
ATOM 2300 N N . LYS A 1 306 ? 39.84128 13.92471 53.19478 1.000 44.25965 306 LYS A N 1
ATOM 2301 C CA . LYS A 1 306 ? 38.51035 13.84121 53.77357 1.000 39.74810 306 LYS A CA 1
ATOM 2302 C C . LYS A 1 306 ? 37.99522 15.23776 54.09815 1.000 39.46943 306 LYS A C 1
ATOM 2303 O O . LYS A 1 306 ? 38.77347 16.09999 54.51817 1.000 38.63623 306 LYS A O 1
ATOM 2309 N N . PRO A 1 307 ? 36.70141 15.49703 53.90388 1.000 37.95199 307 PRO A N 1
ATOM 2310 C CA . PRO A 1 307 ? 36.18372 16.85838 54.07899 1.000 37.02448 307 PRO A CA 1
ATOM 2311 C C . PRO A 1 307 ? 35.78283 17.16901 55.51257 1.000 38.21027 307 PRO A C 1
ATOM 2312 O O . PRO A 1 307 ? 35.23350 16.33525 56.23569 1.000 37.19362 307 PRO A O 1
ATOM 2316 N N . ILE A 1 308 ? 36.06596 18.40173 55.92042 1.000 37.35970 308 ILE A N 1
ATOM 2317 C CA . ILE A 1 308 ? 35.60715 18.94451 57.19176 1.000 35.32133 308 ILE A CA 1
ATOM 2318 C C . ILE A 1 308 ? 34.70489 20.12358 56.86724 1.000 35.68284 308 ILE A C 1
ATOM 2319 O O . ILE A 1 308 ? 35.15875 21.11425 56.28137 1.000 32.04956 308 ILE A O 1
ATOM 2324 N N . PHE A 1 309 ? 33.42998 20.01588 57.22786 1.000 34.41070 309 PHE A N 1
ATOM 2325 C CA . PHE A 1 309 ? 32.46941 21.10760 57.07567 1.000 34.16661 309 PHE A CA 1
ATOM 2326 C C . PHE A 1 309 ? 32.28686 21.74201 58.44961 1.000 37.53986 309 PHE A C 1
ATOM 2327 O O . PHE A 1 309 ? 31.50730 21.25265 59.27106 1.000 40.64897 309 PHE A O 1
ATOM 2335 N N . TYR A 1 310 ? 33.01103 22.83630 58.70074 1.000 34.58308 310 TYR A N 1
ATOM 2336 C CA . TYR A 1 310 ? 33.03447 23.39947 60.04722 1.000 37.02965 310 TYR A CA 1
ATOM 2337 C C . TYR A 1 310 ? 31.66957 23.92377 60.47011 1.000 38.25750 310 TYR A C 1
ATOM 2338 O O . TYR A 1 310 ? 31.36192 23.94090 61.66702 1.000 41.95584 310 TYR A O 1
ATOM 2347 N N . SER A 1 311 ? 30.83267 24.33074 59.51690 1.000 34.44445 311 SER A N 1
ATOM 2348 C CA . SER A 1 311 ? 29.45664 24.69987 59.84088 1.000 33.06463 311 SER A CA 1
ATOM 2349 C C . SER A 1 311 ? 28.62452 24.71595 58.57222 1.000 35.86272 311 SER A C 1
ATOM 2350 O O . SER A 1 311 ? 28.91375 25.48778 57.65314 1.000 35.42672 311 SER A O 1
ATOM 2353 N N . LEU A 1 312 ? 27.58377 23.88400 58.53235 1.000 37.04680 312 LEU A N 1
ATOM 2354 C CA . LEU A 1 312 ? 26.58445 23.92775 57.47558 1.000 36.84265 312 LEU A CA 1
ATOM 2355 C C . LEU A 1 312 ? 25.36376 24.76416 57.85966 1.000 38.58904 312 LEU A C 1
ATOM 2356 O O . LEU A 1 312 ? 24.32374 24.66424 57.19853 1.000 39.88189 312 LEU A O 1
ATOM 2361 N N . GLY A 1 313 ? 25.46925 25.57469 58.91338 1.000 37.37899 313 GLY A N 1
ATOM 2362 C CA . GLY A 1 313 ? 24.39611 26.48459 59.28460 1.000 33.99478 313 GLY A CA 1
ATOM 2363 C C . GLY A 1 313 ? 23.12236 25.75600 59.65611 1.000 36.88985 313 GLY A C 1
ATOM 2364 O O . GLY A 1 313 ? 23.13347 24.72584 60.34204 1.000 41.61285 313 GLY A O 1
ATOM 2365 N N . ASN A 1 314 ? 22.00162 26.29872 59.19353 1.000 35.06940 314 ASN A N 1
ATOM 2366 C CA . ASN A 1 314 ? 20.68598 25.72557 59.43165 1.000 38.43578 314 ASN A CA 1
ATOM 2367 C C . ASN A 1 314 ? 20.15018 25.11750 58.14670 1.000 38.51595 314 ASN A C 1
ATOM 2368 O O . ASN A 1 314 ? 20.23977 25.72998 57.07983 1.000 36.12206 314 ASN A O 1
ATOM 2373 N N . ILE A 1 315 ? 19.57409 23.92354 58.25326 1.000 37.10198 315 ILE A N 1
ATOM 2374 C CA . ILE A 1 315 ? 18.83559 23.35107 57.13310 1.000 38.09871 315 ILE A CA 1
ATOM 2375 C C . ILE A 1 315 ? 17.34308 23.61415 57.32178 1.000 38.32651 315 ILE A C 1
ATOM 2376 O O . ILE A 1 315 ? 16.59056 23.69242 56.34511 1.000 37.94953 315 ILE A O 1
ATOM 2381 N N . VAL A 1 316 ? 16.90598 23.74959 58.57478 1.000 35.73305 316 VAL A N 1
ATOM 2382 C CA . VAL A 1 316 ? 15.55246 24.17837 58.91582 1.000 31.94419 316 VAL A CA 1
ATOM 2383 C C . VAL A 1 316 ? 15.66596 25.17206 60.06448 1.000 35.86669 316 VAL A C 1
ATOM 2384 O O . VAL A 1 316 ? 16.38132 24.91668 61.03910 1.000 39.06359 316 VAL A O 1
ATOM 2388 N N . SER A 1 317 ? 14.96677 26.30786 59.95652 1.000 35.06758 317 SER A N 1
ATOM 2389 C CA . SER A 1 317 ? 15.08348 27.39025 60.94294 1.000 37.14361 317 SER A CA 1
ATOM 2390 C C . SER A 1 317 ? 13.68931 27.94640 61.23719 1.000 37.36627 317 SER A C 1
ATOM 2391 O O . SER A 1 317 ? 13.23627 28.89464 60.59156 1.000 35.22689 317 SER A O 1
ATOM 2394 N N . GLN A 1 318 ? 13.02147 27.36653 62.23123 1.000 39.47641 318 GLN A N 1
ATOM 2395 C CA . GLN A 1 318 ? 11.67337 27.77913 62.60852 1.000 43.03053 318 GLN A CA 1
ATOM 2396 C C . GLN A 1 318 ? 11.58937 28.08341 64.09704 1.000 45.74267 318 GLN A C 1
ATOM 2397 O O . GLN A 1 318 ? 10.58583 27.78328 64.75026 1.000 48.57214 318 GLN A O 1
ATOM 2403 N N . ILE A 1 319 ? 12.64193 28.69454 64.65293 1.000 51.30635 319 ILE A N 1
ATOM 2404 C CA . ILE A 1 319 ? 12.65186 29.04349 66.07509 1.000 52.10176 319 ILE A CA 1
ATOM 2405 C C . ILE A 1 319 ? 11.45139 29.91494 66.41872 1.000 52.21913 319 ILE A C 1
ATOM 2406 O O . ILE A 1 319 ? 10.71370 29.64642 67.37522 1.000 51.35104 319 ILE A O 1
ATOM 2411 N N . GLU A 1 320 ? 11.24038 30.97571 65.63908 1.000 54.70930 320 GLU A N 1
ATOM 2412 C CA . GLU A 1 320 ? 10.19544 31.95050 65.92770 1.000 54.25777 320 GLU A CA 1
ATOM 2413 C C . GLU A 1 320 ? 8.78789 31.40900 65.72116 1.000 49.93677 320 GLU A C 1
ATOM 2414 O O . GLU A 1 320 ? 7.82551 32.12773 66.01457 1.000 50.63258 320 GLU A O 1
ATOM 2420 N N . LEU A 1 321 ? 8.63524 30.17815 65.23943 1.000 49.05447 321 LEU A N 1
ATOM 2421 C CA . LEU A 1 321 ? 7.32341 29.57098 65.07078 1.000 49.57092 321 LEU A CA 1
ATOM 2422 C C . LEU A 1 321 ? 6.98496 28.56475 66.16361 1.000 53.53156 321 LEU A C 1
ATOM 2423 O O . LEU A 1 321 ? 5.93166 27.92369 66.08701 1.000 50.77508 321 LEU A O 1
ATOM 2428 N N . THR A 1 322 ? 7.83991 28.40764 67.17347 1.000 48.30168 322 THR A N 1
ATOM 2429 C CA . THR A 1 322 ? 7.55205 27.44626 68.22885 1.000 49.89617 322 THR A CA 1
ATOM 2430 C C . THR A 1 322 ? 6.30590 27.86806 68.99850 1.000 48.71868 322 THR A C 1
ATOM 2431 O O . THR A 1 322 ? 6.04311 29.05891 69.19595 1.000 48.00430 322 THR A O 1
ATOM 2435 N N . ASP A 1 323 ? 5.51266 26.87904 69.39756 1.000 52.45864 323 ASP A N 1
ATOM 2436 C CA . ASP A 1 323 ? 4.30555 27.11194 70.17404 1.000 61.41542 323 ASP A CA 1
ATOM 2437 C C . ASP A 1 323 ? 4.47834 26.72932 71.63674 1.000 65.15841 323 ASP A C 1
ATOM 2438 O O . ASP A 1 323 ? 3.48632 26.64831 72.36658 1.000 69.80574 323 ASP A O 1
ATOM 2443 N N . ARG A 1 324 ? 5.71339 26.48675 72.07929 1.000 63.81528 324 ARG A N 1
ATOM 2444 C CA . ARG A 1 324 ? 6.00204 26.02888 73.43902 1.000 65.92302 324 ARG A CA 1
ATOM 2445 C C . ARG A 1 324 ? 7.12131 26.89900 74.00902 1.000 60.87227 324 ARG A C 1
ATOM 2446 O O . ARG A 1 324 ? 8.30283 26.55994 73.89868 1.000 61.28361 324 ARG A O 1
ATOM 2454 N N . VAL A 1 325 ? 6.74313 28.01812 74.62313 1.000 56.66987 325 VAL A N 1
ATOM 2455 C CA . VAL A 1 325 ? 7.67967 28.95754 75.23210 1.000 57.52248 325 VAL A CA 1
ATOM 2456 C C . VAL A 1 325 ? 7.54992 28.84916 76.74661 1.000 54.84378 325 VAL A C 1
ATOM 2457 O O . VAL A 1 325 ? 6.43701 28.89460 77.28546 1.000 54.82581 325 VAL A O 1
ATOM 2461 N N . SER A 1 326 ? 8.68295 28.70764 77.43109 1.000 50.69051 326 SER A N 1
ATOM 2462 C CA . SER A 1 326 ? 8.67021 28.50242 78.87132 1.000 51.60666 326 SER A CA 1
ATOM 2463 C C . SER A 1 326 ? 8.48695 29.82793 79.60921 1.000 54.00401 326 SER A C 1
ATOM 2464 O O . SER A 1 326 ? 8.62295 30.91606 79.04188 1.000 55.54752 326 SER A O 1
ATOM 2467 N N . ALA A 1 327 ? 8.17609 29.71988 80.90493 1.000 51.50518 327 ALA A N 1
ATOM 2468 C CA . ALA A 1 327 ? 7.93484 30.91027 81.71511 1.000 52.29584 327 ALA A CA 1
ATOM 2469 C C . ALA A 1 327 ? 9.19910 31.74633 81.86597 1.000 53.28343 327 ALA A C 1
ATOM 2470 O O . ALA A 1 327 ? 9.13843 32.98168 81.84893 1.000 55.36275 327 ALA A O 1
ATOM 2472 N N . GLU A 1 328 ? 10.35281 31.09312 82.02141 1.000 52.01840 328 GLU A N 1
ATOM 2473 C CA . GLU A 1 328 ? 11.60833 31.83024 82.11391 1.000 57.96612 328 GLU A CA 1
ATOM 2474 C C . GLU A 1 328 ? 11.96662 32.49283 80.78924 1.000 59.47165 328 GLU A C 1
ATOM 2475 O O . GLU A 1 328 ? 12.58738 33.56234 80.78125 1.000 60.13939 328 GLU A O 1
ATOM 2481 N N . ASP A 1 329 ? 11.58466 31.88098 79.66513 1.000 59.90950 329 ASP A N 1
ATOM 2482 C CA . ASP A 1 329 ? 11.78023 32.52608 78.37024 1.000 59.94945 329 ASP A CA 1
ATOM 2483 C C . ASP A 1 329 ? 10.90521 33.76835 78.24001 1.000 60.45007 329 ASP A C 1
ATOM 2484 O O . ASP A 1 329 ? 11.37435 34.82522 77.80401 1.000 64.33484 329 ASP A O 1
ATOM 2489 N N . TYR A 1 330 ? 9.62723 33.65991 78.62133 1.000 57.31461 330 TYR A N 1
ATOM 2490 C CA . TYR A 1 330 ? 8.73457 34.81602 78.58803 1.000 60.38051 330 TYR A CA 1
ATOM 2491 C C . TYR A 1 330 ? 9.26113 35.96136 79.44218 1.000 64.85905 330 TYR A C 1
ATOM 2492 O O . TYR A 1 330 ? 9.05130 37.13352 79.10637 1.000 64.27099 330 TYR A O 1
ATOM 2501 N N . ALA A 1 331 ? 9.94381 35.64624 80.54688 1.000 66.65417 331 ALA A N 1
ATOM 2502 C CA . ALA A 1 331 ? 10.39029 36.68074 81.47305 1.000 70.82070 331 ALA A CA 1
ATOM 2503 C C . ALA A 1 331 ? 11.48688 37.56205 80.88899 1.000 74.39259 331 ALA A C 1
ATOM 2504 O O . ALA A 1 331 ? 11.73960 38.64519 81.42506 1.000 76.37299 331 ALA A O 1
ATOM 2506 N N . LYS A 1 332 ? 12.14157 37.13259 79.80907 1.000 79.94662 332 LYS A N 1
ATOM 2507 C CA . LYS A 1 332 ? 13.16299 37.96518 79.18294 1.000 88.05705 332 LYS A CA 1
ATOM 2508 C C . LYS A 1 332 ? 12.58007 39.14222 78.41128 1.000 90.99863 332 LYS A C 1
ATOM 2509 O O . LYS A 1 332 ? 13.35023 39.96764 77.90731 1.000 95.85385 332 LYS A O 1
ATOM 2515 N N . VAL A 1 333 ? 11.25854 39.23954 78.29877 1.000 88.90988 333 VAL A N 1
ATOM 2516 C CA . VAL A 1 333 ? 10.60086 40.30189 77.54816 1.000 88.23456 333 VAL A CA 1
ATOM 2517 C C . VAL A 1 333 ? 9.62700 40.99428 78.48931 1.000 95.42838 333 VAL A C 1
ATOM 2518 O O . VAL A 1 333 ? 8.65158 40.38224 78.94391 1.000 94.83807 333 VAL A O 1
ATOM 2522 N N . THR A 1 334 ? 9.89023 42.26453 78.78747 1.000 104.42457 334 THR A N 1
ATOM 2523 C CA . THR A 1 334 ? 8.97923 43.04346 79.61437 1.000 115.79788 334 THR A CA 1
ATOM 2524 C C . THR A 1 334 ? 7.66393 43.25624 78.87492 1.000 121.57188 334 THR A C 1
ATOM 2525 O O . THR A 1 334 ? 7.65265 43.65699 77.70631 1.000 125.19654 334 THR A O 1
ATOM 2529 N N . ALA A 1 335 ? 6.55326 42.98411 79.55541 1.000 124.53804 335 ALA A N 1
ATOM 2530 C CA . ALA A 1 335 ? 5.24517 43.06415 78.92540 1.000 127.98567 335 ALA A CA 1
ATOM 2531 C C . ALA A 1 335 ? 4.21098 43.51259 79.94499 1.000 132.85979 335 ALA A C 1
ATOM 2532 O O . ALA A 1 335 ? 4.20095 43.03835 81.08395 1.000 133.31961 335 ALA A O 1
ATOM 2534 N N . GLU A 1 336 ? 3.34486 44.42824 79.52110 1.000 137.85135 336 GLU A N 1
ATOM 2535 C CA . GLU A 1 336 ? 2.23417 44.91357 80.32635 1.000 142.06913 336 GLU A CA 1
ATOM 2536 C C . GLU A 1 336 ? 0.98838 44.04887 80.18059 1.000 137.52630 336 GLU A C 1
ATOM 2537 O O . GLU A 1 336 ? -0.08337 44.43734 80.65674 1.000 142.77255 336 GLU A O 1
ATOM 2543 N N . ARG A 1 337 ? 1.10932 42.89200 79.53216 1.000 128.04490 337 ARG A N 1
ATOM 2544 C CA . ARG A 1 337 ? 0.01365 41.94792 79.36605 1.000 120.74055 337 ARG A CA 1
ATOM 2545 C C . ARG A 1 337 ? 0.61287 40.59492 79.02104 1.000 111.97541 337 ARG A C 1
ATOM 2546 O O . ARG A 1 337 ? 1.71403 40.53998 78.46169 1.000 109.33079 337 ARG A O 1
ATOM 2548 N N . PRO A 1 338 ? -0.06416 39.49420 79.35315 1.000 106.95983 338 PRO A N 1
ATOM 2549 C CA . PRO A 1 338 ? 0.46953 38.17054 79.00436 1.000 101.87165 338 PRO A CA 1
ATOM 2550 C C . PRO A 1 338 ? 0.66093 38.02813 77.50046 1.000 91.73828 338 PRO A C 1
ATOM 2551 O O . PRO A 1 338 ? -0.16081 38.48515 76.70326 1.000 94.24605 338 PRO A O 1
ATOM 2555 N N . LEU A 1 339 ? 1.76145 37.38762 77.11760 1.000 82.36886 339 LEU A N 1
ATOM 2556 C CA . LEU A 1 339 ? 2.17973 37.32159 75.72475 1.000 76.03404 339 LEU A CA 1
ATOM 2557 C C . LEU A 1 339 ? 1.86538 35.96499 75.11134 1.000 70.52641 339 LEU A C 1
ATOM 2558 O O . LEU A 1 339 ? 2.03614 34.92285 75.75036 1.000 69.68962 339 LEU A O 1
ATOM 2563 N N . THR A 1 340 ? 1.40946 35.99210 73.86556 1.000 66.33359 340 THR A N 1
ATOM 2564 C CA . THR A 1 340 ? 1.34655 34.80265 73.03914 1.000 60.38782 340 THR A CA 1
ATOM 2565 C C . THR A 1 340 ? 2.72838 34.52701 72.44821 1.000 56.97213 340 THR A C 1
ATOM 2566 O O . THR A 1 340 ? 3.57459 35.42376 72.39373 1.000 59.79272 340 THR A O 1
ATOM 2570 N N . PRO A 1 341 ? 2.99292 33.28674 72.01670 1.000 50.75410 341 PRO A N 1
ATOM 2571 C CA . PRO A 1 341 ? 4.35011 32.96646 71.52560 1.000 53.49141 341 PRO A CA 1
ATOM 2572 C C . PRO A 1 341 ? 4.82812 33.86028 70.39073 1.000 56.50372 341 PRO A C 1
ATOM 2573 O O . PRO A 1 341 ? 5.95696 34.36718 70.44141 1.000 53.12981 341 PRO A O 1
ATOM 2577 N N . GLY A 1 342 ? 4.00041 34.06685 69.36336 1.000 62.50775 342 GLY A N 1
ATOM 2578 C CA . GLY A 1 342 ? 4.42684 34.87712 68.23206 1.000 58.46921 342 GLY A CA 1
ATOM 2579 C C . GLY A 1 342 ? 4.72855 36.31424 68.61397 1.000 57.56677 342 GLY A C 1
ATOM 2580 O O . GLY A 1 342 ? 5.72564 36.88806 68.16771 1.000 56.70820 342 GLY A O 1
ATOM 2581 N N . ARG A 1 343 ? 3.86941 36.91771 69.44155 1.000 60.33863 343 ARG A N 1
ATOM 2582 C CA . ARG A 1 343 ? 4.14373 38.26383 69.93509 1.000 65.02155 343 ARG A CA 1
ATOM 2583 C C . ARG A 1 343 ? 5.40191 38.29916 70.79078 1.000 66.30183 343 ARG A C 1
ATOM 2584 O O . ARG A 1 343 ? 6.12259 39.30325 70.79390 1.000 68.72509 343 ARG A O 1
ATOM 2592 N N . TYR A 1 344 ? 5.67727 37.21925 71.52542 1.000 66.64583 344 TYR A N 1
ATOM 2593 C CA . TYR A 1 344 ? 6.89076 37.15854 72.33294 1.000 63.21425 344 TYR A CA 1
ATOM 2594 C C . TYR A 1 344 ? 8.13855 37.20256 71.45906 1.000 61.16785 344 TYR A C 1
ATOM 2595 O O . TYR A 1 344 ? 9.09548 37.92380 71.76489 1.000 60.76434 344 TYR A O 1
ATOM 2604 N N . TYR A 1 345 ? 8.14879 36.43741 70.36574 1.000 59.97580 345 TYR A N 1
ATOM 2605 C CA . TYR A 1 345 ? 9.30142 36.46132 69.47210 1.000 62.98918 345 TYR A CA 1
ATOM 2606 C C . TYR A 1 345 ? 9.40140 37.77720 68.71681 1.000 60.39283 345 TYR A C 1
ATOM 2607 O O . TYR A 1 345 ? 10.50852 38.21172 68.37986 1.000 60.70044 345 TYR A O 1
ATOM 2616 N N . ASP A 1 346 ? 8.26838 38.42738 68.44850 1.000 61.31467 346 ASP A N 1
ATOM 2617 C CA . ASP A 1 346 ? 8.31888 39.73642 67.80941 1.000 68.57251 346 ASP A CA 1
ATOM 2618 C C . ASP A 1 346 ? 8.96489 40.76522 68.72927 1.000 71.81496 346 ASP A C 1
ATOM 2619 O O . ASP A 1 346 ? 9.78723 41.57490 68.28596 1.000 71.35279 346 ASP A O 1
ATOM 2624 N N . ARG A 1 347 ? 8.62251 40.73347 70.01895 1.000 72.30960 347 ARG A N 1
ATOM 2625 C CA . ARG A 1 347 ? 9.22076 41.66764 70.96616 1.000 74.37434 347 ARG A CA 1
ATOM 2626 C C . ARG A 1 347 ? 10.65732 41.28707 71.30254 1.000 72.20948 347 ARG A C 1
ATOM 2627 O O . ARG A 1 347 ? 11.47885 42.16665 71.58626 1.000 72.85484 347 ARG A O 1
ATOM 2635 N N . LEU A 1 348 ? 10.97867 39.99076 71.27472 1.000 69.06725 348 LEU A N 1
ATOM 2636 C CA . LEU A 1 348 ? 12.33345 39.55476 71.60071 1.000 68.46789 348 LEU A CA 1
ATOM 2637 C C . LEU A 1 348 ? 13.33656 40.05088 70.56643 1.000 73.72806 348 LEU A C 1
ATOM 2638 O O . LEU A 1 348 ? 14.46549 40.41850 70.91337 1.000 71.33344 348 LEU A O 1
ATOM 2643 N N . SER A 1 349 ? 12.94252 40.07404 69.29516 1.000 79.58373 349 SER A N 1
ATOM 2644 C CA . SER A 1 349 ? 13.79445 40.55459 68.21725 1.000 77.11032 349 SER A CA 1
ATOM 2645 C C . SER A 1 349 ? 13.57561 42.02983 67.90497 1.000 80.92931 349 SER A C 1
ATOM 2646 O O . SER A 1 349 ? 14.10827 42.52258 66.90568 1.000 82.32552 349 SER A O 1
ATOM 2649 N N . GLY A 1 350 ? 12.81151 42.74184 68.73104 1.000 85.79157 350 GLY A N 1
ATOM 2650 C CA . GLY A 1 350 ? 12.51380 44.13728 68.47258 1.000 90.97700 350 GLY A CA 1
ATOM 2651 C C . GLY A 1 350 ? 11.72425 44.33507 67.19494 1.000 93.98546 350 GLY A C 1
ATOM 2652 O O . GLY A 1 350 ? 12.02805 45.23009 66.40056 1.000 94.38060 350 GLY A O 1
ATOM 2653 N N . HIS A 1 351 ? 10.70483 43.49939 66.99588 1.000 97.15077 351 HIS A N 1
ATOM 2654 C CA . HIS A 1 351 ? 9.90897 43.47512 65.76759 1.000 103.40112 351 HIS A CA 1
ATOM 2655 C C . HIS A 1 351 ? 10.80548 43.33162 64.53750 1.000 98.78627 351 HIS A C 1
ATOM 2656 O O . HIS A 1 351 ? 10.65876 44.03780 63.53756 1.000 99.17022 351 HIS A O 1
ATOM 2663 N N . GLY A 1 352 ? 11.75365 42.40206 64.62600 1.000 95.72576 352 GLY A N 1
ATOM 2664 C CA . GLY A 1 352 ? 12.55683 42.01456 63.48685 1.000 93.25708 352 GLY A CA 1
ATOM 2665 C C . GLY A 1 352 ? 13.75506 42.88519 63.18662 1.000 91.36999 352 GLY A C 1
ATOM 2666 O O . GLY A 1 352 ? 14.37153 42.70991 62.12883 1.000 91.10983 352 GLY A O 1
ATOM 2667 N N . THR A 1 353 ? 14.11469 43.81211 64.07316 1.000 89.52385 353 THR A N 1
ATOM 2668 C CA . THR A 1 353 ? 15.24862 44.69236 63.82118 1.000 86.34587 353 THR A CA 1
ATOM 2669 C C . THR A 1 353 ? 16.56476 44.15496 64.36955 1.000 84.90878 353 THR A C 1
ATOM 2670 O O . THR A 1 353 ? 17.61423 44.75426 64.10991 1.000 86.17089 353 THR A O 1
ATOM 2674 N N . ARG A 1 354 ? 16.54135 43.05278 65.11439 1.000 82.40893 354 ARG A N 1
ATOM 2675 C CA . ARG A 1 354 ? 17.76117 42.44363 65.62822 1.000 81.99243 354 ARG A CA 1
ATOM 2676 C C . ARG A 1 354 ? 17.57933 40.92833 65.61848 1.000 76.00400 354 ARG A C 1
ATOM 2677 O O . ARG A 1 354 ? 16.57643 40.40695 65.11957 1.000 74.58466 354 ARG A O 1
ATOM 2685 N N . LEU A 1 355 ? 18.56166 40.22756 66.17481 1.000 71.38829 355 LEU A N 1
ATOM 2686 C CA . LEU A 1 355 ? 18.66364 38.76217 66.13928 1.000 68.56284 355 LEU A CA 1
ATOM 2687 C C . LEU A 1 355 ? 18.85479 38.33650 64.67570 1.000 64.13653 355 LEU A C 1
ATOM 2688 O O . LEU A 1 355 ? 19.43719 39.07975 63.87576 1.000 60.39582 355 LEU A O 1
ATOM 2693 N N . PHE A 1 356 ? 18.37805 37.14705 64.29982 1.000 62.38859 356 PHE A N 1
ATOM 2694 C CA . PHE A 1 356 ? 18.80366 36.53207 63.04434 1.000 63.22969 356 PHE A CA 1
ATOM 2695 C C . PHE A 1 356 ? 18.09065 37.07463 61.81034 1.000 63.51634 356 PHE A C 1
ATOM 2696 O O . PHE A 1 356 ? 18.63701 36.96630 60.70688 1.000 60.60037 356 PHE A O 1
ATOM 2704 N N . ALA A 1 357 ? 16.89911 37.64902 61.96443 1.000 64.81588 357 ALA A N 1
ATOM 2705 C CA . ALA A 1 357 ? 16.09830 38.01685 60.79803 1.000 66.47225 357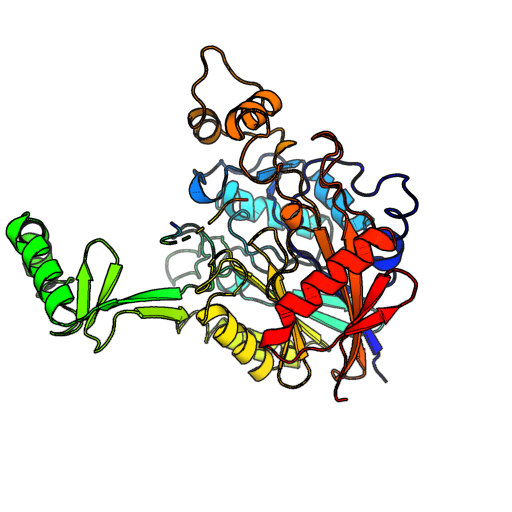 ALA A CA 1
ATOM 2706 C C . ALA A 1 357 ? 16.76854 39.00492 59.84267 1.000 64.80909 357 ALA A C 1
ATOM 2707 O O . ALA A 1 357 ? 16.67636 38.78654 58.62184 1.000 63.64556 357 ALA A O 1
ATOM 2709 N N . PRO A 1 358 ? 17.42744 40.08378 60.29022 1.000 65.87512 358 PRO A N 1
ATOM 2710 C CA . PRO A 1 358 ? 17.88508 41.10147 59.32544 1.000 65.60918 358 PRO A CA 1
ATOM 2711 C C . PRO A 1 358 ? 19.03809 40.66263 58.43315 1.000 64.65126 358 PRO A C 1
ATOM 2712 O O . PRO A 1 358 ? 19.23429 41.27218 57.37466 1.000 66.67842 358 PRO A O 1
ATOM 2716 N N . HIS A 1 359 ? 19.80412 39.64292 58.80883 1.000 61.82978 359 HIS A N 1
ATOM 2717 C CA . HIS A 1 359 ? 21.05466 39.31664 58.13445 1.000 62.30553 359 HIS A CA 1
ATOM 2718 C C . HIS A 1 359 ? 20.88240 38.08379 57.25643 1.000 60.98465 359 HIS A C 1
ATOM 2719 O O . HIS A 1 359 ? 20.34817 37.06330 57.70413 1.000 57.47078 359 HIS A O 1
ATOM 2726 N N . ARG A 1 360 ? 21.35327 38.18046 56.01008 1.000 61.58825 360 ARG A N 1
ATOM 2727 C CA . ARG A 1 360 ? 21.13058 37.13144 55.02067 1.000 64.75785 360 ARG A CA 1
ATOM 2728 C C . ARG A 1 360 ? 21.96210 35.87983 55.27027 1.000 62.06599 360 ARG A C 1
ATOM 2729 O O . ARG A 1 360 ? 21.58846 34.80188 54.79529 1.000 61.22413 360 ARG A O 1
ATOM 2737 N N . ARG A 1 361 ? 23.07164 35.99083 56.00200 1.000 60.14259 361 ARG A N 1
ATOM 2738 C CA . ARG A 1 361 ? 23.92199 34.82554 56.21955 1.000 58.19407 361 ARG A CA 1
ATOM 2739 C C . ARG A 1 361 ? 23.20583 33.74712 57.02181 1.000 53.89860 361 ARG A C 1
ATOM 2740 O O . ARG A 1 361 ? 23.54012 32.56246 56.90396 1.000 52.37862 361 ARG A O 1
ATOM 2748 N N . TYR A 1 362 ? 22.21696 34.12907 57.82900 1.000 46.97387 362 TYR A N 1
ATOM 2749 C CA . TYR A 1 362 ? 21.48350 33.17463 58.64941 1.000 46.79842 362 TYR A CA 1
ATOM 2750 C C . TYR A 1 362 ? 20.38624 32.44218 57.88941 1.000 47.94240 362 TYR A C 1
ATOM 2751 O O . TYR A 1 362 ? 19.69841 31.60648 58.48628 1.000 49.97522 362 TYR A O 1
ATOM 2760 N N . TRP A 1 363 ? 20.20009 32.73031 56.60030 1.000 44.28569 363 TRP A N 1
ATOM 2761 C CA . TRP A 1 363 ? 19.13109 32.11931 55.82266 1.000 45.06897 363 TRP A CA 1
ATOM 2762 C C . TRP A 1 363 ? 19.64530 31.49610 54.53272 1.000 43.91773 363 TRP A C 1
ATOM 2763 O O . TRP A 1 363 ? 18.84577 31.18446 53.64031 1.000 40.73781 363 TRP A O 1
ATOM 2774 N N . GLN A 1 364 ? 20.95409 31.32019 54.41020 1.000 43.95600 364 GLN A N 1
ATOM 2775 C CA . GLN A 1 364 ? 21.55075 30.50571 53.36819 1.000 45.85706 364 GLN A CA 1
ATOM 2776 C C . GLN A 1 364 ? 22.09021 29.23206 54.00090 1.000 43.80884 364 GLN A C 1
ATOM 2777 O O . GLN A 1 364 ? 22.56956 29.23815 55.13883 1.000 39.24454 364 GLN A O 1
ATOM 2783 N N . SER A 1 365 ? 21.99526 28.13281 53.26246 1.000 41.27160 365 SER A N 1
ATOM 2784 C CA . SER A 1 365 ? 22.45196 26.84705 53.75778 1.000 39.92939 365 SER A CA 1
ATOM 2785 C C . SER A 1 365 ? 23.17128 26.11028 52.63876 1.000 37.43643 365 SER A C 1
ATOM 2786 O O . SER A 1 365 ? 23.26716 26.59147 51.50621 1.000 35.40666 365 SER A O 1
ATOM 2789 N N . LEU A 1 366 ? 23.66804 24.92195 52.96879 1.000 37.01201 366 LEU A N 1
ATOM 2790 C CA . LEU A 1 366 ? 24.41901 24.10224 52.03217 1.000 38.26662 366 LEU A CA 1
ATOM 2791 C C . LEU A 1 366 ? 24.18018 22.64131 52.37533 1.000 39.71349 366 LEU A C 1
ATOM 2792 O O . LEU A 1 366 ? 24.26934 22.25921 53.54594 1.000 36.48735 366 LEU A O 1
ATOM 2797 N N . VAL A 1 367 ? 23.87227 21.83802 51.36622 1.000 34.78474 367 VAL A N 1
ATOM 2798 C CA . VAL A 1 367 ? 23.74509 20.39516 51.51007 1.000 33.14767 367 VAL A CA 1
ATOM 2799 C C . VAL A 1 367 ? 24.82989 19.73814 50.66642 1.000 38.85383 367 VAL A C 1
ATOM 2800 O O . VAL A 1 367 ? 24.70943 19.64016 49.44426 1.000 38.40376 367 VAL A O 1
ATOM 2804 N N . PRO A 1 368 ? 25.92910 19.31139 51.28353 1.000 38.50112 368 PRO A N 1
ATOM 2805 C CA . PRO A 1 368 ? 26.92440 18.52776 50.54719 1.000 35.04779 368 PRO A CA 1
ATOM 2806 C C . PRO A 1 368 ? 26.42616 17.11022 50.32366 1.000 36.08917 368 PRO A C 1
ATOM 2807 O O . PRO A 1 368 ? 25.77282 16.51764 51.18514 1.000 35.87950 368 PRO A O 1
ATOM 2811 N N . VAL A 1 369 ? 26.72598 16.57405 49.14727 1.000 35.52209 369 VAL A N 1
ATOM 2812 C CA . VAL A 1 369 ? 26.45637 15.17983 48.82611 1.000 37.39956 369 VAL A CA 1
ATOM 2813 C C . VAL A 1 369 ? 27.79206 14.55425 48.46368 1.000 37.71379 369 VAL A C 1
ATOM 2814 O O . VAL A 1 369 ? 28.39204 14.90295 47.43917 1.000 37.60188 369 VAL A O 1
ATOM 2818 N N . LEU A 1 370 ? 28.26701 13.64909 49.30947 1.000 39.95651 370 LEU A N 1
ATOM 2819 C CA . LEU A 1 370 ? 29.57582 13.03592 49.15242 1.000 38.47664 370 LEU A CA 1
ATOM 2820 C C . LEU A 1 370 ? 29.43210 11.64499 48.55486 1.000 38.99930 370 LEU A C 1
ATOM 2821 O O . LEU A 1 370 ? 28.52763 10.89167 48.92104 1.000 40.29433 370 LEU A O 1
ATOM 2826 N N . THR A 1 371 ? 30.33880 11.30423 47.64604 1.000 36.45669 371 THR A N 1
ATOM 2827 C CA . THR A 1 371 ? 30.40485 9.97605 47.05410 1.000 34.20110 371 THR A CA 1
ATOM 2828 C C . THR A 1 371 ? 31.70909 9.31703 47.47389 1.000 36.38913 371 THR A C 1
ATOM 2829 O O . THR A 1 371 ? 32.79003 9.87426 47.25370 1.000 39.99127 371 THR A O 1
ATOM 2833 N N . PHE A 1 372 ? 31.60322 8.14323 48.08686 1.000 38.23098 372 PHE A N 1
ATOM 2834 C CA . PHE A 1 372 ? 32.75545 7.35454 48.49216 1.000 39.26559 372 PHE A CA 1
ATOM 2835 C C . PHE A 1 372 ? 32.78114 6.04293 47.72243 1.000 41.31884 372 PHE A C 1
ATOM 2836 O O . PHE A 1 372 ? 31.74114 5.40612 47.52500 1.000 39.75745 372 PHE A O 1
ATOM 2844 N N . GLU A 1 373 ? 33.97598 5.63841 47.30050 1.000 40.28988 373 GLU A N 1
ATOM 2845 C CA . GLU A 1 373 ? 34.20332 4.33763 46.67890 1.000 40.85851 373 GLU A CA 1
ATOM 2846 C C . GLU A 1 373 ? 35.26217 3.60875 47.49455 1.000 43.02443 373 GLU A C 1
ATOM 2847 O O . GLU A 1 373 ? 36.44298 3.97071 47.44915 1.000 43.64073 373 GLU A O 1
ATOM 2853 N N . ASP A 1 374 ? 34.83438 2.59175 48.24582 1.000 48.39178 374 ASP A N 1
ATOM 2854 C CA . ASP A 1 374 ? 35.72158 1.83621 49.13138 1.000 52.72149 374 ASP A CA 1
ATOM 2855 C C . ASP A 1 374 ? 36.41865 2.75562 50.13248 1.000 50.43164 374 ASP A C 1
ATOM 2856 O O . ASP A 1 374 ? 37.60955 2.61078 50.41603 1.000 50.76304 374 ASP A O 1
ATOM 2861 N N . GLY A 1 375 ? 35.66881 3.71802 50.66777 1.000 46.89828 375 GLY A N 1
ATOM 2862 C CA . GLY A 1 375 ? 36.19896 4.64949 51.63975 1.000 48.10708 375 GLY A CA 1
ATOM 2863 C C . GLY A 1 375 ? 36.96866 5.81982 51.06828 1.000 46.60219 375 GLY A C 1
ATOM 2864 O O . GLY A 1 375 ? 37.36421 6.70794 51.83338 1.000 50.57538 375 GLY A O 1
ATOM 2865 N N . THR A 1 376 ? 37.20066 5.85415 49.75824 1.000 46.35037 376 THR A N 1
ATOM 2866 C CA . THR A 1 376 ? 37.89134 6.96640 49.12155 1.000 47.82687 376 THR A CA 1
ATOM 2867 C C . THR A 1 376 ? 36.86945 7.98466 48.63643 1.000 41.97899 376 THR A C 1
ATOM 2868 O O . THR A 1 376 ? 35.91238 7.62713 47.94418 1.000 40.90395 376 THR A O 1
ATOM 2872 N N . LEU A 1 377 ? 37.06644 9.24717 49.00550 1.000 39.51276 377 LEU A N 1
ATOM 2873 C CA . LEU A 1 377 ? 36.18920 10.30300 48.51794 1.000 39.44582 377 LEU A CA 1
ATOM 2874 C C . LEU A 1 377 ? 36.45071 10.52726 47.03369 1.000 40.26041 377 LEU A C 1
ATOM 2875 O O . LEU A 1 377 ? 37.56248 10.89420 46.64246 1.000 43.20070 377 LEU A O 1
ATOM 2880 N N . THR A 1 378 ? 35.43397 10.29068 46.20395 1.000 39.96036 378 THR A N 1
ATOM 2881 C CA . THR A 1 378 ? 35.55633 10.50766 44.76991 1.000 43.13774 378 THR A CA 1
ATOM 2882 C C . THR A 1 378 ? 34.75684 11.69777 44.26273 1.000 40.74360 378 THR A C 1
ATOM 2883 O O . THR A 1 378 ? 35.02257 12.16730 43.15459 1.000 45.25592 378 THR A O 1
ATOM 2887 N N . ALA A 1 379 ? 33.79642 12.19722 45.03665 1.000 40.96244 379 ALA A N 1
ATOM 2888 C CA . ALA A 1 379 ? 33.07569 13.40298 44.65755 1.000 36.75819 379 ALA A CA 1
ATOM 2889 C C . ALA A 1 379 ? 32.48664 14.03951 45.90755 1.000 39.24639 379 ALA A C 1
ATOM 2890 O O . ALA A 1 379 ? 32.11972 13.34739 46.86366 1.000 37.14806 379 ALA A O 1
ATOM 2892 N N . ALA A 1 380 ? 32.41260 15.37082 45.88929 1.000 35.92458 380 ALA A N 1
ATOM 2893 C CA . ALA A 1 380 ? 31.80940 16.14168 46.97525 1.000 37.62898 380 ALA A CA 1
ATOM 2894 C C . ALA A 1 380 ? 30.98984 17.25762 46.33041 1.000 38.25374 380 ALA A C 1
ATOM 2895 O O . ALA A 1 380 ? 31.47907 18.36988 46.12428 1.000 37.97460 380 ALA A O 1
ATOM 2897 N N . ARG A 1 381 ? 29.74474 16.94427 45.99488 1.000 36.97578 381 ARG A N 1
ATOM 2898 C CA . ARG A 1 381 ? 28.85904 17.92725 45.39016 1.000 36.93774 381 ARG A CA 1
ATOM 2899 C C . ARG A 1 381 ? 28.35408 18.91137 46.44076 1.000 37.22721 381 ARG A C 1
ATOM 2900 O O . ARG A 1 381 ? 28.13238 18.55714 47.60116 1.000 37.97331 381 ARG A O 1
ATOM 2908 N N . LEU A 1 382 ? 28.16675 20.16111 46.02093 1.000 39.62746 382 LEU A N 1
ATOM 2909 C CA . LEU A 1 382 ? 27.71624 21.23081 46.90435 1.000 39.54369 382 LEU A CA 1
ATOM 2910 C C . LEU A 1 382 ? 26.40505 21.78676 46.37263 1.000 40.88278 382 LEU A C 1
ATOM 2911 O O . LEU A 1 382 ? 26.36536 22.34022 45.26922 1.000 40.28259 382 LEU A O 1
ATOM 2916 N N . HIS A 1 383 ? 25.33826 21.64229 47.15516 1.000 38.60494 383 HIS A N 1
ATOM 2917 C CA . HIS A 1 383 ? 24.01603 22.11037 46.75194 1.000 37.07412 383 HIS A CA 1
ATOM 2918 C C . HIS A 1 383 ? 23.58097 23.25850 47.65319 1.000 39.85535 383 HIS A C 1
ATOM 2919 O O . HIS A 1 383 ? 23.13250 23.02091 48.78678 1.000 43.10237 383 HIS A O 1
ATOM 2926 N N . PRO A 1 384 ? 23.70617 24.51099 47.21350 1.000 36.48092 384 PRO A N 1
ATOM 2927 C CA . PRO A 1 384 ? 23.24183 25.63129 48.04107 1.000 36.23759 384 PRO A CA 1
ATOM 2928 C C . PRO A 1 384 ? 21.75050 25.53682 48.32457 1.000 36.99407 384 PRO A C 1
ATOM 2929 O O . PRO A 1 384 ? 20.95348 25.16646 47.46013 1.000 34.67809 384 PRO A O 1
ATOM 2933 N N . VAL A 1 385 ? 21.38056 25.87618 49.55652 1.000 38.37950 385 VAL A N 1
ATOM 2934 C CA . VAL A 1 385 ? 19.99870 25.83681 50.01473 1.000 37.27059 385 VAL A CA 1
ATOM 2935 C C . VAL A 1 385 ? 19.58300 27.24043 50.43040 1.000 37.94202 385 VAL A C 1
ATOM 2936 O O . VAL A 1 385 ? 20.34695 27.95782 51.08522 1.000 40.60324 385 VAL A O 1
ATOM 2940 N N . ASP A 1 386 ? 18.37610 27.63249 50.03414 1.000 36.42078 386 ASP A N 1
ATOM 2941 C CA . ASP A 1 386 ? 17.79472 28.91830 50.39154 1.000 37.09074 386 ASP A CA 1
ATOM 2942 C C . ASP A 1 386 ? 16.73977 28.71321 51.47263 1.000 32.95209 386 ASP A C 1
ATOM 2943 O O . ASP A 1 386 ? 15.86862 27.84645 51.33713 1.000 33.36638 386 ASP A O 1
ATOM 2948 N N . LEU A 1 387 ? 16.81650 29.51197 52.53866 1.000 35.78310 387 LEU A N 1
ATOM 2949 C CA . LEU A 1 387 ? 15.86864 29.43415 53.64528 1.000 39.48683 387 LEU A CA 1
ATOM 2950 C C . LEU A 1 387 ? 14.88306 30.59849 53.66401 1.000 40.65182 387 LEU A C 1
ATOM 2951 O O . LEU A 1 387 ? 14.15150 30.76363 54.64636 1.000 44.52495 387 LEU A O 1
ATOM 2956 N N . GLY A 1 388 ? 14.85134 31.41336 52.61295 1.000 43.82472 388 GLY A N 1
ATOM 2957 C CA . GLY A 1 388 ? 13.83100 32.43491 52.47394 1.000 44.65726 388 GLY A CA 1
ATOM 2958 C C . GLY A 1 388 ? 14.06456 33.70396 53.26881 1.000 46.94990 388 GLY A C 1
ATOM 2959 O O . GLY A 1 388 ? 13.19100 34.13291 54.02867 1.000 47.22485 388 GLY A O 1
ATOM 2960 N N . PHE A 1 389 ? 15.23236 34.31908 53.09716 1.000 48.87409 389 PHE A N 1
ATOM 2961 C CA . PHE A 1 389 ? 15.51636 35.58643 53.75794 1.000 50.50739 389 PHE A CA 1
ATOM 2962 C C . PHE A 1 389 ? 14.52242 36.65464 53.31672 1.000 53.08323 389 PHE A C 1
ATOM 2963 O O . PHE A 1 389 ? 14.25442 36.81659 52.12312 1.000 53.61432 389 PHE A O 1
ATOM 2971 N N . GLY A 1 390 ? 13.96623 37.37903 54.28867 1.000 55.26507 390 GLY A N 1
ATOM 2972 C CA . GLY A 1 390 ? 13.05332 38.46621 54.00931 1.000 56.56739 390 GLY A CA 1
ATOM 2973 C C . GLY A 1 390 ? 11.60151 38.07094 53.84460 1.000 57.31082 390 GLY A C 1
ATOM 2974 O O . GLY A 1 390 ? 10.74258 38.95794 53.76062 1.000 60.52067 390 GLY A O 1
ATOM 2975 N N . ARG A 1 391 ? 11.29736 36.77695 53.78681 1.000 60.97644 391 ARG A N 1
ATOM 2976 C CA . ARG A 1 391 ? 9.91856 36.33011 53.70951 1.000 63.47749 391 ARG A CA 1
ATOM 2977 C C . ARG A 1 391 ? 9.23938 36.49039 55.07007 1.000 61.37268 391 ARG A C 1
ATOM 2978 O O . ARG A 1 391 ? 9.91066 36.68717 56.08645 1.000 59.23094 391 ARG A O 1
ATOM 2986 N N . PRO A 1 392 ? 7.90362 36.43506 55.11376 1.000 62.48316 392 PRO A N 1
ATOM 2987 C CA . PRO A 1 392 ? 7.21426 36.48816 56.40901 1.000 58.49282 392 PRO A CA 1
ATOM 2988 C C . PRO A 1 392 ? 7.69344 35.38007 57.33391 1.000 52.50872 392 PRO A C 1
ATOM 2989 O O . PRO A 1 392 ? 8.17207 34.33365 56.89023 1.000 48.32277 392 PRO A O 1
ATOM 2993 N N . VAL A 1 393 ? 7.55800 35.62684 58.64010 1.000 54.20098 393 VAL A N 1
ATOM 2994 C CA . VAL A 1 393 ? 8.13512 34.72569 59.63485 1.000 53.13915 393 VAL A CA 1
ATOM 2995 C C . VAL A 1 393 ? 7.56218 33.31863 59.50772 1.000 48.99283 393 VAL A C 1
ATOM 2996 O O . VAL A 1 393 ? 8.25011 32.33315 59.80064 1.000 48.43549 393 VAL A O 1
ATOM 3000 N N . HIS A 1 394 ? 6.31514 33.18972 59.05315 1.000 50.73215 394 HIS A N 1
ATOM 3001 C CA . HIS A 1 394 ? 5.71586 31.86597 58.95432 1.000 50.65767 394 HIS A CA 1
ATOM 3002 C C . HIS A 1 394 ? 6.17253 31.10050 57.72053 1.000 50.29249 394 HIS A C 1
ATOM 3003 O O . HIS A 1 394 ? 5.90476 29.89775 57.62609 1.000 49.12325 394 HIS A O 1
ATOM 3010 N N . ARG A 1 395 ? 6.86113 31.75542 56.78873 1.000 53.71398 395 ARG A N 1
ATOM 3011 C CA . ARG A 1 395 ? 7.35906 31.10944 55.58149 1.000 56.38208 395 ARG A CA 1
ATOM 3012 C C . ARG A 1 395 ? 8.85688 30.85931 55.59752 1.000 51.36264 395 ARG A C 1
ATOM 3013 O O . ARG A 1 395 ? 9.30590 29.82741 55.08841 1.000 48.54193 395 ARG A O 1
ATOM 3021 N N . ARG A 1 396 ? 9.64514 31.76488 56.17323 1.000 48.46017 396 ARG A N 1
ATOM 3022 C CA . ARG A 1 396 ? 11.08896 31.58748 56.15858 1.000 48.49996 396 ARG A CA 1
ATOM 3023 C C . ARG A 1 396 ? 11.50761 30.45956 57.09701 1.000 41.78590 396 ARG A C 1
ATOM 3024 O O . ARG A 1 396 ? 10.82011 30.13609 58.06889 1.000 42.05538 396 ARG A O 1
ATOM 3032 N N . GLY A 1 397 ? 12.64270 29.84302 56.77777 1.000 38.46797 397 GLY A N 1
ATOM 3033 C CA . GLY A 1 397 ? 13.15144 28.71710 57.52433 1.000 37.60166 397 GLY A CA 1
ATOM 3034 C C . GLY A 1 397 ? 12.87684 27.36512 56.90247 1.000 41.16756 397 GLY A C 1
ATOM 3035 O O . GLY A 1 397 ? 13.47899 26.37222 57.33093 1.000 40.68317 397 GLY A O 1
ATOM 3036 N N . ARG A 1 398 ? 11.98077 27.29358 55.91846 1.000 41.29517 398 ARG A N 1
ATOM 3037 C CA . ARG A 1 398 ? 11.80122 26.03582 55.20419 1.000 40.61702 398 ARG A CA 1
ATOM 3038 C C . ARG A 1 398 ? 12.77819 25.95675 54.03480 1.000 39.27381 398 ARG A C 1
ATOM 3039 O O . ARG A 1 398 ? 12.95121 26.93479 53.30514 1.000 40.41685 398 ARG A O 1
ATOM 3047 N N . PRO A 1 399 ? 13.42566 24.81291 53.84166 1.000 37.50442 399 PRO A N 1
ATOM 3048 C CA . PRO A 1 399 ? 14.51961 24.73122 52.87323 1.000 33.06947 399 PRO A CA 1
ATOM 3049 C C . PRO A 1 399 ? 14.06523 24.39916 51.46268 1.000 35.31328 399 PRO A C 1
ATOM 3050 O O . PRO A 1 399 ? 13.11920 23.64430 51.22831 1.000 35.73428 399 PRO A O 1
ATOM 3054 N N . ARG A 1 400 ? 14.78236 24.98342 50.51056 1.000 35.84317 400 ARG A N 1
ATOM 3055 C CA . ARG A 1 400 ? 14.63532 24.62654 49.11078 1.000 39.35313 400 ARG A CA 1
ATOM 3056 C C . ARG A 1 400 ? 15.97998 24.82781 48.43215 1.000 39.54143 400 ARG A C 1
ATOM 3057 O O . ARG A 1 400 ? 16.80261 25.63220 48.88065 1.000 38.28335 400 ARG A O 1
ATOM 3065 N N . LEU A 1 401 ? 16.21011 24.06838 47.36830 1.000 38.08183 401 LEU A N 1
ATOM 3066 C CA . LEU A 1 401 ? 17.38278 24.30940 46.54138 1.000 38.81121 401 LEU A CA 1
ATOM 3067 C C . LEU A 1 401 ? 17.33562 25.73408 46.01423 1.000 36.60176 401 LEU A C 1
ATOM 3068 O O . LEU A 1 401 ? 16.34484 26.14437 45.40332 1.000 41.83520 401 LEU A O 1
ATOM 3073 N N . ALA A 1 402 ? 18.38807 26.49813 46.28334 1.000 37.29041 402 ALA A N 1
ATOM 3074 C CA . ALA A 1 402 ? 18.42043 27.87967 45.83473 1.000 39.08754 402 ALA A CA 1
ATOM 3075 C C . ALA A 1 402 ? 18.40711 27.94010 44.31498 1.000 41.69313 402 ALA A C 1
ATOM 3076 O O . ALA A 1 402 ? 18.94814 27.06534 43.63233 1.000 40.66290 402 ALA A O 1
ATOM 3078 N N A ASP A 1 403 ? 17.77209 28.98303 43.78448 0.540 43.49689 403 ASP A N 1
ATOM 3079 N N B ASP A 1 403 ? 17.77120 28.98230 43.78253 0.460 43.55431 403 ASP A N 1
ATOM 3080 C CA A ASP A 1 403 ? 17.84420 29.24622 42.35830 0.540 44.92608 403 ASP A CA 1
ATOM 3081 C CA B ASP A 1 403 ? 17.84849 29.22466 42.35266 0.460 44.86392 403 ASP A CA 1
ATOM 3082 C C A ASP A 1 403 ? 19.28453 29.57631 41.96864 0.540 43.82078 403 ASP A C 1
ATOM 3083 C C B ASP A 1 403 ? 19.28553 29.56670 41.96656 0.460 43.76461 403 ASP A C 1
ATOM 3084 O O A ASP A 1 403 ? 20.15670 29.77551 42.81844 0.540 41.65221 403 ASP A O 1
ATOM 3085 O O B ASP A 1 403 ? 20.15641 29.76830 42.81824 0.460 41.81861 403 ASP A O 1
ATOM 3094 N N . ARG A 1 404 ? 19.52460 29.63694 40.65591 1.000 43.09262 404 ARG A N 1
ATOM 3095 C CA . ARG A 1 404 ? 20.88840 29.77945 40.14907 1.000 43.17096 404 ARG A CA 1
ATOM 3096 C C . ARG A 1 404 ? 21.60574 30.98561 40.74892 1.000 40.73058 404 ARG A C 1
ATOM 3097 O O . ARG A 1 404 ? 22.71314 30.85780 41.28261 1.000 40.57495 404 ARG A O 1
ATOM 3105 N N . ALA A 1 405 ? 20.97806 32.16225 40.69208 1.000 42.81240 405 ALA A N 1
ATOM 3106 C CA . ALA A 1 405 ? 21.65199 33.38281 41.12905 1.000 47.84805 405 ALA A CA 1
ATOM 3107 C C . ALA A 1 405 ? 22.00610 33.32674 42.61254 1.000 46.21493 405 ALA A C 1
ATOM 3108 O O . ALA A 1 405 ? 23.12567 33.67204 43.00837 1.000 46.66998 405 ALA A O 1
ATOM 3110 N N . GLU A 1 406 ? 21.06380 32.89330 43.45238 1.000 45.38933 406 GLU A N 1
ATOM 3111 C CA . GLU A 1 406 ? 21.35423 32.79628 44.87929 1.000 47.33641 406 GLU A CA 1
ATOM 3112 C C . GLU A 1 406 ? 22.30714 31.64649 45.18396 1.000 44.13022 406 GLU A C 1
ATOM 3113 O O . GLU A 1 406 ? 23.12626 31.75325 46.10365 1.000 39.30314 406 GLU A O 1
ATOM 3119 N N . ALA A 1 407 ? 22.22689 30.54856 44.42538 1.000 41.51976 407 ALA A N 1
ATOM 3120 C CA . ALA A 1 407 ? 23.14772 29.43694 44.64858 1.000 42.21314 407 ALA A CA 1
ATOM 3121 C C . 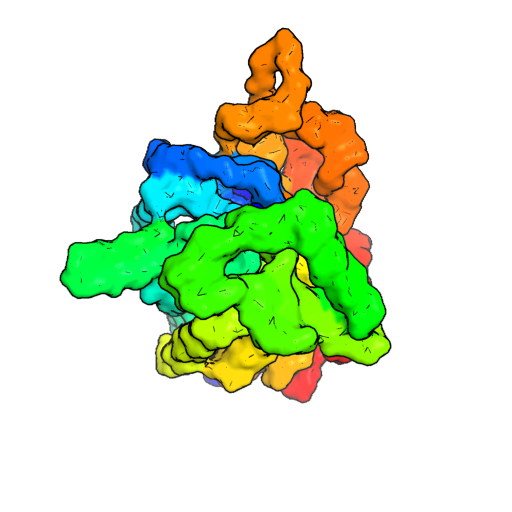ALA A 1 407 ? 24.58292 29.84157 44.33799 1.000 40.01485 407 ALA A C 1
ATOM 3122 O O . ALA A 1 407 ? 25.51385 29.44626 45.05061 1.000 35.57669 407 ALA A O 1
ATOM 3124 N N . GLU A 1 408 ? 24.77900 30.63288 43.28030 1.000 35.45910 408 GLU A N 1
ATOM 3125 C CA . GLU A 1 408 ? 26.11779 31.10480 42.94350 1.000 39.66743 408 GLU A CA 1
ATOM 3126 C C . GLU A 1 408 ? 26.68764 31.97978 44.05181 1.000 41.19657 408 GLU A C 1
ATOM 3127 O O . GLU A 1 408 ? 27.86747 31.86147 44.40047 1.000 43.84933 408 GLU A O 1
ATOM 3133 N N . LYS A 1 409 ? 25.86169 32.86202 44.61976 1.000 42.52858 409 LYS A N 1
ATOM 3134 C CA . LYS A 1 409 ? 26.31842 33.70420 45.72064 1.000 44.93583 409 LYS A CA 1
ATOM 3135 C C . LYS A 1 409 ? 26.71266 32.86594 46.93099 1.000 37.33560 409 LYS A C 1
ATOM 3136 O O . LYS A 1 409 ? 27.73838 33.12843 47.57007 1.000 38.94048 409 LYS A O 1
ATOM 3142 N N . THR A 1 410 ? 25.90895 31.85119 47.25976 1.000 36.97496 410 THR A N 1
ATOM 3143 C CA . THR A 1 410 ? 26.24207 30.96708 48.37337 1.000 39.26423 410 THR A CA 1
ATOM 3144 C C . THR A 1 410 ? 27.52119 30.18690 48.09182 1.000 40.90775 410 THR A C 1
ATOM 3145 O O . THR A 1 410 ? 28.35938 30.00715 48.98383 1.000 41.18551 410 THR A O 1
ATOM 3149 N N . LEU A 1 411 ? 27.69136 29.72330 46.85107 1.000 42.41904 411 LEU A N 1
ATOM 3150 C CA . LEU A 1 411 ? 28.89669 28.98440 46.48866 1.000 43.14320 411 LEU A CA 1
ATOM 3151 C C . LEU A 1 411 ? 30.13436 29.87123 46.57091 1.000 40.74713 411 LEU A C 1
ATOM 3152 O O . LEU A 1 411 ? 31.20644 29.41562 46.98651 1.000 42.84259 411 LEU A O 1
ATOM 3157 N N . THR A 1 412 ? 30.00330 31.14033 46.17997 1.000 36.88337 412 THR A N 1
ATOM 3158 C CA . THR A 1 412 ? 31.08810 32.09885 46.37008 1.000 37.64275 412 THR A CA 1
ATOM 3159 C C . THR A 1 412 ? 31.43708 32.23640 47.84689 1.000 40.19434 412 THR A C 1
ATOM 3160 O O . THR A 1 412 ? 32.61404 32.21571 48.22877 1.000 39.99629 412 THR A O 1
ATOM 3164 N N . ASP A 1 413 ? 30.41436 32.35983 48.69269 1.000 38.38295 413 ASP A N 1
ATOM 3165 C CA . ASP A 1 413 ? 30.62504 32.44089 50.13231 1.000 41.94272 413 ASP A CA 1
ATOM 3166 C C . ASP A 1 413 ? 31.40419 31.24414 50.65695 1.000 39.28137 413 ASP A C 1
ATOM 3167 O O . ASP A 1 413 ? 32.38786 31.40429 51.38776 1.000 39.90182 413 ASP A O 1
ATOM 3172 N N . VAL A 1 414 ? 30.97501 30.03479 50.29825 1.000 39.06996 414 VAL A N 1
ATOM 3173 C CA . VAL A 1 414 ? 31.66788 28.83754 50.76223 1.000 41.95040 414 VAL A CA 1
ATOM 3174 C C . VAL A 1 414 ? 33.11282 28.83739 50.27907 1.000 42.07030 414 VAL A C 1
ATOM 3175 O O . VAL A 1 414 ? 34.03873 28.52980 51.04046 1.000 39.07199 414 VAL A O 1
ATOM 3179 N N . ALA A 1 415 ? 33.33014 29.20092 49.01233 1.000 41.24941 415 ALA A N 1
ATOM 3180 C CA . ALA A 1 415 ? 34.68690 29.24099 48.47779 1.000 40.44154 415 ALA A CA 1
ATOM 3181 C C . ALA A 1 415 ? 35.55419 30.22514 49.25106 1.000 37.49851 415 ALA A C 1
ATOM 3182 O O . ALA A 1 415 ? 36.70627 29.92224 49.58079 1.000 38.19937 415 ALA A O 1
ATOM 3184 N N . GLN A 1 416 ? 35.01457 31.40761 49.55458 1.000 36.27981 416 GLN A N 1
ATOM 3185 C CA . GLN A 1 416 ? 35.78327 32.40382 50.29364 1.000 37.98982 416 GLN A CA 1
ATOM 3186 C C . GLN A 1 416 ? 36.04920 31.95158 51.72247 1.000 38.53739 416 GLN A C 1
ATOM 3187 O O . GLN A 1 416 ? 37.15512 32.14123 52.24321 1.000 37.40660 416 GLN A O 1
ATOM 3193 N N . LEU A 1 417 ? 35.04642 31.35659 52.37292 1.000 39.38299 417 LEU A N 1
ATOM 3194 C CA . LEU A 1 417 ? 35.23595 30.85336 53.72984 1.000 39.71249 417 LEU A CA 1
ATOM 3195 C C . LEU A 1 417 ? 36.19387 29.67006 53.76582 1.000 42.23951 417 LEU A C 1
ATOM 3196 O O . LEU A 1 417 ? 36.82465 29.41967 54.79745 1.000 44.60981 417 LEU A O 1
ATOM 3201 N N . SER A 1 418 ? 36.31370 28.93688 52.65869 1.000 41.94597 418 SER A N 1
ATOM 3202 C CA . SER A 1 418 ? 37.18721 27.77510 52.57848 1.000 40.65076 418 SER A CA 1
ATOM 3203 C C . SER A 1 418 ? 38.56970 28.10677 52.03651 1.000 43.41771 418 SER A C 1
ATOM 3204 O O . SER A 1 418 ? 39.46922 27.26348 52.12276 1.000 42.35885 418 SER A O 1
ATOM 3207 N N . GLN A 1 419 ? 38.75386 29.30517 51.48403 1.000 45.61368 419 GLN A N 1
ATOM 3208 C CA . GLN A 1 419 ? 40.04681 29.67462 50.91398 1.000 45.59265 419 GLN A CA 1
ATOM 3209 C C . GLN A 1 419 ? 41.20803 29.56488 51.90019 1.000 46.19195 419 GLN A C 1
ATOM 3210 O O . GLN A 1 419 ? 42.27670 29.07989 51.48749 1.000 44.11221 419 GLN A O 1
ATOM 3216 N N . PRO A 1 420 ? 41.09510 29.98167 53.17008 1.000 46.26687 420 PRO A N 1
ATOM 3217 C CA . PRO A 1 420 ? 42.23841 29.82282 54.08888 1.000 44.86074 420 PRO A CA 1
ATOM 3218 C C . PRO A 1 420 ? 42.70224 28.38495 54.25924 1.000 42.81852 420 PRO A C 1
ATOM 3219 O O . PRO A 1 420 ? 43.81001 28.16509 54.76318 1.000 43.39466 420 PRO A O 1
ATOM 3223 N N . TYR A 1 421 ? 41.89921 27.40237 53.85856 1.000 41.19951 421 TYR A N 1
ATOM 3224 C CA . TYR A 1 421 ? 42.27070 25.99885 53.95675 1.000 42.33824 421 TYR A CA 1
ATOM 3225 C C . TYR A 1 421 ? 42.78880 25.42933 52.64415 1.000 43.50121 421 TYR A C 1
ATOM 3226 O O . TYR A 1 421 ? 43.10239 24.23684 52.58404 1.000 47.68685 421 TYR A O 1
ATOM 3235 N N . GLY A 1 422 ? 42.88797 26.24508 51.59693 1.000 39.93877 422 GLY A N 1
ATOM 3236 C CA . GLY A 1 422 ? 43.34815 25.74843 50.31686 1.000 41.77879 422 GLY A CA 1
ATOM 3237 C C . GLY A 1 422 ? 42.31625 24.97457 49.53404 1.000 44.37316 422 GLY A C 1
ATOM 3238 O O . GLY A 1 422 ? 42.67887 24.21385 48.63108 1.000 46.98047 422 GLY A O 1
ATOM 3239 N N . THR A 1 423 ? 41.03768 25.14303 49.85602 1.000 40.44627 423 THR A N 1
ATOM 3240 C CA . THR A 1 423 ? 39.96186 24.44034 49.17363 1.000 41.89705 423 THR A CA 1
ATOM 3241 C C . THR A 1 423 ? 39.56759 25.17674 47.90171 1.000 39.34375 423 THR A C 1
ATOM 3242 O O . THR A 1 423 ? 39.42480 26.40275 47.89690 1.000 39.09862 423 THR A O 1
ATOM 3246 N N . ALA A 1 424 ? 39.39322 24.41746 46.82406 1.000 38.49757 424 ALA A N 1
ATOM 3247 C CA . ALA A 1 424 ? 38.95417 24.94835 45.54381 1.000 39.53176 424 ALA A CA 1
ATOM 3248 C C . ALA A 1 424 ? 37.63269 24.30199 45.15571 1.000 39.80181 424 ALA A C 1
ATOM 3249 O O . ALA A 1 424 ? 37.33467 23.17462 45.55850 1.000 45.22439 424 ALA A O 1
ATOM 3251 N N . ILE A 1 425 ? 36.84372 25.02248 44.36268 1.000 40.83483 425 ILE A N 1
ATOM 3252 C CA . ILE A 1 425 ? 35.48837 24.61360 44.01626 1.000 45.50518 425 ILE A CA 1
ATOM 3253 C C . ILE A 1 425 ? 35.28265 24.75993 42.51223 1.000 48.38505 425 ILE A C 1
ATOM 3254 O O . ILE A 1 425 ? 35.67403 25.77142 41.91921 1.000 53.27157 425 ILE A O 1
ATOM 3259 N N . GLU A 1 426 ? 34.69308 23.73918 41.89843 1.000 46.63826 426 GLU A N 1
ATOM 3260 C CA . GLU A 1 426 ? 34.19884 23.82743 40.53394 1.000 48.34579 426 GLU A CA 1
ATOM 3261 C C . GLU A 1 426 ? 32.72304 24.19638 40.58175 1.000 45.30461 426 GLU A C 1
ATOM 3262 O O . GLU A 1 426 ? 31.99674 23.74814 41.46882 1.000 44.81206 426 GLU A O 1
ATOM 3268 N N . VAL A 1 427 ? 32.28078 25.01731 39.63153 1.000 40.74481 427 VAL A N 1
ATOM 3269 C CA . VAL A 1 427 ? 30.94262 25.59916 39.66006 1.000 41.32119 427 VAL A CA 1
ATOM 3270 C C . VAL A 1 427 ? 30.18259 25.17311 38.41034 1.000 40.96541 427 VAL A C 1
ATOM 3271 O O . VAL A 1 427 ? 30.67721 25.33673 37.28916 1.000 41.20973 427 VAL A O 1
ATOM 3275 N N . MET A 1 428 ? 28.98025 24.63773 38.60787 1.000 43.51716 428 MET A N 1
ATOM 3276 C CA . MET A 1 428 ? 28.10575 24.22629 37.52105 1.000 46.86380 428 MET A CA 1
ATOM 3277 C C . MET A 1 428 ? 27.24176 25.39652 37.05817 1.000 45.79704 428 MET A C 1
ATOM 3278 O O . MET A 1 428 ? 27.10518 26.41448 37.74181 1.000 45.54948 428 MET A O 1
ATOM 3283 N N . ASP A 1 429 ? 26.63743 25.22517 35.87822 1.000 43.76652 429 ASP A N 1
ATOM 3284 C CA . ASP A 1 429 ? 25.77885 26.26067 35.30939 1.000 44.65340 429 ASP A CA 1
ATOM 3285 C C . ASP A 1 429 ? 24.58549 26.57588 36.20293 1.000 44.94008 429 ASP A C 1
ATOM 3286 O O . ASP A 1 429 ? 24.07937 27.70310 36.17972 1.000 48.63854 429 ASP A O 1
ATOM 3291 N N . ASP A 1 430 ? 24.11469 25.60467 36.98395 1.000 41.10960 430 ASP A N 1
ATOM 3292 C CA . ASP A 1 430 ? 22.92465 25.78293 37.80681 1.000 45.00050 430 ASP A CA 1
ATOM 3293 C C . ASP A 1 430 ? 23.22729 26.36942 39.18131 1.000 47.83925 430 ASP A C 1
ATOM 3294 O O . ASP A 1 430 ? 22.31824 26.46748 40.01178 1.000 49.94789 430 ASP A O 1
ATOM 3299 N N . GLY A 1 431 ? 24.47216 26.76235 39.44052 1.000 47.53832 431 GLY A N 1
ATOM 3300 C CA . GLY A 1 431 ? 24.84807 27.29683 40.73040 1.000 44.56048 431 GLY A CA 1
ATOM 3301 C C . GLY A 1 431 ? 25.27028 26.26309 41.74964 1.000 44.45021 431 GLY A C 1
ATOM 3302 O O . GLY A 1 431 ? 25.70789 26.63961 42.84473 1.000 46.77507 431 GLY A O 1
ATOM 3303 N N . THR A 1 432 ? 25.13395 24.97691 41.44109 1.000 41.29017 432 THR A N 1
ATOM 3304 C CA . THR A 1 432 ? 25.71554 23.95654 42.29436 1.000 42.44258 432 THR A CA 1
ATOM 3305 C C . THR A 1 432 ? 27.20237 23.81698 41.98726 1.000 41.21858 432 THR A C 1
ATOM 3306 O O . THR A 1 432 ? 27.69829 24.27404 40.95300 1.000 40.82401 432 THR A O 1
ATOM 3310 N N . GLY A 1 433 ? 27.91792 23.17826 42.90245 1.000 41.17376 433 GLY A N 1
ATOM 3311 C CA . GLY A 1 433 ? 29.34168 23.01812 42.71137 1.000 40.55715 433 GLY A CA 1
ATOM 3312 C C . GLY A 1 433 ? 29.88769 21.72264 43.26459 1.000 42.84815 433 GLY A C 1
ATOM 3313 O O . GLY A 1 433 ? 29.12294 20.84142 43.66692 1.000 44.26174 433 GLY A O 1
ATOM 3314 N N . GLU A 1 434 ? 31.21190 21.59170 43.28069 1.000 43.15090 434 GLU A N 1
ATOM 3315 C CA . GLU A 1 434 ? 31.84065 20.44134 43.90805 1.000 45.14158 434 GLU A CA 1
ATOM 3316 C C . GLU A 1 434 ? 33.27563 20.79088 44.26873 1.000 44.92203 434 GLU A C 1
ATOM 3317 O O . GLU A 1 434 ? 33.91515 21.61441 43.60802 1.000 44.19788 434 GLU A O 1
ATOM 3323 N N . LEU A 1 435 ? 33.76356 20.16263 45.33575 1.000 41.78608 435 LEU A N 1
ATOM 3324 C CA . LEU A 1 435 ? 35.13155 20.38435 45.78179 1.000 41.29251 435 LEU A CA 1
ATOM 3325 C C . LEU A 1 435 ? 36.12281 19.80361 44.78193 1.000 42.68497 435 LEU A C 1
ATOM 3326 O O . LEU A 1 435 ? 35.88456 18.74960 44.18592 1.000 43.07593 435 LEU A O 1
ATOM 3331 N N . ALA A 1 436 ? 37.24366 20.49698 44.60133 1.000 43.65893 436 ALA A N 1
ATOM 3332 C CA . ALA A 1 436 ? 38.34025 19.97031 43.79907 1.000 42.58030 436 ALA A CA 1
ATOM 3333 C C . ALA A 1 436 ? 39.13790 18.98420 44.64163 1.000 45.79939 436 ALA A C 1
ATOM 3334 O O . ALA A 1 436 ? 39.66217 19.34693 45.70096 1.000 43.10168 436 ALA A O 1
ATOM 3336 N N . LEU A 1 437 ? 39.23180 17.74389 44.17328 1.000 50.71048 437 LEU A N 1
ATOM 3337 C CA . LEU A 1 437 ? 39.83458 16.65985 44.93202 1.000 55.90088 437 LEU A CA 1
ATOM 3338 C C . LEU A 1 437 ? 41.17454 16.25636 44.32764 1.000 69.17704 437 LEU A C 1
ATOM 3339 O O . LEU A 1 437 ? 41.40568 16.40849 43.12448 1.000 67.66006 437 LEU A O 1
ATOM 3344 N N . ASP A 1 438 ? 42.05956 15.74252 45.18451 1.000 83.44910 438 ASP A N 1
ATOM 3345 C CA . ASP A 1 438 ? 43.36953 15.26270 44.76164 1.000 97.49380 438 ASP A CA 1
ATOM 3346 C C . ASP A 1 438 ? 43.34456 13.81994 44.27408 1.000 103.28294 438 ASP A C 1
ATOM 3347 O O . ASP A 1 438 ? 44.24873 13.41478 43.53417 1.000 107.71963 438 ASP A O 1
ATOM 3352 N N . VAL A 1 439 ? 42.33640 13.04423 44.66377 1.000 106.90025 439 VAL A N 1
ATOM 3353 C CA . VAL A 1 439 ? 42.25775 11.62567 44.32243 1.000 109.65004 439 VAL A CA 1
ATOM 3354 C C . VAL A 1 439 ? 42.26427 11.40084 42.81271 1.000 110.45312 439 VAL A C 1
ATOM 3355 O O . VAL A 1 439 ? 41.88536 12.28026 42.04023 1.000 110.68553 439 VAL A O 1
ATOM 3357 N N . GLY B 2 33 ? 26.21917 29.33353 80.57009 1.000 139.16842 12 GLY B N 1
ATOM 3358 C CA . GLY B 2 33 ? 27.50176 28.69722 80.33704 1.000 141.95381 12 GLY B CA 1
ATOM 3359 C C . GLY B 2 33 ? 27.94877 28.72015 78.88722 1.000 147.55016 12 GLY B C 1
ATOM 3360 O O . GLY B 2 33 ? 27.78453 27.73922 78.16578 1.000 147.03784 12 GLY B O 1
ATOM 3361 N N . CYS B 2 34 ? 28.50627 29.85100 78.45182 1.000 154.11918 13 CYS B N 1
ATOM 3362 C CA . CYS B 2 34 ? 29.08931 29.91717 77.11694 1.000 161.07784 13 CYS B CA 1
ATOM 3363 C C . CYS B 2 34 ? 30.35084 30.77105 77.06809 1.000 158.57945 13 CYS B C 1
ATOM 3364 O O . CYS B 2 34 ? 30.99714 30.81011 76.01917 1.000 163.52505 13 CYS B O 1
ATOM 3367 N N . GLY B 2 35 ? 30.73326 31.43827 78.15226 1.000 153.72294 14 GLY B N 1
ATOM 3368 C CA . GLY B 2 35 ? 31.97220 32.18474 78.16907 1.000 148.75890 14 GLY B CA 1
ATOM 3369 C C . GLY B 2 35 ? 31.93855 33.33150 77.18497 1.000 142.35710 14 GLY B C 1
ATOM 3370 O O . GLY B 2 35 ? 31.07009 34.20880 77.24616 1.000 140.86268 14 GLY B O 1
ATOM 3371 N N . TYR B 2 36 ? 32.88759 33.31972 76.25530 1.000 137.22088 15 TYR B N 1
ATOM 3372 C CA . TYR B 2 36 ? 32.98863 34.32529 75.20726 1.000 132.06577 15 TYR B CA 1
ATOM 3373 C C . TYR B 2 36 ? 31.83705 34.19874 74.21269 1.000 129.58263 15 TYR B C 1
ATOM 3374 O O . TYR B 2 36 ? 32.00762 34.40449 73.00835 1.000 127.59913 15 TYR B O 1
ATOM 3383 N N . CYS B 2 40 ? 25.43580 32.24172 72.58941 1.000 158.56473 19 CYS B N 1
ATOM 3384 C CA . CYS B 2 40 ? 25.35933 31.15614 71.62227 1.000 157.76063 19 CYS B CA 1
ATOM 3385 C C . CYS B 2 40 ? 23.89881 30.75447 71.39272 1.000 151.33646 19 CYS B C 1
ATOM 3386 O O . CYS B 2 40 ? 23.37663 29.83884 72.02634 1.000 150.65329 19 CYS B O 1
ATOM 3389 N N . PHE B 2 41 ? 23.25883 31.45483 70.46016 1.000 144.82577 20 PHE B N 1
ATOM 3390 C CA . PHE B 2 41 ? 21.81136 31.43034 70.30216 1.000 138.26989 20 PHE B CA 1
ATOM 3391 C C . PHE B 2 41 ? 21.35685 30.22126 69.49118 1.000 132.53586 20 PHE B C 1
ATOM 3392 O O . PHE B 2 41 ? 22.07987 29.71675 68.62840 1.000 128.15506 20 PHE B O 1
ATOM 3400 N N . GLY B 2 42 ? 20.14159 29.76051 69.78031 1.000 132.77319 21 GLY B N 1
ATOM 3401 C CA . GLY B 2 42 ? 19.46039 28.78056 68.94729 1.000 133.46801 21 GLY B CA 1
ATOM 3402 C C . GLY B 2 42 ? 20.13281 27.43069 68.80964 1.000 108.14596 21 GLY B C 1
ATOM 3403 O O . GLY B 2 42 ? 21.12804 27.14627 69.47574 1.000 108.30869 21 GLY B O 1
#

Solvent-accessible surface area: 19110 Å² total; per-residue (Å²): 211,32,146,1,16,0,1,0,1,0,0,0,0,0,16,109,38,45,1,28,53,103,54,85,4,1,68,126,0,62,84,40,3,142,68,18,30,2,1,2,0,1,4,0,3,2,2,6,111,57,102,20,141,72,39,107,2,37,58,2,4,2,3,2,10,4,76,8,51,5,0,70,47,0,54,53,2,10,6,44,0,0,0,2,0,0,5,2,9,7,0,13,15,49,72,2,0,42,9,8,10,74,24,0,139,94,89,62,10,39,28,5,0,3,2,53,37,29,50,26,0,5,107,12,30,70,9,114,114,136,42,14,14,0,0,0,1,2,0,0,8,4,21,35,109,43,18,28,2,26,64,78,56,134,146,128,112,19,87,22,0,0,1,0,0,86,41,55,25,17,70,33,15,38,58,114,82,2,71,87,31,87,63,73,8,36,141,94,17,64,118,67,191,41,53,118,32,72,85,135,127,64,95,12,61,3,81,77,29,107,75,74,5,32,4,112,89,50,109,20,88,35,28,152,66,88,35,98,69,22,116,8,35,87,81,0,22,79,50,2,2,142,25,0,23,54,0,121,132,155,16,61,1,0,0,0,1,2,0,1,16,8,47,19,132,54,93,76,44,5,2,83,1,2,93,81,0,0,38,66,0,12,68,56,18,2,17,0,2,0,1,2,0,11,4,27,5,4,2,1,8,48,51,151,83,36,0,0,1,3,1,1,0,3,0,0,12,2,16,40,26,3,121,94,23,15,84,84,4,58,81,75,18,129,48,159,57,139,31,65,32,46,154,2,11,54,100,33,3,32,144,30,96,147,66,40,18,51,75,73,114,31,14,12,0,1,0,0,15,0,18,2,79,87,18,66,4,57,25,0,68,0,16,3,1,25,0,13,88,64,108,57,63,87,120,31,0,41,4,58,27,13,82,134,50,64,2,61,112,2,3,72,41,1,33,117,41,0,121,101,50,70,14,55,32,102,92,100,133,76,0,17,0,48,4,40,52,132,94,59,40,83,102,50,55,2

Foldseek 3Di:
DFKFKEKEWEEALDADPCLQPPPVLSVVQLVVLQPGPAYEYEDQAQADPDWAAFDPPVVQVFARYHHLCVVVVCVSSRHAEYEYAEAHCCRRHQRSVVRSVVSCVVVVGHYEFWDQAQCRRLAWTWDADPRWIETEHHEEQDYDPPQHWHCDDPPGHITTHGQYWYKAKEKEDAPVVVVVVVVCCVVVCVQVVCPVVCVVVVHRPQPPDPQWGQPPNHIYGHDPDIDMAMAIDVVSLVSSLVNLLVVQVPTQAYEYEYEYCDDPPDNQHGHPNVVVSQQSSVVSPHQEYEYAHNLFFAEWAQDPQHIYGNHQHAQFDQRLVHQDGDPSLLVVADDPDDDGSNVSVCRVQVNQPHDDQPDQRNFKGWMWMWMDDSSHTDWIKIFIWGQDRPDPSVRGRRIGGDFQVVLLVVVVVRCVSHVVNVWDWAADNRSMIIIDTPD/DDVVDDD

Radius of gyration: 22.46 Å; Cα contacts (8 Å, |Δi|>4): 1105; chains: 2; bounding box: 55×48×70 Å

B-factor: mean 52.76, std 22.26, range [25.86, 169.65]

Nearest PDB structures (foldseek):
  8itg-assembly1_A  TM=1.002E+00  e=6.851E-99  Streptomyces griseorubiginosus
  8gq9-assembly1_A  TM=1.002E+00  e=1.463E-96  Streptomyces sp.
  8ith-assembly1_A  TM=1.002E+00  e=1.381E-94  Streptomyces griseorubiginosus
  8gqb-assembly1_A  TM=1.002E+00  e=1.126E-93  Streptomyces sp.
  2qjg-assembly2_I  TM=4.170E-01  e=3.032E+00  Methanocaldococcus jannaschii

Sequence (446 aa):
MTRLTVALSGDCMVTRGGLITSDPAAERRLRDLLRRGTDFAVTNLEVVPSDGRGHPVHNAVGGGCLIADSAVLDEVTAAGFSVLLGCANNHAMDLGTEGVLGTMDLLRARGIPYAGIGADLTGARRPVYADRPGGSLALLSCTATFLPGQEAADPSPELPGRPGLNPLRHTATMQVTADQMDVLRTIDAETGLRARRAEARALLGVDPALLGPDRLALFGTRFRTADAPGFTTECDPRDLDDEIARWVGEARLRADLVVVSVHSHEPGPTPETTPGEFLRVFAHRMIDEGAHAVVGHGPHFLRGVELYRNKPIFYSLGNIVSQIELTDRVSAEDYAKVTAERPLTPGRYYDRLSGHGTRLFAPHRRYWQSLVPVLTFEDGTLTAARLHPVDLGFGRPVHRRGRPRLADDRAEAEKTLTDVAQLSQPYGTAIEVMDDGTGELALDVGCGYCFG